Protein AF-A0A242KD96-F1 (afdb_monomer)

Foldseek 3Di:
DVVVLVVVLVPDPDPVVSVVSVCCCVPPVVVVVVVVVVVVVVVVVVVVLVLDPLVQQQWKFKDKDFLVPDDPPDPFKDFLDPVLNDDPPPLVVVLVCLVPPQKDFDFKKWFLFAPLVLVVLCVVQVPPWWWWWWDWPPDIDIFIKGKDQDCPSVVSVLLVVVLCVQQVHDDQQWFYLGNRRMITIITGNPDDDDPPIGTDDIDIDPDVRVVRIDGRMTMIMRKDKDKAFQPDFWDQDPVNQKTKGKGFCVVVPQSHDKTWRCVVFPWNYWDDDSGIIITIGSDRDDGITIMIIRDDDDPVPVPDPTAISRFADDPVVVVCSVVVDLDPDPVVLVVLLVRGPCCVFKDFDDKDWDPDDDPDALADASPPSDDPPPDDPVQATAMETEMEGPDDGNCPSSVVNVSQNSVCVSCVSHRTGYDYD

Organism: NCBI:txid1834193

Secondary structure (DSSP, 8-state):
-HHHHHHHHTT---HHHHHHHHHHIIIIIHHHHHHHHHHHHHHHHHHHHHH---GGGG--BEEEEEGGG--TT-SS-EES-HHHHS--TTHHHHHHHHHH-SEEEEEEEEE-S-HHHHHHHHHHSTTPEEEEEEEESS-EEEEEEEEEE--HHHHHHHHHHHHHHHTT----PPP-TTGGGEEEEEEES---PPTTPPEEEEEE--GGGGGGEETTEEEEESEEEEEEE--SPPEEPTTSSSEEEEEE-GGG-TTSEEEE-STTT--SEEEE-SSEEEEEES-S---EEEEEEEPPPPTTTTTS---B-PBP--HHHHHHHHH-----SHHHHHHHHHTBGGGGTEEEEEEEE-SS--SS-S---TTTT---SSS-GGGPEEEEEEEEES---TTHHHHHHHHHHHHHHH-TTEEEEEEE-

Nearest PDB structures (foldseek):
  3v76-assembly1_A-2  TM=2.952E-01  e=3.403E+00  Sinorhizobium meliloti 1021
  6rie-assembly1_O  TM=1.025E-01  e=1.172E+00  Orthopoxvirus vaccinia
  7zj7-assembly1_A  TM=1.630E-01  e=4.506E+00  Influenza A virus (A/Aichi/2/1968(H3N2))

pLDDT: mean 74.98, std 11.17, range [40.59, 91.88]

Mean predicted aligned error: 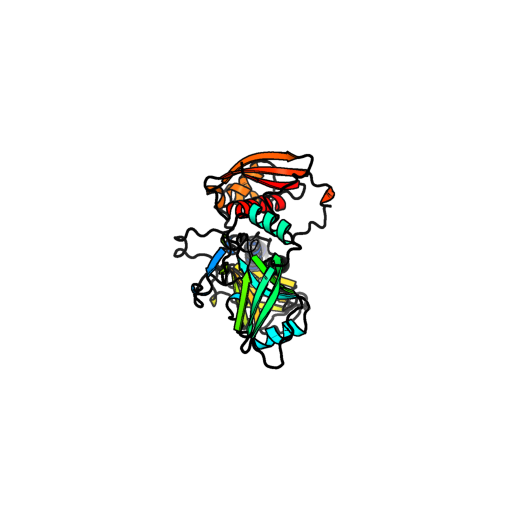13.06 Å

Sequence (421 aa):
MKDLLKSRLDRIDDLNDRKLLKQIINGVFNGLVEYTEDQFEAIQQQVFNEIEDHTDQFDVYYHILPKDEVDPIADFFFPIDENDLREFEEMEQLTEAIQSTPEVLISKVYLACDYLQFQKFMRECRERVFKGTVETNQETYPVDFKIKPYSGYLEKLEQMYINFTDNSLAWKTILHPYIYKFIGVHLIENLTLAEGEKVKKISFDLQEMEPYQKIDHVPLWNVRLLEIRNESFAVPARDHINYQHTINIEKYGINHGYLVDTKAANINYVRKSIDSLTVISPNEKVLSWQIYQFLQLGERVEALDLQSNHKQDFFTDRFARRENFTVRSMCEISRIINTYSMMANFSLEKIELLEQLPPIKETYEVNTFLKDYIREEVHRTPMLLSFTTKKQGLTTRDELSFLVSEIQLHFPEFTCLGELL

Radius of gyration: 28.97 Å; Cα contacts (8 Å, |Δi|>4): 641; chains: 1; bounding box: 70×55×91 Å

Structure (mmCIF, N/CA/C/O backbone):
data_AF-A0A242KD96-F1
#
_entry.id   AF-A0A242KD96-F1
#
loop_
_atom_site.group_PDB
_atom_site.id
_atom_site.type_symbol
_atom_site.label_atom_id
_atom_site.label_alt_id
_atom_site.label_comp_id
_atom_site.label_asym_id
_atom_site.label_entity_id
_atom_site.label_seq_id
_atom_site.pdbx_PDB_ins_code
_atom_site.Cartn_x
_atom_site.Cartn_y
_atom_site.Cartn_z
_atom_site.occupancy
_atom_site.B_iso_or_equiv
_atom_site.auth_seq_id
_atom_site.auth_comp_id
_atom_site.auth_asym_id
_atom_site.auth_atom_id
_atom_site.pdbx_PDB_model_num
ATOM 1 N N . MET A 1 1 ? 29.172 -5.168 -43.276 1.00 57.75 1 MET A N 1
ATOM 2 C CA . MET A 1 1 ? 30.277 -6.164 -43.266 1.00 57.75 1 MET A CA 1
ATOM 3 C C . MET A 1 1 ? 30.362 -6.973 -44.572 1.00 57.75 1 MET A C 1
ATOM 5 O O . MET A 1 1 ? 31.460 -7.145 -45.096 1.00 57.75 1 MET A O 1
ATOM 9 N N . LYS A 1 2 ? 29.221 -7.390 -45.150 1.00 57.81 2 LYS A N 1
ATOM 10 C CA . LYS A 1 2 ? 29.123 -8.138 -46.425 1.00 57.81 2 LYS A CA 1
ATOM 11 C C . LYS A 1 2 ? 29.821 -7.461 -47.630 1.00 57.81 2 LYS A C 1
ATOM 13 O O . LYS A 1 2 ? 30.492 -8.143 -48.403 1.00 57.81 2 LYS A O 1
ATOM 18 N N . ASP A 1 3 ? 29.774 -6.133 -47.753 1.00 62.62 3 ASP A N 1
ATOM 19 C CA . ASP A 1 3 ? 30.428 -5.407 -48.866 1.00 62.62 3 ASP A CA 1
ATOM 20 C C . ASP A 1 3 ? 31.962 -5.340 -48.756 1.00 62.62 3 ASP A C 1
ATOM 22 O O . ASP A 1 3 ? 32.689 -5.357 -49.754 1.00 62.62 3 ASP A O 1
ATOM 26 N N . LEU A 1 4 ? 32.479 -5.347 -47.528 1.00 63.25 4 LEU A N 1
ATOM 27 C CA . LEU A 1 4 ? 33.916 -5.344 -47.246 1.00 63.25 4 LEU A CA 1
ATOM 28 C C . LEU A 1 4 ? 34.548 -6.709 -47.582 1.00 63.25 4 LEU A C 1
ATOM 30 O O . LEU A 1 4 ? 35.672 -6.772 -48.074 1.00 63.25 4 LEU A O 1
ATOM 34 N N . LEU A 1 5 ? 33.794 -7.799 -47.406 1.00 61.56 5 LEU A N 1
ATOM 35 C CA . LEU A 1 5 ? 34.198 -9.152 -47.805 1.00 61.56 5 LEU A CA 1
ATOM 36 C C . LEU A 1 5 ? 34.145 -9.347 -49.330 1.00 61.56 5 LEU A C 1
ATOM 38 O O . LEU A 1 5 ? 35.075 -9.917 -49.904 1.00 61.56 5 LEU A O 1
ATOM 42 N N . LYS A 1 6 ? 33.119 -8.807 -50.007 1.00 63.84 6 LYS A N 1
ATOM 43 C CA . LYS A 1 6 ? 33.031 -8.811 -51.481 1.00 63.84 6 LYS A CA 1
ATOM 44 C C . LYS A 1 6 ? 34.202 -8.071 -52.132 1.00 63.84 6 LYS A C 1
ATOM 46 O O . LYS A 1 6 ? 34.853 -8.616 -53.015 1.00 63.84 6 LYS A O 1
ATOM 51 N N . SER A 1 7 ? 34.541 -6.881 -51.635 1.00 63.56 7 SER A N 1
ATOM 52 C CA . SER A 1 7 ? 35.660 -6.096 -52.182 1.00 63.56 7 SER A CA 1
ATOM 53 C C . SER A 1 7 ? 37.039 -6.753 -52.004 1.00 63.56 7 SER A C 1
ATOM 55 O O . SER A 1 7 ? 37.955 -6.471 -52.776 1.00 63.56 7 SER A O 1
ATOM 57 N N . ARG A 1 8 ? 37.209 -7.647 -51.018 1.00 60.81 8 ARG A N 1
ATOM 58 C CA . ARG A 1 8 ? 38.443 -8.431 -50.823 1.00 60.81 8 ARG A CA 1
ATOM 59 C C . ARG A 1 8 ? 38.530 -9.650 -51.746 1.00 60.81 8 ARG A C 1
ATOM 61 O O . ARG A 1 8 ? 39.624 -9.967 -52.198 1.00 60.81 8 ARG A O 1
ATOM 68 N N . LEU A 1 9 ? 37.401 -10.284 -52.067 1.00 61.81 9 LEU A N 1
ATOM 69 C CA . LEU A 1 9 ? 37.306 -11.378 -53.048 1.00 61.81 9 LEU A CA 1
ATOM 70 C C . LEU A 1 9 ? 37.669 -10.944 -54.475 1.00 61.81 9 LEU A C 1
ATOM 72 O O . LEU A 1 9 ? 38.101 -11.771 -55.277 1.00 61.81 9 LEU A O 1
ATOM 76 N N . ASP A 1 10 ? 37.482 -9.664 -54.793 1.00 65.31 10 ASP A N 1
ATOM 77 C CA . ASP A 1 10 ? 37.772 -9.100 -56.115 1.00 65.31 10 ASP A CA 1
ATOM 78 C C . ASP A 1 10 ? 39.243 -8.703 -56.309 1.00 65.31 10 ASP A C 1
ATOM 80 O O . ASP A 1 10 ? 39.640 -8.378 -57.423 1.00 65.31 10 ASP A O 1
ATOM 84 N N . ARG A 1 11 ? 40.066 -8.765 -55.252 1.00 65.69 11 ARG A N 1
ATOM 85 C CA . ARG A 1 11 ? 41.503 -8.425 -55.273 1.00 65.69 11 ARG A CA 1
ATOM 86 C C . ARG A 1 11 ? 42.437 -9.642 -55.362 1.00 65.69 11 ARG A C 1
ATOM 88 O O . ARG A 1 11 ? 43.633 -9.491 -55.140 1.00 65.69 11 ARG A O 1
ATOM 95 N N . ILE A 1 12 ? 41.903 -10.838 -55.611 1.00 67.50 12 ILE A N 1
ATOM 96 C CA . ILE A 1 12 ? 42.678 -12.086 -55.683 1.00 67.50 12 ILE A CA 1
ATOM 97 C C . ILE A 1 12 ? 42.814 -12.503 -57.150 1.00 67.50 12 ILE A C 1
ATOM 99 O O . ILE A 1 12 ? 41.804 -12.739 -57.816 1.00 67.50 12 ILE A O 1
ATOM 103 N N . ASP A 1 13 ? 44.057 -12.606 -57.621 1.00 58.97 13 ASP A N 1
ATOM 104 C CA . ASP A 1 13 ? 44.384 -12.889 -59.025 1.00 58.97 13 ASP A CA 1
ATOM 105 C C . ASP A 1 13 ? 44.315 -14.390 -59.385 1.00 58.97 13 ASP A C 1
ATOM 107 O O . ASP A 1 13 ? 44.069 -14.728 -60.544 1.00 58.97 13 ASP A O 1
ATOM 111 N N . ASP A 1 14 ? 44.468 -15.305 -58.413 1.00 76.25 14 ASP A N 1
ATOM 112 C CA . ASP A 1 14 ? 44.354 -16.757 -58.641 1.00 76.25 14 ASP A CA 1
ATOM 113 C C . ASP A 1 14 ? 42.890 -17.238 -58.573 1.00 76.25 14 ASP A C 1
ATOM 115 O O . ASP A 1 14 ? 42.176 -17.077 -57.576 1.00 76.25 14 ASP A O 1
ATOM 119 N N . LEU A 1 15 ? 42.434 -17.856 -59.665 1.00 66.69 15 LEU A N 1
ATOM 120 C CA . LEU A 1 15 ? 41.067 -18.337 -59.865 1.00 66.69 15 LEU A CA 1
ATOM 121 C C . LEU A 1 15 ? 40.695 -19.523 -58.963 1.00 66.69 15 LEU A C 1
ATOM 123 O O . LEU A 1 15 ? 39.525 -19.643 -58.582 1.00 66.69 15 LEU A O 1
ATOM 127 N N . ASN A 1 16 ? 41.650 -20.393 -58.619 1.00 68.44 16 ASN A N 1
ATOM 128 C CA . ASN A 1 16 ? 41.380 -21.550 -57.760 1.00 68.44 16 ASN A CA 1
ATOM 129 C C . ASN A 1 16 ? 41.207 -21.117 -56.304 1.00 68.44 16 ASN A C 1
ATOM 131 O O . ASN A 1 16 ? 40.214 -21.483 -55.665 1.00 68.44 16 ASN A O 1
ATOM 135 N N . ASP A 1 17 ? 42.099 -20.251 -55.828 1.00 64.75 17 ASP A N 1
ATOM 136 C CA . ASP A 1 17 ? 42.017 -19.666 -54.492 1.00 64.75 17 ASP A CA 1
ATOM 137 C C . ASP A 1 17 ? 40.751 -18.821 -54.346 1.00 64.75 17 ASP A C 1
ATOM 139 O O . ASP A 1 17 ? 40.025 -18.959 -53.361 1.00 64.75 17 ASP A O 1
ATOM 143 N N . ARG A 1 18 ? 40.383 -18.037 -55.369 1.00 69.81 18 ARG A N 1
ATOM 144 C CA . ARG A 1 18 ? 39.133 -17.260 -55.375 1.00 69.81 18 ARG A CA 1
ATOM 145 C C . ARG A 1 18 ? 37.886 -18.143 -55.276 1.00 69.81 18 ARG A C 1
ATOM 147 O O . ARG A 1 18 ? 36.921 -17.761 -54.613 1.00 69.81 18 ARG A O 1
ATOM 154 N N . LYS A 1 19 ? 37.878 -19.325 -55.903 1.00 70.00 19 LYS A N 1
ATOM 155 C CA . LYS A 1 19 ? 36.745 -20.266 -55.840 1.00 70.00 19 LYS A CA 1
ATOM 156 C C . LYS A 1 19 ? 36.606 -20.895 -54.452 1.00 70.00 19 LYS A C 1
ATOM 158 O O . LYS A 1 19 ? 35.487 -20.983 -53.944 1.00 70.00 19 LYS A O 1
ATOM 163 N N . LEU A 1 20 ? 37.723 -21.276 -53.834 1.00 68.44 20 LEU A N 1
ATOM 164 C CA . LEU A 1 20 ? 37.760 -21.865 -52.495 1.00 68.44 20 LEU A CA 1
ATOM 165 C C . LEU A 1 20 ? 37.360 -20.836 -51.423 1.00 68.44 20 LEU A C 1
ATOM 167 O O . LEU A 1 20 ? 36.498 -21.103 -50.586 1.00 68.44 20 LEU A O 1
ATOM 171 N N . LEU A 1 21 ? 37.876 -19.609 -51.523 1.00 68.50 21 LEU A N 1
ATOM 172 C CA . LEU A 1 21 ? 37.514 -18.501 -50.634 1.00 68.50 21 LEU A CA 1
ATOM 173 C C . LEU A 1 21 ? 36.041 -18.101 -50.785 1.00 68.50 21 LEU A C 1
ATOM 175 O O . LEU A 1 21 ? 35.377 -17.815 -49.794 1.00 68.50 21 LEU A O 1
ATOM 179 N N . LYS A 1 22 ? 35.490 -18.148 -52.006 1.00 69.25 22 LYS A N 1
ATOM 180 C CA . LYS A 1 22 ? 34.061 -17.904 -52.254 1.00 69.25 22 LYS A CA 1
ATOM 181 C C . LYS A 1 22 ? 33.170 -18.966 -51.602 1.00 69.25 22 LYS A C 1
ATOM 183 O O . LYS A 1 22 ? 32.103 -18.621 -51.103 1.00 69.25 22 LYS A O 1
ATOM 188 N N . GLN A 1 23 ? 33.594 -20.231 -51.580 1.00 68.38 23 GLN A N 1
ATOM 189 C CA . GLN A 1 23 ? 32.866 -21.302 -50.887 1.00 68.38 23 GLN A CA 1
ATOM 190 C C . GLN A 1 23 ? 32.904 -21.129 -49.364 1.00 68.38 23 GLN A C 1
ATOM 192 O O . GLN A 1 23 ? 31.868 -21.259 -48.720 1.00 68.38 23 GLN A O 1
ATOM 197 N N . ILE A 1 24 ? 34.057 -20.767 -48.796 1.00 68.81 24 ILE A N 1
ATOM 198 C CA . ILE A 1 24 ? 34.199 -20.522 -47.351 1.00 68.81 24 ILE A CA 1
ATOM 199 C C . ILE A 1 24 ? 33.413 -19.273 -46.922 1.00 68.81 24 ILE A C 1
ATOM 201 O O . ILE A 1 24 ? 32.697 -19.309 -45.921 1.00 68.81 24 ILE A O 1
ATOM 205 N N . ILE A 1 25 ? 33.489 -18.185 -47.698 1.00 66.31 25 ILE A N 1
ATOM 206 C CA . ILE A 1 25 ? 32.752 -16.946 -47.413 1.00 66.31 25 ILE A CA 1
ATOM 207 C C . ILE A 1 25 ? 31.243 -17.181 -47.481 1.00 66.31 25 ILE A C 1
ATOM 209 O O . ILE A 1 25 ? 30.522 -16.796 -46.564 1.00 66.31 25 ILE A O 1
ATOM 213 N N . ASN A 1 26 ? 30.761 -17.842 -48.535 1.00 68.25 26 ASN A N 1
ATOM 214 C CA . ASN A 1 26 ? 29.325 -18.044 -48.701 1.00 68.25 26 ASN A CA 1
ATOM 215 C C . ASN A 1 26 ? 28.750 -19.132 -47.789 1.00 68.25 26 ASN A C 1
ATOM 217 O O . ASN A 1 26 ? 27.587 -19.028 -47.423 1.00 68.25 26 ASN A O 1
ATOM 221 N N . GLY A 1 27 ? 29.527 -20.165 -47.449 1.00 68.19 27 GLY A N 1
ATOM 222 C CA . GLY A 1 27 ? 29.051 -21.289 -46.641 1.00 68.19 27 GLY A CA 1
ATOM 223 C C . GLY A 1 27 ? 29.152 -21.057 -45.134 1.00 68.19 27 GLY A C 1
ATOM 224 O O . GLY A 1 27 ? 28.219 -21.377 -44.410 1.00 68.19 27 GLY A O 1
ATOM 225 N N . VAL A 1 28 ? 30.271 -20.503 -44.657 1.00 69.62 28 VAL A N 1
ATOM 226 C CA . VAL A 1 28 ? 30.558 -20.400 -43.214 1.00 69.62 28 VAL A CA 1
ATOM 227 C C . VAL A 1 28 ? 30.437 -18.961 -42.721 1.00 69.62 28 VAL A C 1
ATOM 229 O O . VAL A 1 28 ? 29.798 -18.720 -41.702 1.00 69.62 28 VAL A O 1
ATOM 232 N N . PHE A 1 29 ? 30.997 -17.985 -43.446 1.00 70.69 29 PHE A N 1
ATOM 233 C CA . PHE A 1 29 ? 30.979 -16.593 -42.981 1.00 70.69 29 PHE A CA 1
ATOM 234 C C . PHE A 1 29 ? 29.622 -15.920 -43.135 1.00 70.69 29 PHE A C 1
ATOM 236 O O . PHE A 1 29 ? 29.242 -15.190 -42.233 1.00 70.69 29 PHE A O 1
ATOM 243 N N . ASN A 1 30 ? 28.878 -16.153 -44.219 1.00 73.69 30 ASN A N 1
ATOM 244 C CA . ASN A 1 30 ? 27.532 -15.582 -44.330 1.00 73.69 30 ASN A CA 1
ATOM 245 C C . ASN A 1 30 ? 26.608 -16.119 -43.231 1.00 73.69 30 ASN A C 1
ATOM 247 O O . ASN A 1 30 ? 25.937 -15.317 -42.597 1.00 73.69 30 ASN A O 1
ATOM 251 N N . GLY A 1 31 ? 26.651 -17.427 -42.952 1.00 76.56 31 GLY A N 1
ATOM 252 C CA . GLY A 1 31 ? 25.877 -18.024 -41.860 1.00 76.56 31 GLY A CA 1
ATOM 253 C C . GLY A 1 31 ? 26.296 -17.508 -40.481 1.00 76.56 31 GLY A C 1
ATOM 254 O O . GLY A 1 31 ? 25.442 -17.231 -39.649 1.00 76.56 31 GLY A O 1
ATOM 255 N N . LEU A 1 32 ? 27.599 -17.303 -40.245 1.00 78.19 32 LEU A N 1
ATOM 256 C CA . LEU A 1 32 ? 28.082 -16.655 -39.021 1.00 78.19 32 LEU A CA 1
ATOM 257 C C . LEU A 1 32 ? 27.642 -15.194 -38.924 1.00 78.19 32 LEU A C 1
ATOM 259 O O . LEU A 1 32 ? 27.263 -14.763 -37.846 1.00 78.19 32 LEU A O 1
ATOM 263 N N . VAL A 1 33 ? 27.697 -14.439 -40.023 1.00 76.38 33 VAL A N 1
ATOM 264 C CA . VAL A 1 33 ? 27.284 -13.031 -40.052 1.00 76.38 33 VAL A CA 1
ATOM 265 C C . VAL A 1 33 ? 25.790 -12.916 -39.778 1.00 76.38 33 VAL A C 1
ATOM 267 O O . VAL A 1 33 ? 25.416 -12.125 -38.925 1.00 76.38 33 VAL A O 1
ATOM 270 N N . GLU A 1 34 ? 24.963 -13.732 -40.430 1.00 80.12 34 GLU A N 1
ATOM 271 C CA . GLU A 1 34 ? 23.513 -13.774 -40.204 1.00 80.12 34 GLU A CA 1
ATOM 272 C C . GLU A 1 34 ? 23.198 -14.167 -38.762 1.00 80.12 34 GLU A C 1
ATOM 274 O O . GLU A 1 34 ? 22.510 -13.426 -38.074 1.00 80.12 34 GLU A O 1
ATOM 279 N N . TYR A 1 35 ? 23.824 -15.226 -38.243 1.00 82.75 35 TYR A N 1
ATOM 280 C CA . TYR A 1 35 ? 23.681 -15.590 -36.834 1.00 82.75 35 TYR A CA 1
ATOM 281 C C . TYR A 1 35 ? 24.098 -14.452 -35.893 1.00 82.75 35 TYR A C 1
ATOM 283 O O . TYR A 1 35 ? 23.425 -14.192 -34.902 1.00 82.75 35 TYR A O 1
ATOM 291 N N . THR A 1 36 ? 25.204 -13.754 -36.173 1.00 79.31 36 THR A N 1
ATOM 292 C CA . THR A 1 36 ? 25.613 -12.618 -35.338 1.00 79.31 36 THR A CA 1
ATOM 293 C C . THR A 1 36 ? 24.649 -11.445 -35.445 1.00 79.31 36 THR A C 1
ATOM 295 O O . THR A 1 36 ? 24.376 -10.832 -34.421 1.00 79.31 36 THR A O 1
ATOM 298 N N . GLU A 1 37 ? 24.132 -11.138 -36.637 1.00 80.19 37 GLU A N 1
ATOM 299 C CA . GLU A 1 37 ? 23.138 -10.082 -36.863 1.00 80.19 37 GLU A CA 1
ATOM 300 C C . GLU A 1 37 ? 21.851 -10.401 -36.084 1.00 80.19 37 GLU A C 1
ATOM 302 O O . GLU A 1 37 ? 21.415 -9.565 -35.297 1.00 80.19 37 GLU A O 1
ATOM 307 N N . ASP A 1 38 ? 21.349 -11.636 -36.164 1.00 84.38 38 ASP A N 1
ATOM 308 C CA . ASP A 1 38 ? 20.178 -12.099 -35.409 1.00 84.38 38 ASP A CA 1
ATOM 309 C C . ASP A 1 38 ? 20.401 -12.017 -33.888 1.00 84.38 38 ASP A C 1
ATOM 311 O O . ASP A 1 38 ? 19.526 -11.581 -33.141 1.00 84.38 38 ASP A O 1
ATOM 315 N N . GLN A 1 39 ? 21.587 -12.405 -33.398 1.00 80.00 39 GLN A N 1
ATOM 316 C CA . GLN A 1 39 ? 21.923 -12.282 -31.974 1.00 80.00 39 GLN A CA 1
ATOM 317 C C . GLN A 1 39 ? 22.034 -10.818 -31.534 1.00 80.00 39 GLN A C 1
ATOM 319 O O . GLN A 1 39 ? 21.615 -10.481 -30.428 1.00 80.00 39 GLN A O 1
ATOM 324 N N . PHE A 1 40 ? 22.585 -9.940 -32.377 1.00 72.56 40 PHE A N 1
ATOM 325 C CA . PHE A 1 40 ? 22.642 -8.508 -32.094 1.00 72.56 40 PHE A CA 1
ATOM 326 C C . PHE A 1 40 ? 21.245 -7.891 -32.060 1.00 72.56 40 PHE A C 1
ATOM 328 O O . PHE A 1 40 ? 20.960 -7.140 -31.130 1.00 72.56 40 PHE A O 1
ATOM 335 N N . GLU A 1 41 ? 20.367 -8.228 -33.007 1.00 75.38 41 GLU A N 1
ATOM 336 C CA . GLU A 1 41 ? 18.974 -7.775 -33.000 1.00 75.38 41 GLU A CA 1
ATOM 337 C C . GLU A 1 41 ? 18.223 -8.291 -31.772 1.00 75.38 41 GLU A C 1
ATOM 339 O O . GLU A 1 41 ? 17.534 -7.513 -31.114 1.00 75.38 41 GLU A O 1
ATOM 344 N N . ALA A 1 42 ? 18.416 -9.558 -31.396 1.00 74.62 42 ALA A N 1
ATOM 345 C CA . ALA A 1 42 ? 17.822 -10.127 -30.190 1.00 74.62 42 ALA A CA 1
ATOM 346 C C . ALA A 1 42 ? 18.290 -9.399 -28.920 1.00 74.62 42 ALA A C 1
ATOM 348 O O . ALA A 1 42 ? 17.462 -9.039 -28.088 1.00 74.62 42 ALA A O 1
ATOM 349 N N . ILE A 1 43 ? 19.594 -9.121 -28.781 1.00 72.12 43 ILE A N 1
ATOM 350 C CA . ILE A 1 43 ? 20.135 -8.334 -27.659 1.00 72.12 43 ILE A CA 1
ATOM 351 C C . ILE A 1 43 ? 19.590 -6.906 -27.694 1.00 72.12 43 ILE A C 1
ATOM 353 O O . ILE A 1 43 ? 19.246 -6.354 -26.656 1.00 72.12 43 ILE A O 1
ATOM 357 N N . GLN A 1 44 ? 19.499 -6.292 -28.870 1.00 64.12 44 GLN A N 1
ATOM 358 C CA . GLN A 1 44 ? 19.007 -4.930 -29.012 1.00 64.12 44 GLN A CA 1
ATOM 359 C C . GLN A 1 44 ? 17.536 -4.835 -28.590 1.00 64.12 44 GLN A C 1
ATOM 361 O O . GLN A 1 44 ? 17.197 -3.983 -27.775 1.00 64.12 44 GLN A O 1
ATOM 366 N N . GLN A 1 45 ? 16.681 -5.737 -29.075 1.00 67.44 45 GLN A N 1
ATOM 367 C CA . GLN A 1 45 ? 15.295 -5.855 -28.615 1.00 67.44 45 GLN A CA 1
ATOM 368 C C . GLN A 1 45 ? 15.230 -6.141 -27.112 1.00 67.44 45 GLN A C 1
ATOM 370 O O . GLN A 1 45 ? 14.394 -5.572 -26.418 1.00 67.44 45 GLN A O 1
ATOM 375 N N . GLN A 1 46 ? 16.144 -6.967 -26.591 1.00 63.88 46 GLN A N 1
ATOM 376 C CA . GLN A 1 46 ? 16.243 -7.239 -25.160 1.00 63.88 46 GLN A CA 1
ATOM 377 C C . GLN A 1 46 ? 16.491 -5.956 -24.357 1.00 63.88 46 GLN A C 1
ATOM 379 O O . GLN A 1 46 ? 15.746 -5.688 -23.421 1.00 63.88 46 GLN A O 1
ATOM 384 N N . VAL A 1 47 ? 17.481 -5.155 -24.757 1.00 64.38 47 VAL A N 1
ATOM 385 C CA . VAL A 1 47 ? 17.855 -3.900 -24.090 1.00 64.38 47 VAL A CA 1
ATOM 386 C C . VAL A 1 47 ? 16.761 -2.842 -24.227 1.00 64.38 47 VAL A C 1
ATOM 388 O O . VAL A 1 47 ? 16.475 -2.139 -23.267 1.00 64.38 47 VAL A O 1
ATOM 391 N N . PHE A 1 48 ? 16.122 -2.712 -25.392 1.00 58.19 48 PHE A N 1
ATOM 392 C CA . PHE A 1 48 ? 15.040 -1.736 -25.556 1.00 58.19 48 PHE A CA 1
ATOM 393 C C . PHE A 1 48 ? 13.815 -2.088 -24.711 1.00 58.19 48 PHE A C 1
ATOM 395 O O . PHE A 1 48 ? 13.288 -1.206 -24.041 1.00 58.19 48 PHE A O 1
ATOM 402 N N . ASN A 1 49 ? 13.432 -3.366 -24.654 1.00 60.84 49 ASN A N 1
ATOM 403 C CA . ASN A 1 49 ? 12.351 -3.821 -23.778 1.00 60.84 49 ASN A CA 1
ATOM 404 C C . ASN A 1 49 ? 12.705 -3.682 -22.282 1.00 60.84 49 ASN A C 1
ATOM 406 O O . ASN A 1 49 ? 11.806 -3.612 -21.456 1.00 60.84 49 ASN A O 1
ATOM 410 N N . GLU A 1 50 ? 13.992 -3.650 -21.912 1.00 56.16 50 GLU A N 1
ATOM 411 C CA . GLU A 1 50 ? 14.438 -3.384 -20.532 1.00 56.16 50 GLU A CA 1
ATOM 412 C C . GLU A 1 50 ? 14.299 -1.904 -20.127 1.00 56.16 50 GLU A C 1
ATOM 414 O O . GLU A 1 50 ? 14.272 -1.606 -18.936 1.00 56.16 50 GLU A O 1
ATOM 419 N N . ILE A 1 51 ? 14.218 -0.978 -21.090 1.00 54.56 51 ILE A N 1
ATOM 420 C CA . ILE A 1 51 ? 14.175 0.475 -20.840 1.00 54.56 51 ILE A CA 1
ATOM 421 C C . ILE A 1 51 ? 12.732 1.021 -20.858 1.00 54.56 51 ILE A C 1
ATOM 423 O O . ILE A 1 51 ? 12.503 2.165 -20.466 1.00 54.56 51 ILE A O 1
ATOM 427 N N . GLU A 1 52 ? 11.740 0.246 -21.307 1.00 53.78 52 GLU A N 1
ATOM 428 C CA . GLU A 1 52 ? 10.348 0.707 -21.322 1.00 53.78 52 GLU A CA 1
ATOM 429 C C . GLU A 1 52 ? 9.761 0.791 -19.900 1.00 53.78 52 GLU A C 1
ATOM 431 O O . GLU A 1 52 ? 9.546 -0.211 -19.218 1.00 53.78 52 GLU A O 1
ATOM 436 N N . ASP A 1 53 ? 9.468 2.018 -19.459 1.00 54.81 53 ASP A N 1
ATOM 437 C CA . ASP A 1 53 ? 8.796 2.305 -18.191 1.00 54.81 53 ASP A CA 1
ATOM 438 C C . ASP A 1 53 ? 7.348 1.787 -18.221 1.00 54.81 53 ASP A C 1
ATOM 440 O O . ASP A 1 53 ? 6.435 2.436 -18.729 1.00 54.81 53 ASP A O 1
ATOM 444 N N . HIS A 1 54 ? 7.101 0.630 -17.614 1.00 61.62 54 HIS A N 1
ATOM 445 C CA . HIS A 1 54 ? 5.754 0.079 -17.430 1.00 61.62 54 HIS A CA 1
ATOM 446 C C . HIS A 1 54 ? 5.048 0.602 -16.161 1.00 61.62 54 HIS A C 1
ATOM 448 O O . HIS A 1 54 ? 4.229 -0.098 -15.564 1.00 61.62 54 HIS A O 1
ATOM 454 N N . THR A 1 55 ? 5.342 1.833 -15.726 1.00 62.50 55 THR A N 1
ATOM 455 C CA . THR A 1 55 ? 4.830 2.404 -14.460 1.00 62.50 55 THR A CA 1
ATOM 456 C C . THR A 1 55 ? 3.308 2.469 -14.376 1.00 62.50 55 THR A C 1
ATOM 458 O O . THR A 1 55 ? 2.742 2.463 -13.280 1.00 62.50 55 THR A O 1
ATOM 461 N N . ASP A 1 56 ? 2.643 2.540 -15.522 1.00 68.81 56 ASP A N 1
ATOM 462 C CA . ASP A 1 56 ? 1.195 2.737 -15.621 1.00 68.81 56 ASP A CA 1
ATOM 463 C C . ASP A 1 56 ? 0.444 1.419 -15.382 1.00 68.81 56 ASP A C 1
ATOM 465 O O . ASP A 1 56 ? -0.701 1.397 -14.961 1.00 68.81 56 ASP A O 1
ATOM 469 N N . GLN A 1 57 ? 1.127 0.282 -15.516 1.00 76.12 57 GLN A N 1
ATOM 470 C CA . GLN A 1 57 ? 0.531 -1.036 -15.291 1.00 76.12 57 GLN A CA 1
ATOM 471 C C . GLN A 1 57 ? 0.347 -1.366 -13.800 1.00 76.12 57 GLN A C 1
ATOM 473 O O . GLN A 1 57 ? -0.253 -2.388 -13.469 1.00 76.12 57 GLN A O 1
ATOM 478 N N . PHE A 1 58 ? 0.830 -0.504 -12.900 1.00 80.69 58 PHE A N 1
ATOM 479 C CA . PHE A 1 58 ? 0.731 -0.644 -11.443 1.00 80.69 58 PHE A CA 1
ATOM 480 C C . PHE A 1 58 ? -0.172 0.423 -10.807 1.00 80.69 58 PHE A C 1
ATOM 482 O O . PHE A 1 58 ? -0.003 0.767 -9.637 1.00 80.69 58 PHE A O 1
ATOM 489 N N . ASP A 1 59 ? -1.108 0.998 -11.570 1.00 83.12 59 ASP A N 1
ATOM 490 C CA . ASP A 1 59 ? -2.172 1.820 -10.986 1.00 83.12 59 ASP A CA 1
ATOM 491 C C . ASP A 1 59 ? -3.044 0.994 -10.039 1.00 83.12 59 ASP A C 1
ATOM 493 O O . ASP A 1 59 ? -3.450 -0.126 -10.361 1.00 83.12 59 ASP A O 1
ATOM 497 N N . VAL A 1 60 ? -3.327 1.570 -8.873 1.00 84.00 60 VAL A N 1
ATOM 498 C CA . VAL A 1 60 ? -4.185 1.012 -7.837 1.00 84.00 60 VAL A CA 1
ATOM 499 C C . VAL A 1 60 ? -5.430 1.874 -7.680 1.00 84.00 60 VAL A C 1
ATOM 501 O O . VAL A 1 60 ? -5.352 3.072 -7.395 1.00 84.00 60 VAL A O 1
ATOM 504 N N . TYR A 1 61 ? -6.577 1.227 -7.838 1.00 84.38 61 TYR A N 1
ATOM 505 C CA . TYR A 1 61 ? -7.903 1.774 -7.579 1.00 84.38 61 TYR A CA 1
ATOM 506 C C . TYR A 1 61 ? -8.393 1.220 -6.255 1.00 84.38 61 TYR A C 1
ATOM 508 O O . TYR A 1 61 ? -8.179 0.046 -5.954 1.00 84.38 61 TYR A O 1
ATOM 516 N N . TYR A 1 62 ? -9.068 2.055 -5.476 1.00 84.12 62 TYR A N 1
ATOM 517 C CA . TYR A 1 62 ? -9.509 1.694 -4.137 1.00 84.12 62 TYR A CA 1
ATOM 518 C C . TYR A 1 62 ? -10.994 1.957 -3.943 1.00 84.12 62 TYR A C 1
ATOM 520 O O . TYR A 1 62 ? -11.562 2.918 -4.468 1.00 84.12 62 TYR A O 1
ATOM 528 N N . HIS A 1 63 ? -11.622 1.113 -3.133 1.00 82.19 63 HIS A N 1
ATOM 529 C CA . HIS A 1 63 ? -13.005 1.284 -2.730 1.00 82.19 63 HIS A CA 1
ATOM 530 C C . HIS A 1 63 ? -13.252 0.700 -1.337 1.00 82.19 63 HIS A C 1
ATOM 532 O O . HIS A 1 63 ? -12.410 0.004 -0.774 1.00 82.19 63 HIS A O 1
ATOM 538 N N . ILE A 1 64 ? -14.404 1.014 -0.754 1.00 84.19 64 ILE A N 1
ATOM 539 C CA . ILE A 1 64 ? -14.856 0.403 0.494 1.00 84.19 64 ILE A CA 1
ATOM 540 C C . ILE A 1 64 ? -16.337 0.087 0.361 1.00 84.19 64 ILE A C 1
ATOM 542 O O . ILE A 1 64 ? -17.130 0.972 0.043 1.00 84.19 64 ILE A O 1
ATOM 546 N N . LEU A 1 65 ? -16.692 -1.174 0.590 1.00 83.44 65 LEU A N 1
ATOM 547 C CA . LEU A 1 65 ? -18.067 -1.658 0.511 1.00 83.44 65 LEU A CA 1
ATOM 548 C C . LEU A 1 65 ? -18.429 -2.412 1.791 1.00 83.44 65 LEU A C 1
ATOM 550 O O . LEU A 1 65 ? -17.541 -2.992 2.426 1.00 83.44 65 LEU A O 1
ATOM 554 N N . PRO A 1 66 ? -19.709 -2.412 2.193 1.00 82.06 66 PRO A N 1
ATOM 555 C CA . PRO A 1 66 ? -20.172 -3.346 3.203 1.00 82.06 66 PRO A CA 1
ATOM 556 C C . PRO A 1 66 ? -20.026 -4.777 2.672 1.00 82.06 66 PRO A C 1
ATOM 558 O O . PRO A 1 66 ? -20.203 -5.029 1.481 1.00 82.06 66 PRO A O 1
ATOM 561 N N . LYS A 1 67 ? -19.715 -5.715 3.564 1.00 80.12 67 LYS A N 1
ATOM 562 C CA . LYS A 1 67 ? -19.450 -7.126 3.265 1.00 80.12 67 LYS A CA 1
ATOM 563 C C . LYS A 1 67 ? -20.566 -7.770 2.440 1.00 80.12 67 LYS A C 1
ATOM 565 O O . LYS A 1 67 ? -20.273 -8.526 1.522 1.00 80.12 67 LYS A O 1
ATOM 570 N N . ASP A 1 68 ? -21.815 -7.404 2.716 1.00 77.19 68 ASP A N 1
ATOM 571 C CA . ASP A 1 68 ? -23.005 -7.918 2.027 1.00 77.19 68 ASP A CA 1
ATOM 572 C C . ASP A 1 68 ? -23.115 -7.472 0.557 1.00 77.19 68 ASP A C 1
ATOM 574 O O . ASP A 1 68 ? -23.788 -8.122 -0.239 1.00 77.19 68 ASP A O 1
ATOM 578 N N . GLU A 1 69 ? -22.476 -6.357 0.190 1.00 78.50 69 GLU A N 1
ATOM 579 C CA . GLU A 1 69 ? -22.487 -5.809 -1.174 1.00 78.50 69 GLU A CA 1
ATOM 580 C C . GLU A 1 69 ? -21.236 -6.195 -1.975 1.00 78.50 69 GLU A C 1
ATOM 582 O O . GLU A 1 69 ? -21.147 -5.878 -3.164 1.00 78.50 69 GLU A O 1
ATOM 587 N N . VAL A 1 70 ? -20.263 -6.874 -1.355 1.00 72.19 70 VAL A N 1
ATOM 588 C CA . VAL A 1 70 ? -19.085 -7.364 -2.073 1.00 72.19 70 VAL A CA 1
ATOM 589 C C . VAL A 1 70 ? -19.498 -8.556 -2.927 1.00 72.19 70 VAL A C 1
ATOM 591 O O . VAL A 1 70 ? -19.752 -9.641 -2.410 1.00 72.19 70 VAL A O 1
ATOM 594 N N . ASP A 1 71 ? -19.544 -8.358 -4.244 1.00 72.31 71 ASP A N 1
ATOM 595 C CA . ASP A 1 71 ? -19.786 -9.446 -5.187 1.00 72.31 71 ASP A CA 1
ATOM 596 C C . ASP A 1 71 ? -18.582 -10.412 -5.184 1.00 72.31 71 ASP A C 1
ATOM 598 O O . ASP A 1 71 ? -17.478 -10.013 -5.569 1.00 72.31 71 ASP A O 1
ATOM 602 N N . PRO A 1 72 ? -18.755 -11.688 -4.787 1.00 63.41 72 PRO A N 1
ATOM 603 C CA . PRO A 1 72 ? -17.676 -12.676 -4.795 1.00 63.41 72 PRO A CA 1
ATOM 604 C C . PRO A 1 72 ? -17.123 -12.976 -6.197 1.00 63.41 72 PRO A C 1
ATOM 606 O O . PRO A 1 72 ? -16.058 -13.580 -6.320 1.00 63.41 72 PRO A O 1
ATOM 609 N N . ILE A 1 73 ? -17.860 -12.602 -7.248 1.00 60.53 73 ILE A N 1
ATOM 610 C CA . ILE A 1 73 ? -17.506 -12.798 -8.659 1.00 60.53 73 ILE A CA 1
ATOM 611 C C . ILE A 1 73 ? -17.071 -11.463 -9.290 1.00 60.53 73 ILE A C 1
ATOM 613 O O . ILE A 1 73 ? -16.909 -11.374 -10.502 1.00 60.53 73 ILE A O 1
ATOM 617 N N . ALA A 1 74 ? -16.855 -10.408 -8.493 1.00 68.31 74 ALA A N 1
ATOM 618 C CA . ALA A 1 74 ? -16.368 -9.138 -9.014 1.00 68.31 74 ALA A CA 1
ATOM 619 C C . ALA A 1 74 ? -15.075 -9.330 -9.828 1.00 68.31 74 ALA A C 1
ATOM 621 O O . ALA A 1 74 ? -14.075 -9.856 -9.343 1.00 68.31 74 ALA A O 1
ATOM 622 N N . ASP A 1 75 ? -15.088 -8.852 -11.073 1.00 72.19 75 ASP A N 1
ATOM 623 C CA . ASP A 1 75 ? -13.963 -9.012 -12.001 1.00 72.19 75 ASP A CA 1
ATOM 624 C C . ASP A 1 75 ? -12.818 -8.010 -11.748 1.00 72.19 75 ASP A C 1
ATOM 626 O O . ASP A 1 75 ? -11.745 -8.145 -12.334 1.00 72.19 75 ASP A O 1
ATOM 630 N N . PHE A 1 76 ? -13.030 -6.989 -10.903 1.00 79.19 76 PHE A N 1
ATOM 631 C CA . PHE A 1 76 ? -12.096 -5.863 -10.756 1.00 79.19 76 PHE A CA 1
ATOM 632 C C . PHE A 1 76 ? -11.693 -5.537 -9.316 1.00 79.19 76 PHE A C 1
ATOM 634 O O . PHE A 1 76 ? -10.515 -5.303 -9.075 1.00 79.19 76 PHE A O 1
ATOM 641 N N . PHE A 1 77 ? -12.630 -5.512 -8.365 1.00 83.50 77 PHE A N 1
ATOM 642 C CA . PHE A 1 77 ? -12.339 -5.179 -6.969 1.00 83.50 77 PHE A CA 1
ATOM 643 C C . PHE A 1 77 ? -12.256 -6.438 -6.108 1.00 83.50 77 PHE A C 1
ATOM 645 O O . PHE A 1 77 ? -13.212 -7.201 -6.018 1.00 83.50 77 PHE A O 1
ATOM 652 N N . PHE A 1 78 ? -11.124 -6.602 -5.434 1.00 83.69 78 PHE A N 1
ATOM 653 C CA . PHE A 1 78 ? -10.809 -7.713 -4.544 1.00 83.69 78 PHE A CA 1
ATOM 654 C C . PHE A 1 78 ? -10.544 -7.182 -3.135 1.00 83.69 78 PHE A C 1
ATOM 656 O O . PHE A 1 78 ? -10.068 -6.054 -2.990 1.00 83.69 78 PHE A O 1
ATOM 663 N N . PRO A 1 79 ? -10.826 -7.956 -2.079 1.00 85.06 79 PRO A N 1
ATOM 664 C CA . PRO A 1 79 ? -10.467 -7.564 -0.722 1.00 85.06 79 PRO A CA 1
ATOM 665 C C . PRO A 1 79 ? -8.946 -7.490 -0.553 1.00 85.06 79 PRO A C 1
ATOM 667 O O . PRO A 1 79 ? -8.204 -8.307 -1.102 1.00 85.06 79 PRO A O 1
ATOM 670 N N . ILE A 1 80 ? -8.471 -6.535 0.253 1.00 83.62 80 ILE A N 1
ATOM 671 C CA . ILE A 1 80 ? -7.054 -6.498 0.657 1.00 83.62 80 ILE A CA 1
ATOM 672 C C . ILE A 1 80 ? -6.709 -7.744 1.483 1.00 83.62 80 ILE A C 1
ATOM 674 O O . ILE A 1 80 ? -5.609 -8.297 1.387 1.00 83.62 80 ILE A O 1
ATOM 678 N N . ASP A 1 81 ? -7.643 -8.203 2.314 1.00 81.75 81 ASP A N 1
ATOM 679 C CA . ASP A 1 81 ? -7.529 -9.447 3.058 1.00 81.75 81 ASP A CA 1
ATOM 680 C C . ASP A 1 81 ? -8.701 -10.377 2.766 1.00 81.75 81 ASP A C 1
ATOM 682 O O . ASP A 1 81 ? -9.836 -10.094 3.124 1.00 81.75 81 ASP A O 1
ATOM 686 N N . GLU A 1 82 ? -8.425 -11.520 2.130 1.00 75.38 82 GLU A N 1
ATOM 687 C CA . GLU A 1 82 ? -9.450 -12.535 1.850 1.00 75.38 82 GLU A CA 1
ATOM 688 C C . GLU A 1 82 ? -10.124 -13.039 3.136 1.00 75.38 82 GLU A C 1
ATOM 690 O O . GLU A 1 82 ? -11.283 -13.455 3.106 1.00 75.38 82 GLU A O 1
ATOM 695 N N . ASN A 1 83 ? -9.433 -12.947 4.279 1.00 72.81 83 ASN A N 1
ATOM 696 C CA . ASN A 1 83 ? -10.006 -13.262 5.585 1.00 72.81 83 ASN A CA 1
ATOM 697 C C . ASN A 1 83 ? -11.134 -12.302 6.001 1.00 72.81 83 ASN A C 1
ATOM 699 O O . ASN A 1 83 ? -11.953 -12.687 6.826 1.00 72.81 83 ASN A O 1
ATOM 703 N N . ASP A 1 84 ? -11.228 -11.096 5.430 1.00 74.56 84 ASP A N 1
ATOM 704 C CA . ASP A 1 84 ? -12.319 -10.155 5.729 1.00 74.56 84 ASP A CA 1
ATOM 705 C C . ASP A 1 84 ? -13.664 -10.630 5.155 1.00 74.56 84 ASP A C 1
ATOM 707 O O . ASP A 1 84 ? -14.731 -10.360 5.716 1.00 74.56 84 ASP A O 1
ATOM 711 N N . LEU A 1 85 ? -13.623 -11.370 4.040 1.00 65.69 85 LEU A N 1
ATOM 712 C CA . LEU A 1 85 ? -14.816 -11.951 3.420 1.00 65.69 85 LEU A CA 1
ATOM 713 C C . LEU A 1 85 ? -15.251 -13.243 4.097 1.00 65.69 85 LEU A C 1
ATOM 715 O O . LEU A 1 85 ? -16.443 -13.555 4.094 1.00 65.69 85 LEU A O 1
ATOM 719 N N . ARG A 1 86 ? 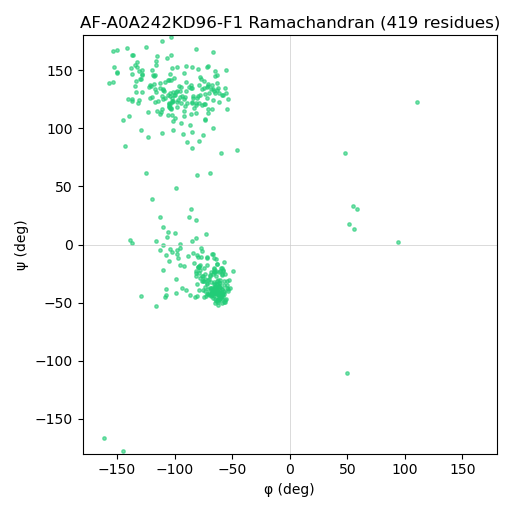-14.322 -13.972 4.721 1.00 61.22 86 ARG A N 1
ATOM 720 C CA . ARG A 1 86 ? -14.683 -15.137 5.527 1.00 61.22 86 ARG A CA 1
ATOM 721 C C . ARG A 1 86 ? -15.574 -14.653 6.665 1.00 61.22 86 ARG A C 1
ATOM 723 O O . ARG A 1 86 ? -15.245 -13.730 7.407 1.00 61.22 86 ARG A O 1
ATOM 730 N N . GLU A 1 87 ? -16.785 -15.196 6.764 1.00 53.66 87 GLU A N 1
ATOM 731 C CA . GLU A 1 87 ? -17.455 -15.208 8.064 1.00 53.66 87 GLU A CA 1
ATOM 732 C C . GLU A 1 87 ? -16.506 -15.897 9.043 1.00 53.66 87 GLU A C 1
ATOM 734 O O . GLU A 1 87 ? -15.688 -16.713 8.622 1.00 53.66 87 GLU A O 1
ATOM 739 N N . PHE A 1 88 ? -16.547 -15.530 10.320 1.00 49.31 88 PHE A N 1
ATOM 740 C CA . PHE A 1 88 ? -15.787 -16.228 11.352 1.00 49.31 88 PHE A CA 1
ATOM 741 C C . PHE A 1 88 ? -16.235 -17.706 11.402 1.00 49.31 88 PHE A C 1
ATOM 743 O O . PHE A 1 88 ? -16.990 -18.109 12.279 1.00 49.3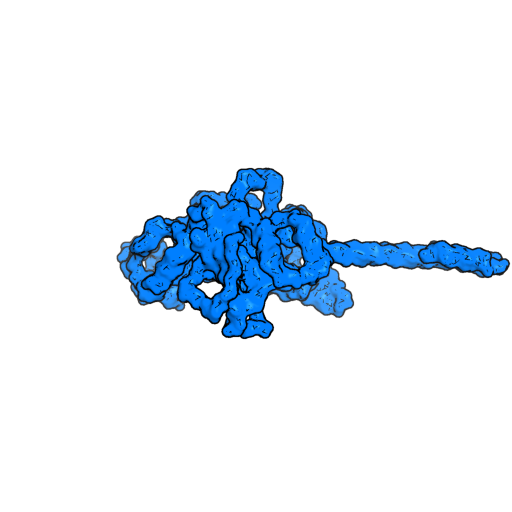1 88 PHE A O 1
ATOM 750 N N . GLU A 1 89 ? -15.767 -18.545 10.475 1.00 40.59 89 GLU A N 1
ATOM 751 C CA . GLU A 1 89 ? -15.966 -20.000 10.454 1.00 40.59 89 GLU A CA 1
ATOM 752 C C . GLU A 1 89 ? -15.112 -20.690 11.533 1.00 40.59 89 GLU A C 1
ATOM 754 O O . GLU A 1 89 ? -15.060 -21.911 11.641 1.00 40.59 89 GLU A O 1
ATOM 759 N N . GLU A 1 90 ? -14.496 -19.902 12.409 1.00 48.03 90 GLU A N 1
ATOM 760 C CA . GLU A 1 90 ? -13.574 -20.326 13.444 1.00 48.03 90 GLU A CA 1
ATOM 761 C C . GLU A 1 90 ? -14.091 -19.953 14.839 1.00 48.03 90 GLU A C 1
ATOM 763 O O . GLU A 1 90 ? -13.320 -19.578 15.711 1.00 48.03 90 GLU A O 1
ATOM 768 N N . MET A 1 91 ? -15.398 -20.068 15.104 1.00 50.84 91 MET A N 1
ATOM 769 C CA . MET A 1 91 ? -15.932 -19.850 16.463 1.00 50.84 91 MET A CA 1
ATOM 770 C C . MET A 1 91 ? -15.299 -20.794 17.506 1.00 50.84 91 MET A C 1
ATOM 772 O O . MET A 1 91 ? -15.290 -20.465 18.687 1.00 50.84 91 MET A O 1
ATOM 776 N N . GLU A 1 92 ? -14.739 -21.932 17.075 1.00 49.44 92 GLU A N 1
ATOM 777 C CA . GLU A 1 92 ? -13.928 -22.844 17.901 1.00 49.44 92 GLU A CA 1
ATOM 778 C C . GLU A 1 92 ? -12.479 -22.347 18.089 1.00 49.44 92 GLU A C 1
ATOM 780 O O . GLU A 1 92 ? -11.957 -22.393 19.203 1.00 49.44 92 GLU A O 1
ATOM 785 N N . GLN A 1 93 ? -11.844 -21.766 17.063 1.00 52.47 93 GLN A N 1
ATOM 786 C CA . GLN A 1 93 ? -10.495 -21.202 17.225 1.00 52.47 93 GLN A CA 1
ATOM 787 C C . GLN A 1 93 ? -10.522 -19.867 17.974 1.00 52.47 93 GLN A C 1
ATOM 789 O O . GLN A 1 93 ? -9.573 -19.549 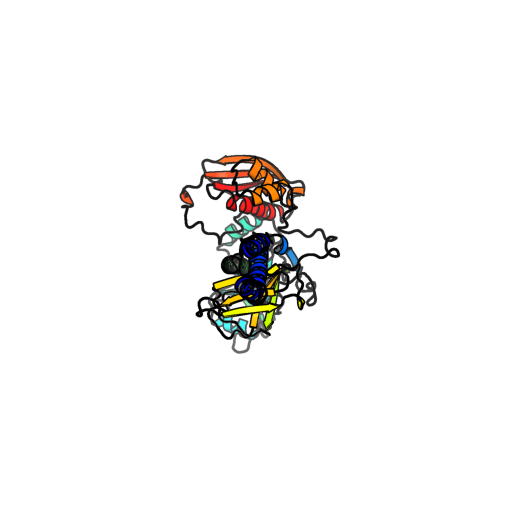18.673 1.00 52.47 93 GLN A O 1
ATOM 794 N N . LEU A 1 94 ? -11.619 -19.105 17.905 1.00 56.22 94 LEU A N 1
ATOM 795 C CA . LEU A 1 94 ? -11.847 -17.920 18.736 1.00 56.22 94 LEU A CA 1
ATOM 796 C C . LEU A 1 94 ? -11.900 -18.305 20.215 1.00 56.22 94 LEU A C 1
ATOM 798 O O . LEU A 1 94 ? -11.282 -17.633 21.036 1.00 56.22 94 LEU A O 1
ATOM 802 N N . THR A 1 95 ? -12.569 -19.412 20.563 1.00 54.47 95 THR A N 1
ATOM 803 C CA . THR A 1 95 ? -12.553 -19.920 21.942 1.00 54.47 95 THR A CA 1
ATOM 804 C C . THR A 1 95 ? -11.167 -20.381 22.389 1.00 54.47 95 THR A C 1
ATOM 806 O O . THR A 1 95 ? -10.776 -20.085 23.515 1.00 54.47 95 THR A O 1
ATOM 809 N N . GLU A 1 96 ? -10.385 -21.017 21.512 1.00 55.75 96 GLU A N 1
ATOM 810 C CA . GLU A 1 96 ? -8.999 -21.412 21.811 1.00 55.75 96 GLU A CA 1
ATOM 811 C C . GLU A 1 96 ? -8.044 -20.205 21.885 1.00 55.75 96 GLU A C 1
ATOM 813 O O . GLU A 1 96 ? -7.174 -20.145 22.756 1.00 55.75 96 GLU A O 1
ATOM 818 N N . ALA A 1 97 ? -8.219 -19.201 21.022 1.00 55.81 97 ALA A N 1
ATOM 819 C CA . ALA A 1 97 ? -7.430 -17.971 20.991 1.00 55.81 97 ALA A CA 1
ATOM 820 C C . ALA A 1 97 ? -7.688 -17.110 22.233 1.00 55.81 97 ALA A C 1
ATOM 822 O O . ALA A 1 97 ? -6.742 -16.601 22.831 1.00 55.81 97 ALA A O 1
ATOM 823 N N . ILE A 1 98 ? -8.946 -17.009 22.679 1.00 58.09 98 ILE A N 1
ATOM 824 C CA . ILE A 1 98 ? -9.310 -16.323 23.930 1.00 58.09 98 ILE A CA 1
ATOM 825 C C . ILE A 1 98 ? -8.653 -17.002 25.142 1.00 58.09 98 ILE A C 1
ATOM 827 O O . ILE A 1 98 ? -8.276 -16.318 26.088 1.00 58.09 98 ILE A O 1
ATOM 831 N N . GLN A 1 99 ? -8.475 -18.327 25.115 1.00 56.09 99 GLN A N 1
ATOM 832 C CA . GLN A 1 99 ? -7.832 -19.073 26.204 1.00 56.09 99 GLN A CA 1
ATOM 833 C C . GLN A 1 99 ? -6.293 -19.038 26.167 1.00 56.09 99 GLN A C 1
ATOM 835 O O . GLN A 1 99 ? -5.657 -19.274 27.194 1.00 56.09 99 GLN A O 1
ATOM 840 N N . SER A 1 100 ? -5.685 -18.780 25.005 1.00 54.38 100 SER A N 1
ATOM 841 C CA . SER A 1 100 ? -4.233 -18.903 24.790 1.00 54.38 100 SER A CA 1
ATOM 842 C C . SER A 1 100 ? -3.497 -17.576 24.594 1.00 54.38 100 SER A C 1
ATOM 844 O O . SER A 1 100 ? -2.287 -17.524 24.829 1.00 54.38 100 SER A O 1
ATOM 846 N N . THR A 1 101 ? -4.192 -16.507 24.191 1.00 56.41 101 THR A N 1
ATOM 847 C CA . THR A 1 101 ? -3.586 -15.191 23.943 1.00 56.41 101 THR A CA 1
ATOM 848 C C . THR A 1 101 ? -4.205 -14.084 24.802 1.00 56.41 101 THR A C 1
ATOM 850 O O . THR A 1 101 ? -5.427 -13.977 24.871 1.00 56.41 101 THR A O 1
ATOM 853 N N . PRO A 1 102 ? -3.376 -13.208 25.407 1.00 56.03 102 PRO A N 1
ATOM 854 C CA . PRO A 1 102 ? -3.842 -12.179 26.339 1.00 56.03 102 PRO A CA 1
ATOM 855 C C . PRO A 1 102 ? -4.602 -11.015 25.678 1.00 56.03 102 PRO A C 1
ATOM 857 O O . PRO A 1 102 ? -5.294 -10.251 26.348 1.00 56.03 102 PRO A O 1
ATOM 860 N N . GLU A 1 103 ? -4.470 -10.846 24.362 1.00 64.81 103 GLU A N 1
ATOM 861 C CA . GLU A 1 103 ? -5.221 -9.860 23.584 1.00 64.81 103 GLU A CA 1
ATOM 862 C C . GLU A 1 103 ? -5.636 -10.479 22.243 1.00 64.81 103 GLU A C 1
ATOM 864 O O . GLU A 1 103 ? -4.796 -10.701 21.370 1.00 64.81 103 GLU A O 1
ATOM 869 N N . VAL A 1 104 ? -6.935 -10.729 22.057 1.00 68.50 104 VAL A N 1
ATOM 870 C CA . VAL A 1 104 ? -7.481 -11.300 20.811 1.00 68.50 104 VAL A CA 1
ATOM 871 C C . VAL A 1 104 ? -8.163 -10.212 19.998 1.00 68.50 104 VAL A C 1
ATOM 873 O O . VAL A 1 104 ? -9.032 -9.511 20.516 1.00 68.50 104 VAL A O 1
ATOM 876 N N . LEU A 1 105 ? -7.792 -10.078 18.722 1.00 71.94 105 LEU A N 1
ATOM 877 C CA . LEU A 1 105 ? -8.513 -9.230 17.772 1.00 71.94 105 LEU A CA 1
ATOM 878 C C . LEU A 1 105 ? -9.860 -9.878 17.438 1.00 71.94 105 LEU A C 1
ATOM 880 O O . LEU A 1 105 ? -9.900 -10.956 16.855 1.00 71.94 105 LEU A O 1
ATOM 884 N N . ILE A 1 106 ? -10.951 -9.204 17.786 1.00 71.69 106 ILE A N 1
ATOM 885 C CA . ILE A 1 106 ? -12.311 -9.708 17.569 1.00 71.69 106 ILE A CA 1
ATOM 886 C C . ILE A 1 106 ? -12.944 -9.128 16.318 1.00 71.69 106 ILE A C 1
ATOM 888 O O . ILE A 1 106 ? -13.651 -9.825 15.603 1.00 71.69 106 ILE A O 1
ATOM 892 N N . SER A 1 107 ? -12.765 -7.833 16.081 1.00 73.38 107 SER A N 1
ATOM 893 C CA . SER A 1 107 ? -13.425 -7.166 14.967 1.00 73.38 107 SER A CA 1
ATOM 894 C C . SER A 1 107 ? -12.586 -6.007 14.461 1.00 73.38 107 SER A C 1
ATOM 896 O O . SER A 1 107 ? -11.855 -5.366 15.222 1.00 73.38 107 SER A O 1
ATOM 898 N N . LYS A 1 108 ? -12.705 -5.759 13.158 1.00 83.31 108 LYS A N 1
ATOM 899 C CA . LYS A 1 108 ? -12.134 -4.614 12.461 1.00 83.31 108 LYS A CA 1
ATOM 900 C C . LYS A 1 108 ? -13.287 -3.655 12.173 1.00 83.31 108 LYS A C 1
ATOM 902 O O . LYS A 1 108 ? -14.251 -4.036 11.515 1.00 83.31 108 LYS A O 1
ATOM 907 N N . VAL A 1 109 ? -13.203 -2.421 12.660 1.00 83.75 109 VAL A N 1
ATOM 908 C CA . VAL A 1 109 ? -14.242 -1.403 12.437 1.00 83.75 109 VAL A CA 1
ATOM 909 C C . VAL A 1 109 ? -13.658 -0.266 11.620 1.00 83.75 109 VAL A C 1
ATOM 911 O O . VAL A 1 109 ? -12.590 0.255 11.945 1.00 83.75 109 VAL A O 1
ATOM 914 N N . TYR A 1 110 ? -14.367 0.130 10.566 1.00 86.75 110 TYR A N 1
ATOM 915 C CA . TYR A 1 110 ? -14.024 1.314 9.794 1.00 86.75 110 TYR A CA 1
ATOM 916 C C . TYR A 1 110 ? -14.651 2.556 10.432 1.00 86.75 110 TYR A C 1
ATOM 918 O O . TYR A 1 110 ? -15.831 2.559 10.789 1.00 86.75 110 TYR A O 1
ATOM 926 N N . LEU A 1 111 ? -13.868 3.628 10.561 1.00 86.75 111 LEU A N 1
ATOM 927 C CA . LEU A 1 111 ? -14.356 4.920 11.031 1.00 86.75 111 LEU A CA 1
ATOM 928 C C . LEU A 1 111 ? -14.455 5.900 9.864 1.00 86.75 111 LEU A C 1
ATOM 930 O O . LEU A 1 111 ? -13.453 6.363 9.315 1.00 86.75 111 LEU A O 1
ATOM 934 N N . ALA A 1 112 ? -15.687 6.252 9.510 1.00 88.00 112 ALA A N 1
ATOM 935 C CA . ALA A 1 112 ? -16.004 7.217 8.465 1.00 88.00 112 ALA A CA 1
ATOM 936 C C . ALA A 1 112 ? -15.863 8.662 8.981 1.00 88.00 112 ALA A C 1
ATOM 938 O O . ALA A 1 112 ? -16.827 9.427 8.995 1.00 88.00 112 ALA A O 1
ATOM 939 N N . CYS A 1 113 ? -14.665 9.035 9.435 1.00 87.06 113 CYS A N 1
ATOM 940 C CA . CYS A 1 113 ? -14.332 10.381 9.901 1.00 87.06 113 CYS A CA 1
ATOM 941 C C . CYS A 1 113 ? -13.120 10.968 9.155 1.00 87.06 113 CYS A C 1
ATOM 943 O O . CYS A 1 113 ? -12.445 10.289 8.376 1.00 87.06 113 CYS A O 1
ATOM 945 N N . ASP A 1 114 ? -12.884 12.262 9.367 1.00 88.94 114 ASP A N 1
ATOM 946 C CA . ASP A 1 114 ? -11.681 12.946 8.891 1.00 88.94 114 ASP A CA 1
ATOM 947 C C . ASP A 1 114 ? -10.440 12.521 9.699 1.00 88.94 114 ASP A C 1
ATOM 949 O O . ASP A 1 114 ? -10.544 12.170 10.879 1.00 88.94 114 ASP A O 1
ATOM 953 N N . TYR A 1 115 ? -9.254 12.595 9.088 1.00 86.88 115 TYR A N 1
ATOM 954 C CA . TYR A 1 115 ? -8.000 12.157 9.707 1.00 86.88 115 TYR A CA 1
ATOM 955 C C . TYR A 1 115 ? -7.695 12.858 11.044 1.00 86.88 115 TYR A C 1
ATOM 957 O O . TYR A 1 115 ? -7.302 12.195 12.006 1.00 86.88 115 TYR A O 1
ATOM 965 N N . LEU A 1 116 ? -7.932 14.171 11.168 1.00 88.06 116 LEU A N 1
ATOM 966 C CA . LEU A 1 116 ? -7.679 14.878 12.433 1.00 88.06 116 LEU A CA 1
ATOM 967 C C . LEU A 1 116 ? -8.602 14.392 13.551 1.00 88.06 116 LEU A C 1
ATOM 969 O O . LEU A 1 116 ? -8.201 14.292 14.714 1.00 88.06 116 LEU A O 1
ATOM 973 N N . GLN A 1 117 ? -9.847 14.075 13.199 1.00 86.94 117 GLN A N 1
ATOM 974 C CA . GLN A 1 117 ? -10.818 13.538 14.139 1.00 86.94 117 GLN A CA 1
ATOM 975 C C . GLN A 1 117 ? -10.442 12.115 14.561 1.00 86.94 117 GLN A C 1
ATOM 977 O O . GLN A 1 117 ? -10.456 11.813 15.755 1.00 86.94 117 GLN A O 1
ATOM 982 N N . PHE A 1 118 ? -10.029 11.273 13.610 1.00 86.88 118 PHE A N 1
ATOM 983 C CA . PHE A 1 118 ? -9.490 9.943 13.889 1.00 86.88 118 PHE A CA 1
ATOM 984 C C . PHE A 1 118 ? -8.292 10.015 14.845 1.00 86.88 118 PHE A C 1
ATOM 986 O O . PHE A 1 118 ? -8.282 9.349 15.880 1.00 86.88 118 PHE A O 1
ATOM 993 N N . GLN A 1 119 ? -7.317 10.883 14.566 1.00 86.81 119 GLN A N 1
ATOM 994 C CA . GLN A 1 119 ? -6.136 11.058 15.412 1.00 86.81 119 GLN A CA 1
ATOM 995 C C . GLN A 1 119 ? -6.507 11.517 16.829 1.00 86.81 119 GLN A C 1
ATOM 997 O O . GLN A 1 119 ? -5.926 11.051 17.814 1.00 86.81 119 GLN A O 1
ATOM 1002 N N . LYS A 1 120 ? -7.494 12.413 16.948 1.00 86.88 120 LYS A N 1
ATOM 1003 C CA . LYS A 1 120 ? -8.004 12.876 18.239 1.00 86.88 120 LYS A CA 1
ATOM 1004 C C . LYS A 1 120 ? -8.615 11.722 19.038 1.00 86.88 120 LYS A C 1
ATOM 1006 O O . LYS A 1 120 ? -8.214 11.528 20.186 1.00 86.88 120 LYS A O 1
ATOM 1011 N N . PHE A 1 121 ? -9.474 10.914 18.413 1.00 85.44 121 PHE A N 1
ATOM 1012 C CA . PHE A 1 121 ? -10.045 9.722 19.042 1.00 85.44 121 PHE A CA 1
ATOM 1013 C C . PHE A 1 121 ? -8.965 8.730 19.472 1.00 85.44 121 PHE A C 1
ATOM 1015 O O . PHE A 1 121 ? -8.982 8.275 20.611 1.00 85.44 121 PHE A O 1
ATOM 1022 N N . MET A 1 122 ? -7.981 8.444 18.616 1.00 85.19 122 MET A N 1
ATOM 1023 C CA . MET A 1 122 ? -6.898 7.513 18.950 1.00 85.19 122 MET A CA 1
ATOM 1024 C C . MET A 1 122 ? -6.041 8.006 20.123 1.00 85.19 122 MET A C 1
ATOM 1026 O O . MET A 1 122 ? -5.587 7.205 20.938 1.00 85.19 122 MET A O 1
ATOM 1030 N N . ARG A 1 123 ? -5.840 9.324 20.254 1.00 84.56 123 ARG A N 1
ATOM 1031 C CA . ARG A 1 123 ? -5.117 9.913 21.390 1.00 84.56 123 ARG A CA 1
ATOM 1032 C C . ARG A 1 123 ? -5.922 9.844 22.686 1.00 84.56 123 ARG A C 1
ATOM 1034 O O . ARG A 1 123 ? -5.353 9.539 23.728 1.00 84.56 123 ARG A O 1
ATOM 1041 N N . GLU A 1 124 ? -7.217 10.133 22.623 1.00 82.94 124 GLU A N 1
ATOM 1042 C CA . GLU A 1 124 ? -8.111 10.145 23.789 1.00 82.94 124 GLU A CA 1
ATOM 1043 C C . GLU A 1 124 ? -8.455 8.728 24.272 1.00 82.94 124 GLU A C 1
ATOM 1045 O O . GLU A 1 124 ? -8.600 8.497 25.470 1.00 82.94 124 GLU A O 1
ATOM 1050 N N . CYS A 1 125 ? -8.518 7.758 23.358 1.00 74.56 125 CYS A N 1
ATOM 1051 C CA . CYS A 1 125 ? -8.922 6.383 23.649 1.00 74.56 125 CYS A CA 1
ATOM 1052 C C . CYS A 1 125 ? -7.748 5.431 23.918 1.00 74.56 125 CYS A C 1
ATOM 1054 O O . CYS A 1 125 ? -7.982 4.259 24.197 1.00 74.56 125 CYS A O 1
ATOM 1056 N N . ARG A 1 126 ? -6.496 5.914 23.881 1.00 73.19 126 ARG A N 1
ATOM 1057 C CA . ARG A 1 126 ? -5.277 5.086 23.983 1.00 73.19 126 ARG A CA 1
ATOM 1058 C C . ARG A 1 126 ? -5.229 4.188 25.227 1.00 73.19 126 ARG A C 1
ATOM 1060 O O . ARG A 1 126 ? -4.700 3.083 25.161 1.00 73.19 126 ARG A O 1
ATOM 1067 N N . GLU A 1 127 ? -5.765 4.666 26.347 1.00 72.19 127 GLU A N 1
ATOM 1068 C CA . GLU A 1 127 ? -5.810 3.940 27.627 1.00 72.19 127 GLU A CA 1
ATOM 1069 C C . GLU A 1 127 ? -7.245 3.626 28.083 1.00 72.19 127 GLU A C 1
ATOM 1071 O O . GLU A 1 127 ? -7.451 3.070 29.162 1.00 72.19 127 GLU A O 1
ATOM 1076 N N . ARG A 1 128 ? -8.254 3.977 27.273 1.00 78.44 128 ARG A N 1
ATOM 1077 C CA . ARG A 1 128 ? -9.665 3.795 27.622 1.00 78.44 128 ARG A CA 1
ATOM 1078 C C . ARG A 1 128 ? -10.069 2.341 27.400 1.00 78.44 128 ARG A C 1
ATOM 1080 O O . ARG A 1 128 ? -9.732 1.733 26.386 1.00 78.44 128 ARG A O 1
ATOM 1087 N N . VAL A 1 129 ? -10.819 1.807 28.356 1.00 78.50 129 VAL A N 1
ATOM 1088 C CA . VAL A 1 129 ? -11.454 0.494 28.255 1.00 78.50 129 VAL A CA 1
ATOM 1089 C C . VAL A 1 129 ? -12.917 0.697 27.886 1.00 78.50 129 VAL A C 1
ATOM 1091 O O . VAL A 1 129 ? -13.619 1.495 28.514 1.00 78.50 129 VAL A O 1
ATOM 1094 N N . PHE A 1 130 ? -13.355 -0.009 26.853 1.00 77.50 130 PHE A N 1
ATOM 1095 C CA . PHE A 1 130 ? -14.723 0.016 26.353 1.00 77.50 130 PHE A CA 1
ATOM 1096 C C . PHE A 1 130 ? -15.466 -1.204 26.861 1.00 77.50 130 PHE A C 1
ATOM 1098 O O . PHE A 1 130 ? -14.895 -2.286 26.959 1.00 77.50 130 PHE A O 1
ATOM 1105 N N . LYS A 1 131 ? -16.744 -1.030 27.181 1.00 75.94 131 LYS A N 1
ATOM 1106 C CA . LYS A 1 131 ? -17.584 -2.137 27.625 1.00 75.94 131 LYS A CA 1
ATOM 1107 C C . LYS A 1 131 ? -18.288 -2.754 26.432 1.00 75.94 131 LYS A C 1
ATOM 1109 O O . LYS A 1 131 ? -18.692 -2.058 25.503 1.00 75.94 131 LYS A O 1
ATOM 1114 N N . GLY A 1 132 ? -18.521 -4.049 26.510 1.00 72.94 132 GLY A N 1
ATOM 1115 C CA . GLY A 1 132 ? -19.508 -4.695 25.672 1.00 72.94 132 GLY A CA 1
ATOM 1116 C C . GLY A 1 132 ? -19.918 -6.045 26.219 1.00 72.94 132 GLY A C 1
ATOM 1117 O O . GLY A 1 132 ? -19.688 -6.367 27.385 1.00 72.94 132 GLY A O 1
ATOM 1118 N N . THR A 1 133 ? -20.596 -6.810 25.382 1.00 69.25 133 THR A N 1
ATOM 1119 C CA . THR A 1 133 ? -21.222 -8.068 25.756 1.00 69.25 133 THR A CA 1
ATOM 1120 C C . THR A 1 133 ? -20.905 -9.135 24.724 1.00 69.25 133 THR A C 1
ATOM 1122 O O . THR A 1 133 ? -21.069 -8.936 23.519 1.00 69.25 133 THR A O 1
ATOM 1125 N N . VAL A 1 134 ? -20.463 -10.289 25.211 1.00 68.69 134 VAL A N 1
ATOM 1126 C CA . VAL A 1 134 ? -20.297 -11.506 24.417 1.00 68.69 134 VAL A CA 1
ATOM 1127 C C . VAL A 1 134 ? -21.484 -12.402 24.732 1.00 68.69 134 VAL A C 1
ATOM 1129 O O . VAL A 1 134 ? -21.623 -12.893 25.847 1.00 68.69 134 VAL A O 1
ATOM 1132 N N . GLU A 1 135 ? -22.368 -12.591 23.763 1.00 65.44 135 GLU A N 1
ATOM 1133 C CA . GLU A 1 135 ? -23.453 -13.562 23.841 1.00 65.44 135 GLU A CA 1
ATOM 1134 C C . GLU A 1 135 ? -22.916 -14.918 23.395 1.00 65.44 135 GLU A C 1
ATOM 1136 O O . GLU A 1 135 ? -22.425 -15.050 22.274 1.00 65.44 135 GLU A O 1
ATOM 1141 N N . THR A 1 136 ? -23.011 -15.928 24.253 1.00 68.75 136 THR A N 1
ATOM 1142 C CA . THR A 1 136 ? -22.685 -17.320 23.926 1.00 68.75 136 THR A CA 1
ATOM 1143 C C . THR A 1 136 ? -23.959 -18.136 23.705 1.00 68.75 136 THR A C 1
ATOM 1145 O O . THR A 1 136 ? -25.084 -17.645 23.823 1.00 68.75 136 THR A O 1
ATOM 1148 N N . ASN A 1 137 ? -23.804 -19.417 23.373 1.00 63.50 137 ASN A N 1
ATOM 1149 C CA . ASN A 1 137 ? -24.916 -20.360 23.314 1.00 63.50 137 ASN A CA 1
ATOM 1150 C C . ASN A 1 137 ? -25.657 -20.521 24.657 1.00 63.50 137 ASN A C 1
ATOM 1152 O O . ASN A 1 137 ? -26.800 -20.981 24.624 1.00 63.50 137 ASN A O 1
ATOM 1156 N N . GLN A 1 138 ? -25.035 -20.171 25.790 1.00 61.81 138 GLN A N 1
ATOM 1157 C CA . GLN A 1 138 ? -25.574 -20.405 27.134 1.00 61.81 138 GLN A CA 1
ATOM 1158 C C . GLN A 1 138 ? -25.848 -19.096 27.889 1.00 61.81 138 GLN A C 1
ATOM 1160 O O . GLN A 1 138 ? -26.977 -18.879 28.327 1.00 61.81 138 GLN A O 1
ATOM 1165 N N . GLU A 1 139 ? -24.861 -18.203 27.984 1.00 69.12 139 GLU A N 1
ATOM 1166 C CA . GLU A 1 139 ? -24.947 -16.954 28.752 1.00 69.12 139 GLU A CA 1
ATOM 1167 C C . GLU A 1 139 ? -24.381 -15.736 28.004 1.00 69.12 139 GLU A C 1
ATOM 1169 O O . GLU A 1 139 ? -23.641 -15.853 27.023 1.00 69.12 139 GLU A O 1
ATOM 1174 N N . THR A 1 140 ? -24.733 -14.541 28.484 1.00 71.56 140 THR A N 1
ATOM 1175 C CA . THR A 1 140 ? -24.160 -13.269 28.032 1.00 71.56 140 THR A CA 1
ATOM 1176 C C . THR A 1 140 ? -23.154 -12.771 29.061 1.00 71.56 140 THR A C 1
ATOM 1178 O O . THR A 1 140 ? -23.528 -12.444 30.188 1.00 71.56 140 THR A O 1
ATOM 1181 N N . TYR A 1 141 ? -21.892 -12.655 28.660 1.00 69.81 141 TYR A N 1
ATOM 1182 C CA . TYR A 1 141 ? -20.812 -12.186 29.520 1.00 69.81 141 TYR A CA 1
ATOM 1183 C C . TYR A 1 141 ? -20.497 -10.711 29.247 1.00 69.81 141 TYR A C 1
ATOM 1185 O O . TYR A 1 141 ? -20.285 -10.340 28.087 1.00 69.81 141 TYR A O 1
ATOM 1193 N N . PRO A 1 142 ? -20.450 -9.848 30.280 1.00 70.12 142 PRO A N 1
ATOM 1194 C CA . PRO A 1 142 ? -19.900 -8.511 30.134 1.00 70.12 142 PRO A CA 1
ATOM 1195 C C . PRO A 1 142 ? -18.386 -8.618 29.955 1.00 70.12 142 PRO A C 1
ATOM 1197 O O . PRO A 1 142 ? -17.706 -9.284 30.735 1.00 70.12 142 PRO A O 1
ATOM 1200 N N . VAL A 1 143 ? -17.862 -7.953 28.935 1.00 73.44 143 VAL A N 1
ATOM 1201 C CA . VAL A 1 143 ? -16.437 -7.962 28.615 1.00 73.44 143 VAL A CA 1
ATOM 1202 C C . VAL A 1 143 ? -15.920 -6.558 28.369 1.00 73.44 143 VAL A C 1
ATOM 1204 O O . VAL A 1 143 ? -16.663 -5.640 28.011 1.00 73.44 143 VAL A O 1
ATOM 1207 N N . ASP A 1 144 ? -14.614 -6.433 28.542 1.00 78.69 144 ASP A N 1
ATOM 1208 C CA . ASP A 1 144 ? -13.880 -5.199 28.372 1.00 78.69 144 ASP A CA 1
ATOM 1209 C C . ASP A 1 144 ? -12.991 -5.295 27.127 1.00 78.69 144 ASP A C 1
ATOM 1211 O O . ASP A 1 144 ? -12.273 -6.277 26.917 1.00 78.69 144 ASP A O 1
ATOM 1215 N N . PHE A 1 145 ? -13.028 -4.249 26.305 1.00 77.44 145 PHE A N 1
ATOM 1216 C CA . PHE A 1 145 ? -12.286 -4.145 25.057 1.00 77.44 145 PHE A CA 1
ATOM 1217 C C . PHE A 1 145 ? -11.306 -2.975 25.082 1.00 77.44 145 PHE A C 1
ATOM 1219 O O . PHE A 1 145 ? -11.584 -1.906 25.632 1.00 77.44 145 PHE A O 1
ATOM 1226 N N . LYS A 1 146 ? -10.168 -3.160 24.414 1.00 82.88 146 LYS A N 1
ATOM 1227 C CA . LYS A 1 146 ? -9.235 -2.096 24.037 1.00 82.88 146 LYS A CA 1
ATOM 1228 C C . LYS A 1 146 ? -9.301 -1.872 22.539 1.00 82.88 146 LYS A C 1
ATOM 1230 O O . LYS A 1 146 ? -9.337 -2.818 21.759 1.00 82.88 146 LYS A O 1
ATOM 1235 N N . ILE A 1 147 ? -9.255 -0.610 22.143 1.00 83.44 147 ILE A N 1
ATOM 1236 C CA . ILE A 1 147 ? -9.216 -0.219 20.738 1.00 83.44 147 ILE A CA 1
ATOM 1237 C C . ILE A 1 147 ? -7.781 0.144 20.379 1.00 83.44 147 ILE A C 1
ATOM 1239 O O . ILE A 1 147 ? -7.138 0.915 21.093 1.00 83.44 147 ILE A O 1
ATOM 1243 N N . LYS A 1 148 ? -7.280 -0.396 19.269 1.00 84.25 148 LYS A N 1
ATOM 1244 C CA . LYS A 1 148 ? -5.976 -0.033 18.702 1.00 84.25 148 LYS A CA 1
ATOM 1245 C C . LYS A 1 148 ? -6.126 0.257 17.205 1.00 84.25 148 LYS A C 1
ATOM 1247 O O . LYS A 1 148 ? -6.988 -0.347 16.571 1.00 84.25 148 LYS A O 1
ATOM 1252 N N . PRO A 1 149 ? -5.320 1.155 16.613 1.00 85.38 149 PRO A N 1
ATOM 1253 C CA . PRO A 1 149 ? -5.237 1.268 15.158 1.00 85.38 149 PRO A CA 1
ATOM 1254 C C . PRO A 1 149 ? -4.863 -0.084 14.545 1.00 85.38 149 PRO A C 1
ATOM 1256 O O . PRO A 1 149 ? -3.964 -0.759 15.049 1.00 85.38 149 PRO A O 1
ATOM 1259 N N . TYR A 1 150 ? -5.549 -0.489 13.478 1.00 85.31 150 TYR A N 1
ATOM 1260 C CA . TYR A 1 150 ? -5.279 -1.766 12.825 1.00 85.31 150 TYR A CA 1
ATOM 1261 C C . TYR A 1 150 ? -4.149 -1.623 11.796 1.00 85.31 150 TYR A C 1
ATOM 1263 O O . TYR A 1 150 ? -4.319 -0.970 10.769 1.00 85.31 150 TYR A O 1
ATOM 1271 N N . SER A 1 151 ? -2.995 -2.247 12.057 1.00 83.25 151 SER A N 1
ATOM 1272 C CA . SER A 1 151 ? -1.822 -2.210 11.169 1.00 83.25 151 SER A CA 1
ATOM 1273 C C . SER A 1 151 ? -1.807 -3.300 10.098 1.00 83.25 151 SER A C 1
ATOM 1275 O O . SER A 1 151 ? -0.996 -3.217 9.182 1.00 83.25 151 SER A O 1
ATOM 1277 N N . GLY A 1 152 ? -2.696 -4.299 10.157 1.00 84.38 152 GLY A N 1
ATOM 1278 C CA . GLY A 1 152 ? -2.593 -5.479 9.287 1.00 84.38 152 GLY A CA 1
ATOM 1279 C C . GLY A 1 152 ? -2.666 -5.164 7.787 1.00 84.38 152 GLY A C 1
ATOM 1280 O O . GLY A 1 152 ? -1.972 -5.790 6.991 1.00 84.38 152 GLY A O 1
ATOM 1281 N N . TYR A 1 153 ? -3.432 -4.145 7.380 1.00 85.50 153 TYR A N 1
ATOM 1282 C CA . TYR A 1 153 ? -3.429 -3.690 5.982 1.00 85.50 153 TYR A CA 1
ATOM 1283 C C . TYR A 1 153 ? -2.132 -2.962 5.598 1.00 85.50 153 TYR A C 1
ATOM 1285 O O . TYR A 1 153 ? -1.672 -3.087 4.466 1.00 85.50 153 TYR A O 1
ATOM 1293 N N . LEU A 1 154 ? -1.520 -2.227 6.534 1.00 85.00 154 LEU A N 1
ATOM 1294 C CA . LEU A 1 154 ? -0.247 -1.534 6.310 1.00 85.00 154 LEU A CA 1
ATOM 1295 C C . LEU A 1 154 ? 0.907 -2.530 6.173 1.00 85.00 154 LEU A C 1
ATOM 1297 O O . LEU A 1 154 ? 1.765 -2.356 5.315 1.00 85.00 154 LEU A O 1
ATOM 1301 N N . GLU A 1 155 ? 0.885 -3.613 6.947 1.00 85.81 155 GLU A N 1
ATOM 1302 C CA . GLU A 1 155 ? 1.851 -4.710 6.830 1.00 85.81 155 GLU A CA 1
ATOM 1303 C C . GLU A 1 155 ? 1.782 -5.375 5.448 1.00 85.81 155 GLU A C 1
ATOM 1305 O O . GLU A 1 155 ? 2.812 -5.734 4.879 1.00 85.81 155 GLU A O 1
ATOM 1310 N N . LYS A 1 156 ? 0.587 -5.492 4.851 1.00 85.81 156 LYS A N 1
ATOM 1311 C CA . LYS A 1 156 ? 0.438 -5.977 3.468 1.00 85.81 156 LYS A CA 1
ATOM 1312 C C . LYS A 1 156 ? 1.015 -5.007 2.438 1.00 85.81 156 LYS A C 1
ATOM 1314 O O . LYS A 1 156 ? 1.625 -5.457 1.471 1.00 85.81 156 LYS A O 1
ATOM 1319 N N . LEU A 1 157 ? 0.875 -3.696 2.643 1.00 85.62 157 LEU A N 1
ATOM 1320 C CA . LEU A 1 157 ? 1.540 -2.701 1.793 1.00 85.62 157 LEU A CA 1
ATOM 1321 C C . LEU A 1 157 ? 3.066 -2.768 1.918 1.00 85.62 157 LEU A C 1
ATOM 1323 O O . LEU A 1 157 ? 3.759 -2.695 0.908 1.00 85.62 157 LEU A O 1
ATOM 1327 N N . GLU A 1 158 ? 3.593 -2.966 3.126 1.00 86.44 158 GLU A N 1
ATOM 1328 C CA . GLU A 1 158 ? 5.031 -3.156 3.347 1.00 86.44 158 GLU A CA 1
ATOM 1329 C C . GLU A 1 158 ? 5.546 -4.427 2.652 1.00 86.44 158 GLU A C 1
ATOM 1331 O O . GLU A 1 158 ? 6.587 -4.402 1.995 1.00 86.44 158 GLU A O 1
ATOM 1336 N N . GLN A 1 159 ? 4.792 -5.529 2.715 1.00 85.38 159 GLN A N 1
ATOM 1337 C CA . GLN A 1 159 ? 5.114 -6.746 1.961 1.00 85.38 159 GLN A CA 1
ATOM 1338 C C . GLN A 1 159 ? 5.100 -6.508 0.452 1.00 85.38 159 GLN A C 1
ATOM 1340 O O . GLN A 1 159 ? 5.994 -6.975 -0.252 1.00 85.38 159 GLN A O 1
ATOM 1345 N N . MET A 1 160 ? 4.123 -5.746 -0.041 1.00 86.94 160 MET A N 1
ATOM 1346 C CA . MET A 1 160 ? 4.064 -5.356 -1.443 1.00 86.94 160 MET A CA 1
ATOM 1347 C C . MET A 1 160 ? 5.312 -4.555 -1.837 1.00 86.94 160 MET A C 1
ATOM 1349 O O . MET A 1 160 ? 5.924 -4.852 -2.858 1.00 86.94 160 MET A O 1
ATOM 1353 N N . TYR A 1 161 ? 5.749 -3.600 -1.014 1.00 86.50 161 TYR A N 1
ATOM 1354 C CA . TYR A 1 161 ? 6.974 -2.835 -1.256 1.00 86.50 161 TYR A CA 1
ATOM 1355 C C . TYR A 1 161 ? 8.230 -3.715 -1.365 1.00 86.50 161 TYR A C 1
ATOM 1357 O O . TYR A 1 161 ? 9.042 -3.524 -2.278 1.00 86.50 161 TYR A O 1
ATOM 1365 N N . ILE A 1 162 ? 8.377 -4.702 -0.476 1.00 84.00 162 ILE A N 1
ATOM 1366 C CA . ILE A 1 162 ? 9.473 -5.680 -0.552 1.00 84.00 162 ILE A CA 1
ATOM 1367 C C . ILE A 1 162 ? 9.414 -6.419 -1.893 1.00 84.00 162 ILE A C 1
ATOM 1369 O O . ILE A 1 162 ? 10.413 -6.467 -2.609 1.00 84.00 162 ILE A O 1
ATOM 1373 N N . ASN A 1 163 ? 8.228 -6.887 -2.291 1.00 84.62 163 ASN A N 1
ATOM 1374 C CA . ASN A 1 163 ? 8.047 -7.563 -3.571 1.00 84.62 163 ASN A CA 1
ATOM 1375 C C . ASN A 1 163 ? 8.413 -6.648 -4.757 1.00 84.62 163 ASN A C 1
ATOM 1377 O O . ASN A 1 163 ? 9.099 -7.105 -5.666 1.00 84.62 163 ASN A O 1
ATOM 1381 N N . PHE A 1 164 ? 8.037 -5.361 -4.759 1.00 84.88 164 PHE A N 1
ATOM 1382 C CA . PHE A 1 164 ? 8.457 -4.401 -5.802 1.00 84.88 164 PHE A CA 1
ATOM 1383 C C . PHE A 1 164 ? 9.979 -4.326 -5.924 1.00 84.88 164 PHE A C 1
ATOM 1385 O O . PHE A 1 164 ? 10.518 -4.440 -7.026 1.00 84.88 164 PHE A O 1
ATOM 1392 N N . THR A 1 165 ? 10.660 -4.203 -4.785 1.00 82.25 165 THR A N 1
ATOM 1393 C CA . THR A 1 165 ? 12.122 -4.114 -4.722 1.00 82.25 165 THR A CA 1
ATOM 1394 C C . THR A 1 165 ? 12.776 -5.382 -5.272 1.00 82.25 165 THR A C 1
ATOM 1396 O O . THR A 1 165 ? 13.654 -5.304 -6.132 1.00 82.25 165 THR A O 1
ATOM 1399 N N . ASP A 1 166 ? 12.303 -6.553 -4.849 1.00 81.38 166 ASP A N 1
ATOM 1400 C CA . ASP A 1 166 ? 12.853 -7.841 -5.278 1.00 81.38 166 ASP A CA 1
ATOM 1401 C C . ASP A 1 166 ? 12.564 -8.152 -6.760 1.00 81.38 166 ASP A C 1
ATOM 1403 O O . ASP A 1 166 ? 13.342 -8.829 -7.435 1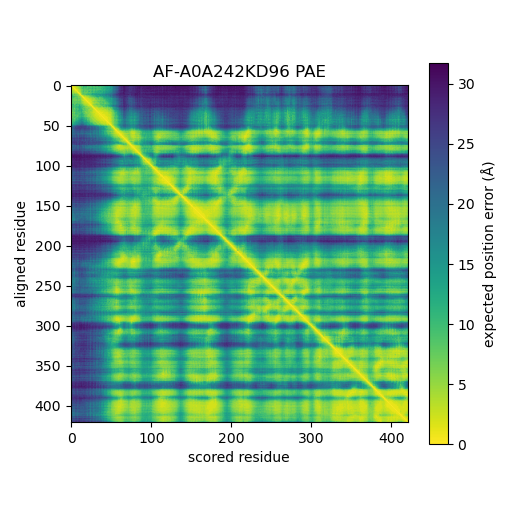.00 81.38 166 ASP A O 1
ATOM 1407 N N . ASN A 1 167 ? 11.473 -7.612 -7.312 1.00 80.19 167 ASN A N 1
ATOM 1408 C CA . ASN A 1 167 ? 11.161 -7.692 -8.742 1.00 80.19 167 ASN A CA 1
ATOM 1409 C C . ASN A 1 167 ? 11.924 -6.642 -9.575 1.00 80.19 167 ASN A C 1
ATOM 1411 O O . ASN A 1 167 ? 11.689 -6.537 -10.776 1.00 80.19 167 ASN A O 1
ATOM 1415 N N . SER A 1 168 ? 12.846 -5.878 -8.970 1.00 77.38 168 SER A N 1
ATOM 1416 C CA . SER A 1 168 ? 13.598 -4.799 -9.632 1.00 77.38 168 SER A CA 1
ATOM 1417 C C . SER A 1 168 ? 12.703 -3.699 -10.223 1.00 77.38 168 SER A C 1
ATOM 1419 O O . SER A 1 168 ? 13.056 -3.068 -11.219 1.00 77.38 168 SER A O 1
ATOM 1421 N N . LEU A 1 169 ? 11.543 -3.460 -9.608 1.00 78.94 169 LEU A N 1
ATOM 1422 C CA . LEU A 1 169 ? 10.595 -2.424 -10.003 1.00 78.94 169 LEU A CA 1
ATOM 1423 C C . LEU A 1 169 ? 10.663 -1.243 -9.032 1.00 78.94 169 LEU A C 1
ATOM 1425 O O . LEU A 1 169 ? 10.781 -1.413 -7.818 1.00 78.94 169 LEU A O 1
ATOM 1429 N N . ALA A 1 170 ? 10.550 -0.026 -9.564 1.00 78.75 170 ALA A N 1
ATOM 1430 C CA . ALA A 1 170 ? 10.450 1.167 -8.732 1.00 78.75 170 ALA A CA 1
ATOM 1431 C C . ALA A 1 170 ? 9.128 1.160 -7.949 1.00 78.75 170 ALA A C 1
ATOM 1433 O O . ALA A 1 170 ? 8.061 0.919 -8.520 1.00 78.75 170 ALA A O 1
ATOM 1434 N N . TRP A 1 171 ? 9.197 1.452 -6.647 1.00 83.38 171 TRP A N 1
ATOM 1435 C CA . TRP A 1 171 ? 8.003 1.575 -5.817 1.00 83.38 171 TRP A CA 1
ATOM 1436 C C . TRP A 1 171 ? 7.109 2.704 -6.324 1.00 83.38 171 TRP A C 1
ATOM 1438 O O . TRP A 1 171 ? 7.557 3.835 -6.528 1.00 83.38 171 TRP A O 1
ATOM 1448 N N . LYS A 1 172 ? 5.825 2.392 -6.479 1.00 83.00 172 LYS A N 1
ATOM 1449 C CA . LYS A 1 172 ? 4.776 3.365 -6.750 1.00 83.00 172 LYS A CA 1
ATOM 1450 C C . LYS A 1 172 ? 3.881 3.432 -5.525 1.00 83.00 172 LYS A C 1
ATOM 1452 O O . LYS A 1 172 ? 3.216 2.450 -5.207 1.00 83.00 172 LYS A O 1
ATOM 1457 N N . THR A 1 173 ? 3.865 4.577 -4.846 1.00 83.50 173 THR A N 1
ATOM 1458 C CA . THR A 1 173 ? 3.052 4.748 -3.640 1.00 83.50 173 THR A CA 1
ATOM 1459 C C . THR A 1 173 ? 1.597 4.432 -3.940 1.00 83.50 173 THR A C 1
ATOM 1461 O O . THR A 1 173 ? 1.013 4.923 -4.911 1.00 83.50 173 THR A O 1
ATOM 1464 N N . ILE A 1 174 ? 1.011 3.591 -3.099 1.00 84.31 174 ILE A N 1
ATOM 1465 C CA . ILE A 1 174 ? -0.385 3.193 -3.202 1.00 84.31 174 ILE A CA 1
ATOM 1466 C C . ILE A 1 174 ? -1.203 4.147 -2.344 1.00 84.31 174 ILE A C 1
ATOM 1468 O O . ILE A 1 174 ? -0.946 4.301 -1.150 1.00 84.31 174 ILE A O 1
ATOM 1472 N N . LEU A 1 175 ? -2.204 4.777 -2.950 1.00 80.06 175 LEU A N 1
ATOM 1473 C CA . LEU A 1 175 ? -3.188 5.547 -2.211 1.00 80.06 175 LEU A CA 1
ATOM 1474 C C . LEU A 1 175 ? -4.351 4.639 -1.839 1.00 80.06 175 LEU A C 1
ATOM 1476 O O . LEU A 1 175 ? -5.022 4.106 -2.713 1.00 80.06 175 LEU A O 1
ATOM 1480 N N . HIS A 1 176 ? -4.599 4.479 -0.544 1.00 82.06 176 HIS A N 1
ATOM 1481 C CA . HIS A 1 176 ? -5.824 3.854 -0.061 1.00 82.06 176 HIS A CA 1
ATOM 1482 C C . HIS A 1 176 ? -6.302 4.551 1.224 1.00 82.06 176 HIS A C 1
ATOM 1484 O O . HIS A 1 176 ? -6.043 4.072 2.325 1.00 82.06 176 HIS A O 1
ATOM 1490 N N . PRO A 1 177 ? -7.052 5.663 1.125 1.00 82.25 177 PRO A N 1
ATOM 1491 C CA . PRO A 1 177 ? -7.465 6.494 2.262 1.00 82.25 177 PRO A CA 1
ATOM 1492 C C . PRO A 1 177 ? -8.149 5.732 3.400 1.00 82.25 177 PRO A C 1
ATOM 1494 O O . PRO A 1 177 ? -8.086 6.117 4.564 1.00 82.25 177 PRO A O 1
ATOM 1497 N N . TYR A 1 178 ? -8.846 4.646 3.067 1.00 84.88 178 TYR A N 1
ATOM 1498 C CA . TYR A 1 178 ? -9.657 3.922 4.035 1.00 84.88 178 TYR A CA 1
ATOM 1499 C C . TYR A 1 178 ? -8.845 3.070 5.017 1.00 84.88 178 TYR A C 1
ATOM 1501 O O . TYR A 1 178 ? -9.268 2.959 6.164 1.00 84.88 178 TYR A O 1
ATOM 1509 N N . ILE A 1 179 ? -7.686 2.515 4.628 1.00 85.19 179 ILE A N 1
ATOM 1510 C CA . ILE A 1 179 ? -6.957 1.552 5.482 1.00 85.19 179 ILE A CA 1
ATOM 1511 C C . ILE A 1 179 ? -6.428 2.191 6.768 1.00 85.19 179 ILE A C 1
ATOM 1513 O O . ILE A 1 179 ? -6.404 1.541 7.808 1.00 85.19 179 ILE A O 1
ATOM 1517 N N . TYR A 1 180 ? -6.071 3.477 6.720 1.00 85.06 180 TYR A N 1
ATOM 1518 C CA . TYR A 1 180 ? -5.518 4.216 7.858 1.00 85.06 180 TYR A CA 1
ATOM 1519 C C . TYR A 1 180 ? -6.557 4.524 8.945 1.00 85.06 180 TYR A C 1
ATOM 1521 O O . TYR A 1 180 ? -6.192 4.933 10.045 1.00 85.06 180 TYR A O 1
ATOM 1529 N N . LYS A 1 181 ? -7.848 4.316 8.652 1.00 87.62 181 LYS A N 1
ATOM 1530 C CA . LYS A 1 181 ? -8.980 4.621 9.541 1.00 87.62 181 LYS A CA 1
ATOM 1531 C C . LYS A 1 181 ? -9.670 3.372 10.093 1.00 87.62 181 LYS A C 1
ATOM 1533 O O . LYS A 1 181 ? -10.781 3.461 10.619 1.00 87.62 181 LYS A O 1
ATOM 1538 N N . PHE A 1 182 ? -9.024 2.211 9.983 1.00 87.75 182 PHE A N 1
ATOM 1539 C CA . PHE A 1 182 ? -9.484 0.987 10.629 1.00 87.75 182 PHE A CA 1
ATOM 1540 C C . PHE A 1 182 ? -8.979 0.888 12.065 1.00 87.75 182 PHE A C 1
ATOM 1542 O O . PHE A 1 182 ? -7.807 1.132 12.366 1.00 87.75 182 PHE A O 1
ATOM 1549 N N . ILE A 1 183 ? -9.876 0.462 12.947 1.00 86.38 183 ILE A N 1
ATOM 1550 C CA . ILE A 1 183 ? -9.561 0.114 14.326 1.00 86.38 183 ILE A CA 1
ATOM 1551 C C . ILE A 1 183 ? -9.746 -1.385 14.545 1.00 86.38 183 ILE A C 1
ATOM 1553 O O . ILE A 1 183 ? -10.697 -1.987 14.049 1.00 86.38 183 ILE A O 1
ATOM 1557 N N . GLY A 1 184 ? -8.826 -1.981 15.294 1.00 83.38 184 GLY A N 1
ATOM 1558 C CA . GLY A 1 184 ? -8.956 -3.317 15.848 1.00 83.38 184 GLY A CA 1
ATOM 1559 C C . GLY A 1 184 ? -9.577 -3.245 17.237 1.00 83.38 184 GLY A C 1
ATOM 1560 O O . GLY A 1 184 ? -9.095 -2.511 18.106 1.00 83.38 184 GLY A O 1
ATOM 1561 N N . VAL A 1 185 ? -10.648 -4.006 17.447 1.00 80.19 185 VAL A N 1
ATOM 1562 C CA . VAL A 1 185 ? -11.265 -4.213 18.760 1.00 80.19 185 VAL A CA 1
ATOM 1563 C C . VAL A 1 185 ? -10.634 -5.454 19.381 1.00 80.19 185 VAL A C 1
ATOM 1565 O O . VAL A 1 185 ? -10.841 -6.567 18.898 1.00 80.19 185 VAL A O 1
ATOM 1568 N N . HIS A 1 186 ? -9.844 -5.256 20.435 1.00 78.19 186 HIS A N 1
ATOM 1569 C CA . HIS A 1 186 ? -9.130 -6.315 21.142 1.00 78.19 186 HIS A CA 1
ATOM 1570 C C . HIS A 1 186 ? -9.820 -6.646 22.464 1.00 78.19 186 HIS A C 1
ATOM 1572 O O . HIS A 1 186 ? -10.095 -5.745 23.258 1.00 78.19 186 HIS A O 1
ATOM 1578 N N . LEU A 1 187 ? -10.067 -7.929 22.727 1.00 74.25 187 LEU A N 1
ATOM 1579 C CA . LEU A 1 187 ? -10.539 -8.400 24.031 1.00 74.25 187 LEU A CA 1
ATOM 1580 C C . LEU A 1 187 ? -9.425 -8.290 25.071 1.00 74.25 187 LEU A C 1
ATOM 1582 O O . LEU A 1 187 ? -8.288 -8.661 24.786 1.00 74.25 187 LEU A O 1
ATOM 1586 N N . ILE A 1 188 ? -9.758 -7.833 26.275 1.00 69.12 188 ILE A N 1
ATOM 1587 C CA . ILE A 1 188 ? -8.874 -7.899 27.444 1.00 69.12 188 ILE A CA 1
ATOM 1588 C C . ILE A 1 188 ? -9.250 -9.154 28.246 1.00 69.12 188 ILE A C 1
ATOM 1590 O O . ILE A 1 188 ? -10.442 -9.396 28.426 1.00 69.12 188 ILE A O 1
ATOM 1594 N N . GLU A 1 189 ? -8.262 -9.930 28.716 1.00 59.72 189 GLU A N 1
ATOM 1595 C CA . GLU A 1 189 ? -8.403 -11.163 29.527 1.00 59.72 189 GLU A CA 1
ATOM 1596 C C . GLU A 1 189 ? -9.404 -11.051 30.696 1.00 59.72 189 GLU A C 1
ATOM 1598 O O . GLU A 1 189 ? -9.026 -10.868 31.849 1.00 59.72 189 GLU A O 1
ATOM 1603 N N . ASN A 1 190 ? -10.696 -11.196 30.413 1.00 53.19 190 ASN A N 1
ATOM 1604 C CA . ASN A 1 190 ? -11.760 -11.285 31.416 1.00 53.19 190 ASN A CA 1
ATOM 1605 C C . ASN A 1 190 ? -12.808 -12.353 31.059 1.00 53.19 190 ASN A C 1
ATOM 1607 O O . ASN A 1 190 ? -13.803 -12.485 31.771 1.00 53.19 190 ASN A O 1
ATOM 1611 N N . LEU A 1 191 ? -12.616 -13.114 29.973 1.00 57.78 191 LEU A N 1
ATOM 1612 C CA . LEU A 1 191 ? -13.600 -14.089 29.507 1.00 57.78 191 LEU A CA 1
ATOM 1613 C C . LEU A 1 191 ? -13.101 -15.526 29.700 1.00 57.78 191 LEU A C 1
ATOM 1615 O O . LEU A 1 191 ? -12.408 -16.081 28.852 1.00 57.78 191 LEU A O 1
ATOM 1619 N N . THR A 1 192 ? -13.502 -16.138 30.811 1.00 54.12 192 THR A N 1
ATOM 1620 C CA . THR A 1 192 ? -13.344 -17.579 31.039 1.00 54.12 192 THR A CA 1
ATOM 1621 C C . THR A 1 192 ? -14.621 -18.282 30.587 1.00 54.12 192 THR A C 1
ATOM 1623 O O . THR A 1 192 ? -15.593 -18.335 31.334 1.00 54.12 192 THR A O 1
ATOM 1626 N N . LEU A 1 193 ? -14.630 -18.781 29.353 1.00 57.41 193 LEU A N 1
ATOM 1627 C CA . LEU A 1 193 ? -15.739 -19.576 28.811 1.00 57.41 193 LEU A CA 1
ATOM 1628 C C . LEU A 1 193 ? -15.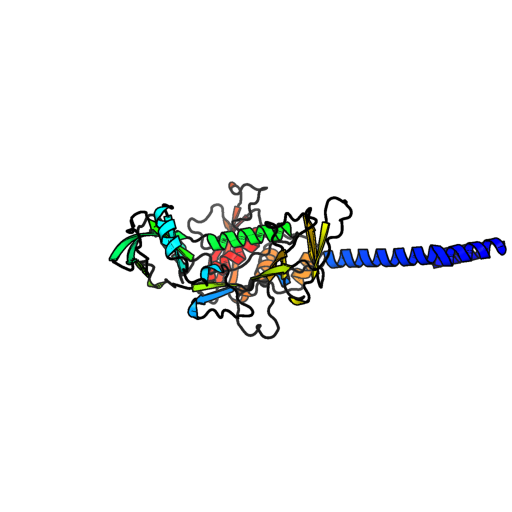733 -20.986 29.418 1.00 57.41 193 LEU A C 1
ATOM 1630 O O . LEU A 1 193 ? -14.661 -21.574 29.595 1.00 57.41 193 LEU A O 1
ATOM 1634 N N . ALA A 1 194 ? -16.907 -21.543 29.720 1.00 52.81 194 ALA A N 1
ATOM 1635 C CA . ALA A 1 194 ? -17.014 -22.934 30.160 1.00 52.81 194 ALA A CA 1
ATOM 1636 C C . ALA A 1 194 ? -16.740 -23.911 28.995 1.00 52.81 194 ALA A C 1
ATOM 1638 O O . ALA A 1 194 ? -16.949 -23.582 27.825 1.00 52.81 194 ALA A O 1
ATOM 1639 N N . GLU A 1 195 ? -16.275 -25.133 29.294 1.00 48.50 195 GLU A N 1
ATOM 1640 C CA . GLU A 1 195 ? -15.996 -26.156 28.271 1.00 48.50 195 GLU A CA 1
ATOM 1641 C C . GLU A 1 195 ? -17.236 -26.412 27.386 1.00 48.50 195 GLU A C 1
ATOM 1643 O O . GLU A 1 195 ? -18.275 -26.876 27.857 1.00 48.50 195 GLU A O 1
ATOM 1648 N N . GLY A 1 196 ? -17.123 -26.113 26.085 1.00 52.50 196 GLY A N 1
ATOM 1649 C CA . GLY A 1 196 ? -18.190 -26.304 25.093 1.00 52.50 196 GLY A CA 1
ATOM 1650 C C . GLY A 1 196 ? -19.083 -25.083 24.820 1.00 52.50 196 GLY A C 1
ATOM 1651 O O . GLY A 1 196 ? -20.011 -25.185 24.010 1.00 52.50 196 GLY A O 1
ATOM 1652 N N . GLU A 1 197 ? -18.832 -23.929 25.442 1.00 57.34 197 GLU A N 1
ATOM 1653 C CA . GLU A 1 197 ? -19.534 -22.682 25.120 1.00 57.34 197 GLU A CA 1
ATOM 1654 C C . GLU A 1 197 ? -19.019 -22.059 23.824 1.00 57.34 197 GLU A C 1
ATOM 1656 O O . GLU A 1 197 ? -17.858 -21.682 23.714 1.00 57.34 197 GLU A O 1
ATOM 1661 N N . LYS A 1 198 ? -19.910 -21.908 22.839 1.00 56.44 198 LYS A N 1
ATOM 1662 C CA . LYS A 1 198 ? -19.609 -21.191 21.594 1.00 56.44 198 LYS A CA 1
ATOM 1663 C C . LYS A 1 198 ? -20.126 -19.767 21.691 1.00 56.44 198 LYS A C 1
ATOM 1665 O O . LYS A 1 198 ? -21.280 -19.556 22.074 1.00 56.44 198 LYS A O 1
ATOM 1670 N N . VAL A 1 199 ? -19.292 -18.803 21.323 1.00 60.75 199 VAL A N 1
ATOM 1671 C CA . VAL A 1 199 ? -19.723 -17.416 21.139 1.00 60.75 199 VAL A CA 1
ATOM 1672 C C . VAL A 1 199 ? -20.739 -17.372 19.986 1.00 60.75 199 VAL A C 1
ATOM 1674 O O . VAL A 1 199 ? -20.600 -18.096 19.008 1.00 60.75 199 VAL A O 1
ATOM 1677 N N . LYS A 1 200 ? -21.805 -16.583 20.116 1.00 57.66 200 LYS A N 1
ATOM 1678 C CA . LYS A 1 200 ? -22.814 -16.328 19.073 1.00 57.66 200 LYS A CA 1
ATOM 1679 C C . LYS A 1 200 ? -22.677 -14.931 18.496 1.00 57.66 200 LYS A C 1
ATOM 1681 O O . LYS A 1 200 ? -22.814 -14.749 17.292 1.00 57.66 200 LYS A O 1
ATOM 1686 N N . LYS A 1 201 ? -22.469 -13.942 19.362 1.00 61.72 201 LYS A N 1
ATOM 1687 C CA . LYS A 1 201 ? -22.446 -12.536 18.972 1.00 61.72 201 LYS A CA 1
ATOM 1688 C C . LYS A 1 201 ? -21.587 -11.742 19.936 1.00 61.72 201 LYS A C 1
ATOM 1690 O O . LYS A 1 201 ? -21.662 -11.940 21.144 1.00 61.72 201 LYS A O 1
ATOM 1695 N N . ILE A 1 202 ? -20.808 -10.812 19.403 1.00 65.62 202 ILE A N 1
ATOM 1696 C CA . ILE A 1 202 ? -20.040 -9.863 20.202 1.00 65.62 202 ILE A CA 1
ATOM 1697 C C . ILE A 1 202 ? -20.564 -8.474 19.872 1.00 65.62 202 ILE A C 1
ATOM 1699 O O . ILE A 1 202 ? -20.610 -8.087 18.709 1.00 65.62 202 ILE A O 1
ATOM 1703 N N . SER A 1 203 ? -21.017 -7.755 20.893 1.00 67.06 203 SER A N 1
ATOM 1704 C CA . SER A 1 203 ? -21.467 -6.370 20.774 1.00 67.06 203 SER A CA 1
ATOM 1705 C C . SER A 1 203 ? -20.557 -5.500 21.628 1.00 67.06 203 SER A C 1
ATOM 1707 O O . SER A 1 203 ? -20.267 -5.844 22.771 1.00 67.06 203 SER A O 1
ATOM 1709 N N . PHE A 1 204 ? -20.094 -4.382 21.085 1.00 72.81 204 PHE A N 1
ATOM 1710 C CA . PHE A 1 204 ? -19.228 -3.437 21.783 1.00 72.81 204 PHE A CA 1
ATOM 1711 C C . PHE A 1 204 ? -19.796 -2.027 21.629 1.00 72.81 204 PHE A C 1
ATOM 1713 O O . PHE A 1 204 ? -20.344 -1.689 20.583 1.00 72.81 204 PHE A O 1
ATOM 1720 N N . ASP A 1 205 ? -19.688 -1.227 22.688 1.00 74.06 205 ASP A N 1
ATOM 1721 C CA . ASP A 1 205 ? -20.144 0.162 22.707 1.00 74.06 205 ASP A CA 1
ATOM 1722 C C . ASP A 1 205 ? -18.933 1.082 22.499 1.00 74.06 205 ASP A C 1
ATOM 1724 O O . ASP A 1 205 ? -18.064 1.197 23.369 1.00 74.06 205 ASP A O 1
ATOM 1728 N N . LEU A 1 206 ? -18.865 1.714 21.322 1.00 72.06 206 LEU A N 1
ATOM 1729 C CA . LEU A 1 206 ? -17.806 2.662 20.954 1.00 72.06 206 LEU A CA 1
ATOM 1730 C C . LEU A 1 206 ? -18.082 4.098 21.436 1.00 72.06 206 LEU A C 1
ATOM 1732 O O . LEU A 1 206 ? -17.286 5.003 21.165 1.00 72.06 206 LEU A O 1
ATOM 1736 N N . GLN A 1 207 ? -19.179 4.320 22.162 1.00 79.25 207 GLN A N 1
ATOM 1737 C CA . GLN A 1 207 ? -19.572 5.586 22.773 1.00 79.25 207 GLN A CA 1
ATOM 1738 C C . GLN A 1 207 ? -19.509 6.757 21.773 1.00 79.25 207 GLN A C 1
ATOM 1740 O O . GLN A 1 207 ? -20.282 6.838 20.824 1.00 79.25 207 GLN A O 1
ATOM 1745 N N . GLU A 1 208 ? -18.560 7.675 21.949 1.00 74.25 208 GLU A N 1
ATOM 1746 C CA . GLU A 1 208 ? -18.402 8.891 21.137 1.00 74.25 208 GLU A CA 1
ATOM 1747 C C . GLU A 1 208 ? -18.096 8.611 19.651 1.00 74.25 208 GLU A C 1
ATOM 1749 O O . GLU A 1 208 ? -18.261 9.495 18.807 1.00 74.25 208 GLU A O 1
ATOM 1754 N N . MET A 1 209 ? -17.666 7.389 19.320 1.00 75.56 209 MET A N 1
ATOM 1755 C CA . MET A 1 209 ? -17.295 6.977 17.965 1.00 75.56 209 MET A CA 1
ATOM 1756 C C . MET A 1 209 ? -18.421 6.231 17.230 1.00 75.56 209 MET A C 1
ATOM 1758 O O . MET A 1 209 ? -18.306 6.024 16.021 1.00 75.56 209 MET A O 1
ATOM 1762 N N . GLU A 1 210 ? -19.528 5.890 17.905 1.00 74.75 210 GLU A N 1
ATOM 1763 C CA . GLU A 1 210 ? -20.679 5.214 17.285 1.00 74.75 210 GLU A CA 1
ATOM 1764 C C . GLU A 1 210 ? -21.238 5.932 16.043 1.00 74.75 210 GLU A C 1
ATOM 1766 O O . GLU A 1 210 ? -21.538 5.250 15.064 1.00 74.75 210 GLU A O 1
ATOM 1771 N N . PRO A 1 211 ? -21.342 7.278 15.986 1.00 80.19 211 PRO A N 1
ATOM 1772 C CA . PRO A 1 211 ? -21.877 7.952 14.799 1.00 80.19 211 PRO A CA 1
ATOM 1773 C C . PRO A 1 211 ? -21.019 7.765 13.541 1.00 80.19 211 PRO A C 1
ATOM 1775 O O . PRO A 1 211 ? -21.514 7.923 12.426 1.00 80.19 211 PRO A O 1
ATOM 1778 N N . TYR A 1 212 ? -19.734 7.451 13.716 1.00 81.88 212 TYR A N 1
ATOM 1779 C CA . TYR A 1 212 ? -18.762 7.295 12.634 1.00 81.88 212 TYR A CA 1
ATOM 1780 C C . TYR A 1 212 ? -18.483 5.826 12.313 1.00 81.88 212 TYR A C 1
ATOM 1782 O O . TYR A 1 212 ? -17.766 5.544 11.353 1.00 81.88 212 TYR A O 1
ATOM 1790 N N . GLN A 1 213 ? -19.028 4.895 13.100 1.00 83.25 213 GLN A N 1
ATOM 1791 C CA . GLN A 1 213 ? -18.723 3.481 12.966 1.00 83.25 213 GLN A CA 1
ATOM 1792 C C . GLN A 1 213 ? -19.401 2.875 11.738 1.00 83.25 213 GLN A C 1
ATOM 1794 O O . GLN A 1 213 ? -20.592 3.065 11.473 1.00 83.25 213 GLN A O 1
ATOM 1799 N N . LYS A 1 214 ? -18.621 2.098 10.998 1.00 81.06 214 LYS A N 1
ATOM 1800 C CA . LYS A 1 214 ? -19.056 1.279 9.877 1.00 81.06 214 LYS A CA 1
ATOM 1801 C C . LYS A 1 214 ? -18.511 -0.125 10.108 1.00 81.06 214 LYS A C 1
ATOM 1803 O O . LYS A 1 214 ? -17.329 -0.398 9.904 1.00 81.06 214 LYS A O 1
ATOM 1808 N N . ILE A 1 215 ? -19.385 -0.976 10.636 1.00 78.50 215 ILE A N 1
ATOM 1809 C CA . ILE A 1 215 ? -19.102 -2.387 10.914 1.00 78.50 215 ILE A CA 1
ATOM 1810 C C . ILE A 1 215 ? -19.212 -3.164 9.595 1.00 78.50 215 ILE A C 1
ATOM 1812 O O . ILE A 1 215 ? -19.921 -2.728 8.685 1.00 78.50 215 ILE A O 1
ATOM 1816 N N . ASP A 1 216 ? -18.461 -4.257 9.476 1.00 80.44 216 ASP A N 1
ATOM 1817 C CA . ASP A 1 216 ? -18.464 -5.158 8.317 1.00 80.44 216 ASP A CA 1
ATOM 1818 C C . ASP A 1 216 ? -18.189 -4.452 6.984 1.00 80.44 216 ASP A C 1
ATOM 1820 O O . ASP A 1 216 ? -18.732 -4.821 5.952 1.00 80.44 216 ASP A O 1
ATOM 1824 N N . HIS A 1 217 ? -17.361 -3.407 6.988 1.00 83.81 217 HIS A N 1
ATOM 1825 C CA . HIS A 1 217 ? -16.881 -2.793 5.752 1.00 83.81 217 HIS A CA 1
ATOM 1826 C C . HIS A 1 217 ? -15.519 -3.365 5.380 1.00 83.81 217 HIS A C 1
ATOM 1828 O O . HIS A 1 217 ? -14.610 -3.412 6.210 1.00 83.81 217 HIS A O 1
ATOM 1834 N N . VAL A 1 218 ? -15.378 -3.754 4.118 1.00 84.62 218 VAL A N 1
ATOM 1835 C CA . VAL A 1 218 ? -14.174 -4.389 3.588 1.00 84.62 218 VAL A CA 1
ATOM 1836 C C . VAL A 1 218 ? -13.472 -3.412 2.645 1.00 84.62 218 VAL A C 1
ATOM 1838 O O . VAL A 1 218 ? -14.110 -2.892 1.721 1.00 84.62 218 VAL A O 1
ATOM 1841 N N . PRO A 1 219 ? -12.179 -3.111 2.867 1.00 87.81 219 PRO A N 1
ATOM 1842 C CA . PRO A 1 219 ? -11.403 -2.324 1.924 1.00 87.81 219 PRO A CA 1
ATOM 1843 C C . PRO A 1 219 ? -11.084 -3.178 0.692 1.00 87.81 219 PRO A C 1
ATOM 1845 O O . PRO A 1 219 ? -10.600 -4.308 0.805 1.00 87.81 219 PRO A O 1
ATOM 1848 N N . LEU A 1 220 ? -11.365 -2.622 -0.482 1.00 87.25 220 LEU A N 1
ATOM 1849 C CA . LEU A 1 220 ? -11.197 -3.282 -1.768 1.00 87.25 220 LEU A CA 1
ATOM 1850 C C . LEU A 1 220 ? -10.172 -2.546 -2.628 1.00 87.25 220 LEU A C 1
ATOM 1852 O O . LEU A 1 220 ? -10.123 -1.315 -2.649 1.00 87.25 220 LEU A O 1
ATOM 1856 N N . TRP A 1 221 ? -9.420 -3.309 -3.412 1.00 89.56 221 TRP A N 1
ATOM 1857 C CA . TRP A 1 221 ? -8.467 -2.814 -4.401 1.00 89.56 221 TRP A CA 1
ATOM 1858 C C . TRP A 1 221 ? -8.481 -3.657 -5.681 1.00 89.56 221 TRP A C 1
ATOM 1860 O O . TRP A 1 221 ? -9.068 -4.733 -5.723 1.00 89.56 221 TRP A O 1
ATOM 1870 N N . ASN A 1 222 ? -7.824 -3.192 -6.737 1.00 87.62 222 ASN A N 1
ATOM 1871 C CA . ASN A 1 222 ? -7.714 -3.881 -8.032 1.00 87.62 222 ASN A CA 1
ATOM 1872 C C . ASN A 1 222 ? -6.538 -4.872 -8.128 1.00 87.62 222 ASN A C 1
ATOM 1874 O O . ASN A 1 222 ? -6.038 -5.151 -9.222 1.00 87.62 222 ASN A O 1
ATOM 1878 N N . VAL A 1 223 ? -6.066 -5.379 -6.989 1.00 86.94 223 VAL A N 1
ATOM 1879 C CA . VAL A 1 223 ? -4.947 -6.322 -6.924 1.00 86.94 223 VAL A CA 1
ATOM 1880 C C . VAL A 1 223 ? -5.465 -7.704 -6.560 1.00 86.94 223 VAL A C 1
ATOM 1882 O O . VAL A 1 223 ? -6.110 -7.884 -5.529 1.00 86.94 223 VAL A O 1
ATOM 1885 N N . ARG A 1 224 ? -5.133 -8.695 -7.387 1.00 86.56 224 ARG A N 1
ATOM 1886 C CA . ARG A 1 224 ? -5.506 -10.096 -7.186 1.00 86.56 224 ARG A CA 1
ATOM 1887 C C . ARG A 1 224 ? -4.271 -10.971 -7.018 1.00 86.56 224 ARG A C 1
ATOM 1889 O O . ARG A 1 224 ? -3.320 -10.844 -7.782 1.00 86.56 224 ARG A O 1
ATOM 1896 N N . LEU A 1 225 ? -4.310 -11.909 -6.075 1.00 86.00 225 LEU A N 1
ATOM 1897 C CA . LEU A 1 225 ? -3.301 -12.960 -5.967 1.00 86.00 225 LEU A CA 1
ATOM 1898 C C . LEU A 1 225 ? -3.642 -14.120 -6.917 1.00 86.00 225 LEU A C 1
ATOM 1900 O O . LEU A 1 225 ? -4.744 -14.668 -6.886 1.00 86.00 225 LEU A O 1
ATOM 1904 N N . LEU A 1 226 ? -2.695 -14.492 -7.774 1.00 85.50 226 LEU A N 1
ATOM 1905 C CA . LEU A 1 226 ? -2.787 -15.628 -8.685 1.00 85.50 226 LEU A CA 1
ATOM 1906 C C . LEU A 1 226 ? -1.790 -16.707 -8.276 1.00 85.50 226 LEU A C 1
ATOM 1908 O O . LEU A 1 226 ? -0.614 -16.426 -8.061 1.00 85.50 226 LEU A O 1
ATOM 1912 N N . GLU A 1 227 ? -2.244 -17.956 -8.248 1.00 86.44 227 GLU A N 1
ATOM 1913 C CA . GLU A 1 227 ? -1.361 -19.115 -8.169 1.00 86.44 227 GLU A CA 1
ATOM 1914 C C . GLU A 1 227 ? -1.220 -19.734 -9.565 1.00 86.44 227 GLU A C 1
ATOM 1916 O O . GLU A 1 227 ? -2.143 -20.371 -10.081 1.00 86.44 227 GLU A O 1
ATOM 1921 N N . ILE A 1 228 ? -0.062 -19.537 -10.197 1.00 83.25 228 ILE A N 1
ATOM 1922 C CA . ILE A 1 228 ? 0.216 -20.033 -11.547 1.00 83.25 228 ILE A CA 1
ATOM 1923 C C . ILE A 1 228 ? 1.145 -21.236 -11.452 1.00 83.25 228 ILE A C 1
ATOM 1925 O O . ILE A 1 228 ? 2.272 -21.145 -10.967 1.00 83.25 228 ILE A O 1
ATOM 1929 N N . ARG A 1 229 ? 0.675 -22.387 -11.941 1.00 79.62 229 ARG A N 1
ATOM 1930 C CA . ARG A 1 229 ? 1.500 -23.595 -12.029 1.00 79.62 229 ARG A CA 1
ATOM 1931 C C . ARG A 1 229 ? 2.535 -23.436 -13.130 1.00 79.62 229 ARG A C 1
ATOM 1933 O O . ARG A 1 229 ? 2.217 -22.990 -14.229 1.00 79.62 229 ARG A O 1
ATOM 1940 N N . ASN A 1 230 ? 3.767 -23.827 -12.833 1.00 72.25 230 ASN A N 1
ATOM 1941 C CA . ASN A 1 230 ? 4.836 -23.748 -13.809 1.00 72.25 230 ASN A CA 1
ATOM 1942 C C . ASN A 1 230 ? 4.658 -24.851 -14.868 1.00 72.25 230 ASN A C 1
ATOM 1944 O O . ASN A 1 230 ? 4.857 -26.033 -14.589 1.00 72.25 230 ASN A O 1
ATOM 1948 N N . GLU A 1 231 ? 4.251 -24.463 -16.078 1.00 67.12 231 GLU A N 1
ATOM 1949 C CA . GLU A 1 231 ? 4.101 -25.371 -17.225 1.00 67.12 231 GLU A CA 1
ATOM 1950 C C . GLU A 1 231 ? 5.441 -25.600 -17.955 1.00 67.12 231 GLU A C 1
ATOM 1952 O O . GLU A 1 231 ? 5.565 -26.552 -18.728 1.00 67.12 231 GLU A O 1
ATOM 1957 N N . SER A 1 232 ? 6.455 -24.755 -17.708 1.00 65.12 232 SER A N 1
ATOM 1958 C CA . SER A 1 232 ? 7.744 -24.789 -18.405 1.00 65.12 232 SER A CA 1
ATOM 1959 C C . SER A 1 232 ? 8.872 -25.366 -17.540 1.00 65.12 232 SER A C 1
ATOM 1961 O O . SER A 1 232 ? 8.965 -25.142 -16.328 1.00 65.12 232 SER A O 1
ATOM 1963 N N . PHE A 1 233 ? 9.757 -26.141 -18.173 1.00 66.44 233 PHE A N 1
ATOM 1964 C CA . PHE A 1 233 ? 10.966 -26.636 -17.517 1.00 66.44 233 PHE A CA 1
ATOM 1965 C C . PHE A 1 233 ? 11.949 -25.489 -17.303 1.00 66.44 233 PHE A C 1
ATOM 1967 O O . PHE A 1 233 ? 12.174 -24.682 -18.205 1.00 66.44 233 PHE A O 1
ATOM 1974 N N . ALA A 1 234 ? 12.552 -25.447 -16.117 1.00 73.06 234 ALA A N 1
ATOM 1975 C CA . ALA A 1 234 ? 13.538 -24.434 -15.797 1.00 73.06 234 ALA A CA 1
ATOM 1976 C C . ALA A 1 234 ? 14.811 -24.646 -16.629 1.00 73.06 234 ALA A C 1
ATOM 1978 O O . ALA A 1 234 ? 15.313 -25.767 -16.746 1.00 73.06 234 ALA A O 1
ATOM 1979 N N . VAL A 1 235 ? 15.335 -23.573 -17.214 1.00 76.19 235 VAL A N 1
ATOM 1980 C CA . VAL A 1 235 ? 16.568 -23.601 -18.011 1.00 76.19 235 VAL A CA 1
ATOM 1981 C C . VAL A 1 235 ? 17.715 -23.118 -17.127 1.00 76.19 235 VAL A C 1
ATOM 1983 O O . VAL A 1 235 ? 17.561 -22.083 -16.488 1.00 76.19 235 VAL A O 1
ATOM 1986 N N . PRO A 1 236 ? 18.867 -23.804 -17.053 1.00 72.56 236 PRO A N 1
ATOM 1987 C CA . PRO A 1 236 ? 19.996 -23.296 -16.281 1.00 72.56 236 PRO A CA 1
ATOM 1988 C C . PRO A 1 236 ? 20.422 -21.922 -16.814 1.00 72.56 236 PRO A C 1
ATOM 1990 O O . PRO A 1 236 ? 20.634 -21.743 -18.017 1.00 72.56 236 PRO A O 1
ATOM 1993 N N . ALA A 1 237 ? 20.540 -20.952 -15.914 1.00 68.38 237 ALA A N 1
ATOM 1994 C CA . ALA A 1 237 ? 21.036 -19.622 -16.221 1.00 68.38 237 ALA A CA 1
ATOM 1995 C C . ALA A 1 237 ? 22.524 -19.680 -16.618 1.00 68.38 237 ALA A C 1
ATOM 1997 O O . ALA A 1 237 ? 23.215 -20.679 -16.406 1.00 68.38 237 ALA A O 1
ATOM 1998 N N . ARG A 1 238 ? 23.042 -18.589 -17.201 1.00 66.62 238 ARG A N 1
ATOM 1999 C CA . ARG A 1 238 ? 24.432 -18.513 -17.704 1.00 66.62 238 ARG A CA 1
ATOM 2000 C C . ARG A 1 238 ? 25.499 -18.779 -16.637 1.00 66.62 238 ARG A C 1
ATOM 2002 O O . ARG A 1 238 ? 26.619 -19.134 -16.987 1.00 66.62 238 ARG A O 1
ATOM 2009 N N . ASP A 1 239 ? 25.166 -18.583 -15.366 1.00 67.81 239 ASP A N 1
ATOM 2010 C CA . ASP A 1 239 ? 26.054 -18.848 -14.232 1.00 67.81 239 ASP A CA 1
ATOM 2011 C C . ASP A 1 239 ? 26.109 -20.332 -13.824 1.00 67.81 239 ASP A C 1
ATOM 2013 O O . ASP A 1 239 ? 26.955 -20.695 -13.011 1.00 67.81 239 ASP A O 1
ATOM 2017 N N . HIS A 1 240 ? 25.244 -21.187 -14.390 1.00 64.56 240 HIS A N 1
ATOM 2018 C CA . HIS A 1 240 ? 25.053 -22.598 -14.028 1.00 64.56 240 HIS A CA 1
ATOM 2019 C C . HIS A 1 240 ? 24.723 -22.855 -12.546 1.00 64.56 240 HIS A C 1
ATOM 2021 O O . HIS A 1 240 ? 24.782 -23.997 -12.093 1.00 64.56 240 HIS A O 1
ATOM 2027 N N . ILE A 1 241 ? 24.375 -21.810 -11.798 1.00 71.38 241 ILE A N 1
ATOM 2028 C CA . ILE A 1 241 ? 23.999 -21.879 -10.382 1.00 71.38 241 ILE A CA 1
ATOM 2029 C C . ILE A 1 241 ? 22.494 -21.658 -10.249 1.00 71.38 241 ILE A C 1
ATOM 2031 O O . ILE A 1 241 ? 21.844 -22.322 -9.446 1.00 71.38 241 ILE A O 1
ATOM 2035 N N . ASN A 1 242 ? 21.944 -20.749 -11.054 1.00 76.62 242 ASN A N 1
ATOM 2036 C CA . ASN A 1 242 ? 20.537 -20.393 -11.029 1.00 76.62 242 ASN A CA 1
ATOM 2037 C C . ASN A 1 242 ? 19.770 -21.039 -12.189 1.00 76.62 242 ASN A C 1
ATOM 2039 O O . ASN A 1 242 ? 20.343 -21.466 -13.192 1.00 76.62 242 ASN A O 1
ATOM 2043 N N . TYR A 1 243 ? 18.451 -21.069 -12.061 1.00 76.94 243 TYR A N 1
ATOM 2044 C CA . TYR A 1 243 ? 17.509 -21.572 -13.045 1.00 76.94 243 TYR A CA 1
ATOM 2045 C C . TYR A 1 243 ? 16.540 -20.467 -13.463 1.00 76.94 243 TYR A C 1
ATOM 2047 O O . TYR A 1 243 ? 16.034 -19.701 -12.645 1.00 76.94 243 TYR A O 1
ATOM 2055 N N . GLN A 1 244 ? 16.296 -20.390 -14.764 1.00 80.81 244 GLN A N 1
ATOM 2056 C CA . GLN A 1 244 ? 15.362 -19.490 -15.413 1.00 80.81 244 GLN A CA 1
ATOM 2057 C C . GLN A 1 244 ? 14.022 -20.203 -15.603 1.00 80.81 244 GLN A C 1
ATOM 2059 O O . GLN A 1 244 ? 13.943 -21.220 -16.292 1.00 80.81 244 GLN A O 1
ATOM 2064 N N . HIS A 1 245 ? 12.964 -19.634 -15.039 1.00 81.56 245 HIS A N 1
ATOM 2065 C CA . HIS A 1 245 ? 11.583 -20.075 -15.194 1.00 81.56 245 HIS A CA 1
ATOM 2066 C C . HIS A 1 245 ? 10.830 -19.066 -16.053 1.00 81.56 245 HIS A C 1
ATOM 2068 O O . HIS A 1 245 ? 10.907 -17.866 -15.796 1.00 81.56 245 HIS A O 1
ATOM 2074 N N . THR A 1 246 ? 10.086 -19.541 -17.049 1.00 81.38 246 THR A N 1
ATOM 2075 C CA . THR A 1 246 ? 9.250 -18.681 -17.895 1.00 81.38 246 THR A CA 1
ATOM 2076 C C . THR A 1 246 ? 7.782 -18.961 -17.611 1.00 81.38 246 THR A C 1
ATOM 2078 O O . THR A 1 246 ? 7.284 -20.064 -17.841 1.00 81.38 246 THR A O 1
ATOM 2081 N N . ILE A 1 247 ? 7.087 -17.946 -17.112 1.00 82.75 247 ILE A N 1
ATOM 2082 C CA . ILE A 1 247 ? 5.675 -17.979 -16.750 1.00 82.75 247 ILE A CA 1
ATOM 2083 C C . ILE A 1 247 ? 4.905 -17.233 -17.839 1.00 82.75 247 ILE A C 1
ATOM 2085 O O . ILE A 1 247 ? 5.138 -16.047 -18.050 1.00 82.75 247 ILE A O 1
ATOM 2089 N N . ASN A 1 248 ? 3.998 -17.908 -18.543 1.00 81.00 248 ASN A N 1
ATOM 2090 C CA . ASN A 1 248 ? 3.163 -17.265 -19.560 1.00 81.00 248 ASN A CA 1
ATOM 2091 C C . ASN A 1 248 ? 1.992 -16.517 -18.884 1.00 81.00 248 ASN A C 1
ATOM 2093 O O . ASN A 1 248 ? 1.265 -17.104 -18.079 1.00 81.00 248 ASN A O 1
ATOM 2097 N N . ILE A 1 249 ? 1.822 -15.234 -19.221 1.00 82.00 249 ILE A N 1
ATOM 2098 C CA . ILE A 1 249 ? 0.782 -14.341 -18.678 1.00 82.00 249 ILE A CA 1
ATOM 2099 C C . ILE A 1 249 ? -0.303 -13.972 -19.704 1.00 82.00 249 ILE A C 1
ATOM 2101 O O . ILE A 1 249 ? -1.259 -13.282 -19.357 1.00 82.00 249 ILE A O 1
ATOM 2105 N N . GLU A 1 250 ? -0.229 -14.460 -20.947 1.00 79.00 250 GLU A N 1
ATOM 2106 C CA . GLU A 1 250 ? -1.201 -14.150 -22.010 1.00 79.00 250 GLU A CA 1
ATOM 2107 C C . GLU A 1 250 ? -2.631 -14.521 -21.615 1.00 79.00 250 GLU A C 1
ATOM 2109 O O . GLU A 1 250 ? -3.564 -13.759 -21.864 1.00 79.00 250 GLU A O 1
ATOM 2114 N N . LYS A 1 251 ? -2.798 -15.665 -20.936 1.00 79.44 251 LYS A N 1
ATOM 2115 C CA . LYS A 1 251 ? -4.101 -16.144 -20.440 1.00 79.44 251 LYS A CA 1
ATOM 2116 C C . LYS A 1 251 ? -4.739 -15.184 -19.427 1.00 79.44 251 LYS A C 1
ATOM 2118 O O . LYS A 1 251 ? -5.952 -15.228 -19.245 1.00 79.44 251 LYS A O 1
ATOM 2123 N N . TYR A 1 252 ? -3.931 -14.356 -18.767 1.00 76.75 252 TYR A N 1
ATOM 2124 C CA . TYR A 1 252 ? -4.346 -13.474 -17.679 1.00 76.75 252 TYR A CA 1
ATOM 2125 C C . TYR A 1 252 ? -4.453 -12.006 -18.107 1.00 76.75 252 TYR A C 1
ATOM 2127 O O . TYR A 1 252 ? -5.080 -11.233 -17.394 1.00 76.75 252 TYR A O 1
ATOM 2135 N N . GLY A 1 253 ? -3.912 -11.632 -19.273 1.00 78.38 253 GLY A N 1
ATOM 2136 C CA . GLY A 1 253 ? -4.026 -10.298 -19.870 1.00 78.38 253 GLY A CA 1
ATOM 2137 C C . GLY A 1 253 ? -2.706 -9.522 -19.874 1.00 78.38 253 GLY A C 1
ATOM 2138 O O . GLY A 1 253 ? -2.105 -9.270 -18.834 1.00 78.38 253 GLY A O 1
ATOM 2139 N N . ILE A 1 254 ? -2.256 -9.096 -21.054 1.00 76.69 254 ILE A N 1
ATOM 2140 C CA . ILE A 1 254 ? -0.934 -8.469 -21.261 1.00 76.69 254 ILE A CA 1
ATOM 2141 C C . ILE A 1 254 ? -0.846 -7.053 -20.658 1.00 76.69 254 ILE A C 1
ATOM 2143 O O . ILE A 1 254 ? 0.208 -6.634 -20.176 1.00 76.69 254 ILE A O 1
ATOM 2147 N N . ASN A 1 255 ? -1.971 -6.336 -20.624 1.00 77.12 255 ASN A N 1
ATOM 2148 C CA . ASN A 1 255 ? -2.036 -4.934 -20.196 1.00 77.12 255 ASN A CA 1
ATOM 2149 C C . ASN A 1 255 ? -1.983 -4.748 -18.669 1.00 77.12 255 ASN A C 1
ATOM 2151 O O . ASN A 1 255 ? -1.990 -3.619 -18.188 1.00 77.12 255 ASN A O 1
ATOM 2155 N N . HIS A 1 256 ? -1.956 -5.835 -17.899 1.00 83.38 256 HIS A N 1
ATOM 2156 C CA . HIS A 1 256 ? -1.955 -5.801 -16.439 1.00 83.38 256 HIS A CA 1
ATOM 2157 C C . HIS A 1 256 ? -0.537 -5.755 -15.860 1.00 83.38 256 HIS A C 1
ATOM 2159 O O . HIS A 1 256 ? 0.433 -6.220 -16.473 1.00 83.38 256 HIS A O 1
ATOM 2165 N N . GLY A 1 257 ? -0.410 -5.187 -14.661 1.00 82.88 257 GLY A N 1
ATOM 2166 C CA . GLY A 1 257 ? 0.826 -5.247 -13.885 1.00 82.88 257 GLY A CA 1
ATOM 2167 C C . GLY A 1 257 ? 0.959 -6.607 -13.222 1.00 82.88 257 GLY A C 1
ATOM 2168 O O . GLY A 1 257 ? -0.036 -7.190 -12.797 1.00 82.88 257 GLY A O 1
ATOM 2169 N N . TYR A 1 258 ? 2.182 -7.116 -13.129 1.00 84.50 258 TYR A N 1
ATOM 2170 C CA . TYR A 1 258 ? 2.456 -8.392 -12.479 1.00 84.50 258 TYR A CA 1
ATOM 2171 C C . TYR A 1 258 ? 3.657 -8.262 -11.559 1.00 84.50 258 TYR A C 1
ATOM 2173 O O . TYR A 1 258 ? 4.671 -7.681 -11.944 1.00 84.50 258 TYR A O 1
ATOM 2181 N N . LEU A 1 259 ? 3.535 -8.835 -10.368 1.00 85.38 259 LEU A N 1
ATOM 2182 C CA . LEU A 1 259 ? 4.569 -8.833 -9.347 1.00 85.38 259 LEU A CA 1
ATOM 2183 C C . LEU A 1 259 ? 4.659 -10.219 -8.711 1.00 85.38 259 LEU A C 1
ATOM 2185 O O . LEU A 1 259 ? 3.661 -10.735 -8.217 1.00 85.38 259 LEU A O 1
ATOM 2189 N N . VAL A 1 260 ? 5.834 -10.842 -8.731 1.00 83.94 260 VAL A N 1
ATOM 2190 C CA . VAL A 1 260 ? 6.022 -12.190 -8.173 1.00 83.94 260 VAL A CA 1
ATOM 2191 C C . VAL A 1 260 ? 6.297 -12.093 -6.672 1.00 83.94 260 VAL A C 1
ATOM 2193 O O . VAL A 1 260 ? 7.109 -11.269 -6.256 1.00 83.94 260 VAL A O 1
ATOM 2196 N N . ASP A 1 261 ? 5.643 -12.928 -5.862 1.00 82.25 261 ASP A N 1
ATOM 2197 C CA . ASP A 1 261 ? 5.914 -13.014 -4.422 1.00 82.25 261 ASP A CA 1
ATOM 2198 C C . ASP A 1 261 ? 7.249 -13.727 -4.171 1.00 82.25 261 ASP A C 1
ATOM 2200 O O . ASP A 1 261 ? 7.462 -14.876 -4.576 1.00 82.25 261 ASP A O 1
ATOM 2204 N N . THR A 1 262 ? 8.171 -13.037 -3.509 1.00 68.25 262 THR A N 1
ATOM 2205 C CA . THR A 1 262 ? 9.564 -13.476 -3.373 1.00 68.25 262 THR A CA 1
ATOM 2206 C C . THR A 1 262 ? 9.805 -14.301 -2.117 1.00 68.25 262 THR A C 1
ATOM 2208 O O . THR A 1 262 ? 10.751 -15.098 -2.084 1.00 68.25 262 THR A O 1
ATOM 2211 N N . LYS A 1 263 ? 8.905 -14.221 -1.123 1.00 67.75 263 LYS A N 1
ATOM 2212 C CA . LYS A 1 263 ? 8.994 -15.004 0.121 1.00 67.75 263 LYS A CA 1
ATOM 2213 C C . LYS A 1 263 ? 8.890 -16.503 -0.128 1.00 67.75 263 LYS A C 1
ATOM 2215 O O . LYS A 1 263 ? 9.478 -17.291 0.609 1.00 67.75 263 LYS A O 1
ATOM 2220 N N . ALA A 1 264 ? 8.142 -16.902 -1.153 1.00 59.50 264 ALA A N 1
ATOM 2221 C CA . ALA A 1 264 ? 7.875 -18.306 -1.432 1.00 59.50 264 ALA A CA 1
ATOM 2222 C C . ALA A 1 264 ? 9.062 -19.041 -2.082 1.00 59.50 264 ALA A C 1
ATOM 2224 O O . ALA A 1 264 ? 9.166 -20.260 -1.940 1.00 59.50 264 ALA A O 1
ATOM 2225 N N . ALA A 1 265 ? 9.943 -18.341 -2.808 1.00 59.16 265 ALA A N 1
ATOM 2226 C CA . ALA A 1 265 ? 10.819 -19.005 -3.777 1.00 59.16 265 ALA A CA 1
ATOM 2227 C C . ALA A 1 265 ? 12.288 -18.550 -3.801 1.00 59.16 265 ALA A C 1
ATOM 2229 O O . ALA A 1 265 ? 13.038 -19.119 -4.595 1.00 59.16 265 ALA A O 1
ATOM 2230 N N . ASN A 1 266 ? 12.715 -17.613 -2.937 1.00 66.69 266 ASN A N 1
ATOM 2231 C CA . ASN A 1 266 ? 14.071 -17.030 -2.933 1.00 66.69 266 ASN A CA 1
ATOM 2232 C C . ASN A 1 266 ? 14.493 -16.591 -4.343 1.00 66.69 266 ASN A C 1
ATOM 2234 O O . ASN A 1 266 ? 15.215 -17.292 -5.047 1.00 66.69 266 ASN A O 1
ATOM 2238 N N . ILE A 1 267 ? 13.993 -15.442 -4.778 1.00 71.88 267 ILE A N 1
ATOM 2239 C CA . ILE A 1 267 ? 14.159 -14.969 -6.151 1.00 71.88 267 ILE A CA 1
ATOM 2240 C C . ILE A 1 267 ? 15.375 -14.046 -6.240 1.00 71.88 267 ILE A C 1
ATOM 2242 O O . ILE A 1 267 ? 15.545 -13.171 -5.399 1.00 71.88 267 ILE A O 1
ATOM 2246 N N . ASN A 1 268 ? 16.204 -14.227 -7.272 1.00 71.06 268 ASN A N 1
ATOM 2247 C CA . ASN A 1 268 ? 17.332 -13.327 -7.530 1.00 71.06 268 ASN A CA 1
ATOM 2248 C C . ASN A 1 268 ? 16.933 -12.176 -8.451 1.00 71.06 268 ASN A C 1
ATOM 2250 O O . ASN A 1 268 ? 17.424 -11.062 -8.300 1.00 71.06 268 ASN A O 1
ATOM 2254 N N . TYR A 1 269 ? 16.113 -12.470 -9.461 1.00 72.50 269 TYR A N 1
ATOM 2255 C CA . TYR A 1 269 ? 15.741 -11.497 -10.477 1.00 72.50 269 TYR A CA 1
ATOM 2256 C C . TYR A 1 269 ? 14.423 -11.885 -11.144 1.00 72.50 269 TYR A C 1
ATOM 2258 O O . TYR A 1 269 ? 14.210 -13.055 -11.473 1.00 72.50 269 TYR A O 1
ATOM 2266 N N . VAL A 1 270 ? 13.565 -10.896 -11.386 1.00 77.19 270 VAL A N 1
ATOM 2267 C CA . VAL A 1 270 ? 12.339 -11.046 -12.174 1.00 77.19 270 VAL A CA 1
ATOM 2268 C C . VAL A 1 270 ? 12.396 -10.084 -13.344 1.00 77.19 270 VAL A C 1
ATOM 2270 O O . VAL A 1 270 ? 12.782 -8.929 -13.204 1.00 77.19 270 VAL A O 1
ATOM 2273 N N . ARG A 1 271 ? 11.983 -10.568 -14.510 1.00 74.50 271 ARG A N 1
ATOM 2274 C CA . ARG A 1 271 ? 11.880 -9.781 -15.728 1.00 74.50 271 ARG A CA 1
ATOM 2275 C C . ARG A 1 271 ? 10.508 -9.943 -16.341 1.00 74.50 271 ARG A C 1
ATOM 2277 O O . ARG A 1 271 ? 10.065 -11.064 -16.582 1.00 74.50 271 ARG A O 1
ATOM 2284 N N . LYS A 1 272 ? 9.884 -8.825 -16.691 1.00 73.69 272 LYS A N 1
ATOM 2285 C CA . LYS A 1 272 ? 8.678 -8.820 -17.511 1.00 73.69 272 LYS A CA 1
ATOM 2286 C C . LYS A 1 272 ? 9.040 -8.732 -18.994 1.00 73.69 272 LYS A C 1
ATOM 2288 O O . LYS A 1 272 ? 9.876 -7.933 -19.398 1.00 73.69 272 LYS A O 1
ATOM 2293 N N . SER A 1 273 ? 8.428 -9.601 -19.786 1.00 72.56 273 SER A N 1
ATOM 2294 C CA . SER A 1 273 ? 8.302 -9.497 -21.241 1.00 72.56 273 SER A CA 1
ATOM 2295 C C . SER A 1 273 ? 6.833 -9.226 -21.582 1.00 72.56 273 SER A C 1
ATOM 2297 O O . SER A 1 273 ? 5.978 -9.212 -20.697 1.00 72.56 273 SER A O 1
ATOM 2299 N N . ILE A 1 274 ? 6.530 -9.002 -22.860 1.00 69.88 274 ILE A N 1
ATOM 2300 C CA . ILE A 1 274 ? 5.174 -8.651 -23.312 1.00 69.88 274 ILE A CA 1
ATOM 2301 C C . ILE A 1 274 ? 4.157 -9.738 -22.917 1.00 69.88 274 ILE A C 1
ATOM 2303 O O . ILE A 1 274 ? 3.086 -9.436 -22.409 1.00 69.88 274 ILE A O 1
ATOM 2307 N N . ASP A 1 275 ? 4.506 -11.007 -23.102 1.00 77.19 275 ASP A N 1
ATOM 2308 C CA . ASP A 1 275 ? 3.620 -12.169 -22.950 1.00 77.19 275 ASP A CA 1
ATOM 2309 C C . ASP A 1 275 ? 3.991 -13.090 -21.775 1.00 77.19 275 ASP A C 1
ATOM 2311 O O . ASP A 1 275 ? 3.292 -14.065 -21.474 1.00 77.19 275 ASP A O 1
ATOM 2315 N N . SER A 1 276 ? 5.102 -12.805 -21.095 1.00 81.12 276 SER A N 1
ATOM 2316 C CA . SER A 1 276 ? 5.690 -13.720 -20.124 1.00 81.12 276 SER A CA 1
ATOM 2317 C C . SER A 1 276 ? 6.489 -13.014 -19.034 1.00 81.12 276 SER A C 1
ATOM 2319 O O . SER A 1 276 ? 7.049 -11.936 -19.224 1.00 81.12 276 SER A O 1
ATOM 2321 N N . LEU A 1 277 ? 6.571 -13.653 -17.869 1.00 81.38 277 LEU A N 1
ATOM 2322 C CA . LEU A 1 277 ? 7.472 -13.287 -16.783 1.00 81.38 277 LEU A CA 1
ATOM 2323 C C . LEU A 1 277 ? 8.607 -14.301 -16.737 1.00 81.38 277 LEU A C 1
ATOM 2325 O O . LEU A 1 277 ? 8.382 -15.508 -16.700 1.00 81.38 277 LEU A O 1
ATOM 2329 N N . THR A 1 278 ? 9.836 -13.811 -16.737 1.00 80.50 278 THR A N 1
ATOM 2330 C CA . THR A 1 278 ? 11.035 -14.622 -16.570 1.00 80.50 278 THR A CA 1
ATOM 2331 C C . THR A 1 278 ? 11.557 -14.439 -15.154 1.00 80.50 278 THR A C 1
ATOM 2333 O O . THR A 1 278 ? 11.955 -13.341 -14.781 1.00 80.50 278 THR A O 1
ATOM 2336 N N . VAL A 1 279 ? 11.566 -15.511 -14.368 1.00 81.44 279 VAL A N 1
ATOM 2337 C CA . VAL A 1 279 ? 12.035 -15.516 -12.979 1.00 81.44 279 VAL A CA 1
ATOM 2338 C C . VAL A 1 279 ? 13.325 -16.317 -12.893 1.00 81.44 279 VAL A C 1
ATOM 2340 O O . VAL A 1 279 ? 13.376 -17.459 -13.345 1.00 81.44 279 VAL A O 1
ATOM 2343 N N . ILE A 1 280 ? 14.368 -15.736 -12.311 1.00 80.00 280 ILE A N 1
ATOM 2344 C CA . ILE A 1 280 ? 15.637 -16.413 -12.046 1.00 80.00 280 ILE A CA 1
ATOM 2345 C C . ILE A 1 280 ? 15.695 -16.752 -10.559 1.00 80.00 280 ILE A C 1
ATOM 2347 O O . ILE A 1 280 ? 15.693 -15.859 -9.708 1.00 80.00 280 ILE A O 1
ATOM 2351 N N . SER A 1 281 ? 15.760 -18.045 -10.252 1.00 79.75 281 SER A N 1
ATOM 2352 C CA . SER A 1 281 ? 15.812 -18.557 -8.882 1.00 79.75 281 SER A CA 1
ATOM 2353 C C . SER A 1 281 ? 16.890 -19.640 -8.739 1.00 79.75 281 SER A C 1
ATOM 2355 O O . SER A 1 281 ? 17.216 -20.306 -9.720 1.00 79.75 281 SER A O 1
ATOM 2357 N N . PRO A 1 282 ? 17.445 -19.872 -7.540 1.00 75.62 282 PRO A N 1
ATOM 2358 C CA . PRO A 1 282 ? 18.361 -20.983 -7.288 1.00 75.62 282 PRO A CA 1
ATOM 2359 C C . PRO A 1 282 ? 17.643 -22.347 -7.286 1.00 75.62 282 PRO A C 1
ATOM 2361 O O . PRO A 1 282 ? 18.289 -23.395 -7.278 1.00 75.62 282 PRO A O 1
ATOM 2364 N N . ASN A 1 283 ? 16.306 -22.357 -7.289 1.00 76.69 283 ASN A N 1
ATOM 2365 C CA . ASN A 1 283 ? 15.493 -23.559 -7.173 1.00 76.69 283 ASN A CA 1
ATOM 2366 C C . ASN A 1 283 ? 15.145 -24.125 -8.552 1.00 76.69 283 ASN A C 1
ATOM 2368 O O . ASN A 1 283 ? 14.358 -23.551 -9.289 1.00 76.69 283 ASN A O 1
ATOM 2372 N N . GLU A 1 284 ? 15.645 -25.318 -8.872 1.00 65.69 284 GLU A N 1
ATOM 2373 C CA . GLU A 1 284 ? 15.362 -25.984 -10.154 1.00 65.69 284 GLU A CA 1
ATOM 2374 C C . GLU A 1 284 ? 13.872 -26.329 -10.344 1.00 65.69 284 GLU A C 1
ATOM 2376 O O . GLU A 1 284 ? 13.344 -26.306 -11.457 1.00 65.69 284 GLU A O 1
ATOM 2381 N N . LYS A 1 285 ? 13.171 -26.668 -9.254 1.00 68.06 285 LYS A N 1
ATOM 2382 C CA . LYS A 1 285 ? 11.785 -27.154 -9.285 1.00 68.06 285 LYS A CA 1
ATOM 2383 C C . LYS A 1 285 ? 10.879 -26.285 -8.427 1.00 68.06 285 LYS A C 1
ATOM 2385 O O . LYS A 1 285 ? 10.686 -26.559 -7.246 1.00 68.06 285 LYS A O 1
ATOM 2390 N N . VAL A 1 286 ? 10.272 -25.288 -9.059 1.00 68.69 286 VAL A N 1
ATOM 2391 C CA . VAL A 1 286 ? 9.154 -24.526 -8.493 1.00 68.69 286 VAL A CA 1
ATOM 2392 C C . VAL A 1 286 ? 7.865 -25.004 -9.161 1.00 68.69 286 VAL A C 1
ATOM 2394 O O . VAL A 1 286 ? 7.759 -24.986 -10.389 1.00 68.69 286 VAL A O 1
ATOM 2397 N N . LEU A 1 287 ? 6.922 -25.506 -8.355 1.00 69.38 287 LEU A N 1
ATOM 2398 C CA . LEU A 1 287 ? 5.664 -26.105 -8.827 1.00 69.38 287 LEU A CA 1
ATOM 2399 C C . LEU A 1 287 ? 4.604 -25.046 -9.140 1.00 69.38 287 LEU A C 1
ATOM 2401 O O . LEU A 1 287 ? 3.950 -25.118 -10.183 1.00 69.38 287 LEU A O 1
ATOM 2405 N N . SER A 1 288 ? 4.447 -24.067 -8.254 1.00 80.88 288 SER A N 1
ATOM 2406 C CA . SER A 1 288 ? 3.562 -22.924 -8.443 1.00 80.88 288 SER A CA 1
ATOM 2407 C C . SER A 1 288 ? 4.231 -21.629 -8.004 1.00 80.88 288 SER A C 1
ATOM 2409 O O . SER A 1 288 ? 5.052 -21.608 -7.088 1.00 80.88 288 SER A O 1
ATOM 2411 N N . TRP A 1 289 ? 3.879 -20.558 -8.706 1.00 81.69 289 TRP A N 1
ATOM 2412 C CA . TRP A 1 289 ? 4.292 -19.194 -8.426 1.00 81.69 289 TRP A CA 1
ATOM 2413 C C . TRP A 1 289 ? 3.090 -18.411 -7.922 1.00 81.69 289 TRP A C 1
ATOM 2415 O O . TRP A 1 289 ? 2.019 -18.460 -8.530 1.00 81.69 289 TRP A O 1
ATOM 2425 N N . GLN A 1 290 ? 3.282 -17.678 -6.831 1.00 85.75 290 GLN A N 1
ATOM 2426 C CA . GLN A 1 290 ? 2.324 -16.691 -6.354 1.00 85.75 290 GLN A CA 1
ATOM 2427 C C . GLN A 1 290 ? 2.642 -15.350 -7.018 1.00 85.75 290 GLN A C 1
ATOM 2429 O O . GLN A 1 290 ? 3.769 -14.864 -6.930 1.00 85.75 290 GLN A O 1
ATOM 2434 N N . ILE A 1 291 ? 1.674 -14.785 -7.737 1.00 86.06 291 ILE A N 1
ATOM 2435 C CA . ILE A 1 291 ? 1.847 -13.559 -8.519 1.00 86.06 291 ILE A CA 1
ATOM 2436 C C . ILE A 1 291 ? 0.703 -12.603 -8.200 1.00 86.06 291 ILE A C 1
ATOM 2438 O O . ILE A 1 291 ? -0.462 -12.949 -8.369 1.00 86.06 291 ILE A O 1
ATOM 2442 N N . TYR A 1 292 ? 1.030 -11.388 -7.775 1.00 86.88 292 TYR A N 1
ATOM 2443 C CA . TYR A 1 292 ? 0.077 -10.294 -7.661 1.00 86.88 292 TYR A CA 1
ATOM 2444 C C . TYR A 1 292 ? -0.165 -9.695 -9.045 1.00 86.88 292 TYR A C 1
ATOM 2446 O O . TYR A 1 292 ? 0.763 -9.232 -9.709 1.00 86.88 292 TYR A O 1
ATOM 2454 N N . GLN A 1 293 ? -1.419 -9.708 -9.477 1.00 87.19 293 GLN A N 1
ATOM 2455 C CA . GLN A 1 293 ? -1.888 -9.094 -10.707 1.00 87.19 293 GLN A CA 1
ATOM 2456 C C . GLN A 1 293 ? -2.589 -7.771 -10.386 1.00 87.19 293 GLN A C 1
ATOM 2458 O O . GLN A 1 293 ? -3.565 -7.750 -9.639 1.00 87.19 293 GLN A O 1
ATOM 2463 N N . PHE A 1 294 ? -2.113 -6.682 -10.984 1.00 87.12 294 PHE A N 1
ATOM 2464 C CA . PHE A 1 294 ? -2.718 -5.353 -10.929 1.00 87.12 294 PHE A CA 1
ATOM 2465 C C . PHE A 1 294 ? -3.618 -5.180 -12.147 1.00 87.12 294 PHE A C 1
ATOM 2467 O O . PHE A 1 294 ? -3.139 -4.995 -13.273 1.00 87.12 294 PHE A O 1
ATOM 2474 N N . LEU A 1 295 ? -4.926 -5.273 -11.928 1.00 84.69 295 LEU A N 1
ATOM 2475 C CA . LEU A 1 295 ? -5.907 -5.169 -12.996 1.00 84.69 295 LEU A CA 1
ATOM 2476 C C . LEU A 1 295 ? -6.035 -3.715 -13.429 1.00 84.69 295 LEU A C 1
ATOM 2478 O O . LEU A 1 295 ? -6.378 -2.836 -12.645 1.00 84.69 295 LEU A O 1
ATOM 2482 N N . GLN A 1 296 ? -5.768 -3.476 -14.703 1.00 81.38 296 GLN A N 1
ATOM 2483 C CA . GLN A 1 296 ? -5.906 -2.161 -15.313 1.00 81.38 296 GLN A CA 1
ATOM 2484 C C . GLN A 1 296 ? -7.318 -2.005 -15.861 1.00 81.38 296 GLN A C 1
ATOM 2486 O O . GLN A 1 296 ? -7.878 -2.962 -16.406 1.00 81.38 296 GLN A O 1
ATOM 2491 N N . LEU A 1 297 ? -7.899 -0.816 -15.687 1.00 71.38 297 LEU A N 1
ATOM 2492 C CA . LEU A 1 297 ? -9.220 -0.512 -16.227 1.00 71.38 297 LEU A CA 1
ATOM 2493 C C . LEU A 1 297 ? -9.193 -0.704 -17.749 1.00 71.38 297 LEU A C 1
ATOM 2495 O O . LEU A 1 297 ? -8.333 -0.169 -18.444 1.00 71.38 297 LEU A O 1
ATOM 2499 N N . GLY A 1 298 ? -10.144 -1.476 -18.272 1.00 61.72 298 GLY A N 1
ATOM 2500 C CA . GLY A 1 298 ? -10.468 -1.426 -19.696 1.00 61.72 298 GLY A CA 1
ATOM 2501 C C . GLY A 1 298 ? -11.391 -0.243 -20.002 1.00 61.72 298 GLY A C 1
ATOM 2502 O O . GLY A 1 298 ? -12.031 0.292 -19.096 1.00 61.72 298 GLY A O 1
ATOM 2503 N N . GLU A 1 299 ? -11.572 0.074 -21.290 1.00 50.06 299 GLU A N 1
ATOM 2504 C CA . GLU A 1 299 ? -12.438 1.168 -21.790 1.00 50.06 299 GLU A CA 1
ATOM 2505 C C . GLU A 1 299 ? -13.865 1.183 -21.190 1.00 50.06 299 GLU A C 1
ATOM 2507 O O . GLU A 1 299 ? -14.540 2.207 -21.176 1.00 50.06 299 GLU A O 1
ATOM 2512 N N . ARG A 1 300 ? -14.369 0.045 -20.687 1.00 46.66 300 ARG A N 1
ATOM 2513 C CA . ARG A 1 300 ? -15.728 -0.080 -20.127 1.00 46.66 300 ARG A CA 1
ATOM 2514 C C . ARG A 1 300 ? -15.895 0.445 -18.698 1.00 46.66 300 ARG A C 1
ATOM 2516 O O . ARG A 1 300 ? -17.034 0.679 -18.302 1.00 46.66 300 ARG A O 1
ATOM 2523 N N . VAL A 1 301 ? -14.819 0.597 -17.926 1.00 49.97 301 VAL A N 1
ATOM 2524 C CA . VAL A 1 301 ? -14.885 0.931 -16.486 1.00 49.97 301 VAL A CA 1
ATOM 2525 C C . VAL A 1 301 ? -14.458 2.384 -16.210 1.00 49.97 301 VAL A C 1
ATOM 2527 O O . VAL A 1 301 ? -14.729 2.911 -15.136 1.00 49.97 301 VAL A O 1
ATOM 2530 N N . GLU A 1 302 ? -13.922 3.088 -17.214 1.00 48.91 302 GLU A N 1
ATOM 2531 C CA . GLU A 1 302 ? -13.580 4.525 -17.166 1.00 48.91 302 GLU A CA 1
ATOM 2532 C C . GLU A 1 302 ? -14.769 5.449 -16.821 1.00 48.91 302 GLU A C 1
ATOM 2534 O O . GLU A 1 302 ? -14.581 6.608 -16.464 1.00 48.91 302 GLU A O 1
ATOM 2539 N N . ALA A 1 303 ? -16.008 4.949 -16.907 1.00 43.09 303 ALA A N 1
ATOM 2540 C CA . ALA A 1 303 ? -17.223 5.701 -16.589 1.00 43.09 303 ALA A CA 1
ATOM 2541 C C . ALA A 1 303 ? -17.503 5.858 -15.079 1.00 43.09 303 ALA A C 1
ATOM 2543 O O . ALA A 1 303 ? -18.407 6.609 -14.706 1.00 43.09 303 ALA A O 1
ATOM 2544 N N . LEU A 1 304 ? -16.776 5.149 -14.211 1.00 53.66 304 LEU A N 1
ATOM 2545 C CA . LEU A 1 304 ? -16.881 5.300 -12.760 1.00 53.66 304 LEU A CA 1
ATOM 2546 C C . LEU A 1 304 ? -15.816 6.306 -12.298 1.00 53.66 304 LEU A C 1
ATOM 2548 O O . LEU A 1 304 ? -14.643 6.139 -12.614 1.00 53.66 304 LEU A O 1
ATOM 2552 N N . ASP A 1 305 ? -16.220 7.336 -11.546 1.00 57.81 305 ASP A N 1
ATOM 2553 C CA . ASP A 1 305 ? -15.339 8.342 -10.917 1.00 57.81 305 ASP A CA 1
ATOM 2554 C C . ASP A 1 305 ? -14.522 7.702 -9.773 1.00 57.81 305 ASP A C 1
ATOM 2556 O O . ASP A 1 305 ? -14.703 7.992 -8.588 1.00 57.81 305 ASP A O 1
ATOM 2560 N N . LEU A 1 306 ? -13.695 6.718 -10.131 1.00 69.38 306 LEU A N 1
ATOM 2561 C CA . LEU A 1 306 ? -12.856 5.952 -9.226 1.00 69.38 306 LEU A CA 1
ATOM 2562 C C . LEU A 1 306 ? -11.570 6.723 -8.969 1.00 69.38 306 LEU A C 1
ATOM 2564 O O . LEU A 1 306 ? -10.843 7.114 -9.883 1.00 69.38 306 LEU A O 1
ATOM 2568 N N . GLN A 1 307 ? -11.269 6.895 -7.692 1.00 72.44 307 GLN A N 1
ATOM 2569 C CA . GLN A 1 307 ? -10.011 7.479 -7.271 1.00 72.44 307 GLN A CA 1
ATOM 2570 C C . GLN A 1 307 ? -8.885 6.441 -7.392 1.00 72.44 307 GLN A C 1
ATOM 2572 O O . GLN A 1 307 ? -9.081 5.250 -7.134 1.00 72.44 307 GLN A O 1
ATOM 2577 N N . SER A 1 308 ? -7.705 6.896 -7.807 1.00 77.75 308 SER A N 1
ATOM 2578 C CA . SER A 1 308 ? -6.516 6.060 -7.993 1.00 77.75 308 SER A CA 1
ATOM 2579 C C . SER A 1 308 ? -5.237 6.866 -7.830 1.00 77.75 308 SER A C 1
ATOM 2581 O O . SER A 1 308 ? -5.249 8.094 -7.875 1.00 77.75 308 SER A O 1
ATOM 2583 N N . ASN A 1 309 ? -4.113 6.167 -7.700 1.00 78.94 309 ASN A N 1
ATOM 2584 C CA . ASN A 1 309 ? -2.774 6.756 -7.790 1.00 78.94 309 ASN A CA 1
ATOM 2585 C C . ASN A 1 309 ? -2.293 6.941 -9.250 1.00 78.94 309 ASN A C 1
ATOM 2587 O O . ASN A 1 309 ? -1.083 7.028 -9.488 1.00 78.94 309 ASN A O 1
ATOM 2591 N N . HIS A 1 310 ? -3.214 6.988 -10.223 1.00 79.62 310 HIS A N 1
ATOM 2592 C CA . HIS A 1 310 ? -2.884 7.154 -11.635 1.00 79.62 310 HIS A CA 1
ATOM 2593 C C . HIS A 1 310 ? -2.202 8.499 -11.904 1.00 79.62 310 HIS A C 1
ATOM 2595 O O . HIS A 1 310 ? -2.651 9.561 -11.457 1.00 79.62 310 HIS A O 1
ATOM 2601 N N . LYS A 1 311 ? -1.111 8.431 -12.670 1.00 74.12 311 LYS A N 1
ATOM 2602 C CA . LYS A 1 311 ? -0.336 9.582 -13.134 1.00 74.12 311 LYS A CA 1
ATOM 2603 C C . LYS A 1 311 ? -0.772 9.923 -14.553 1.00 74.12 311 LYS A C 1
ATOM 2605 O O . LYS A 1 311 ? -0.596 9.119 -15.459 1.00 74.12 311 LYS A O 1
ATOM 2610 N N . GLN A 1 312 ? -1.311 11.123 -14.743 1.00 67.75 312 GLN A N 1
ATOM 2611 C CA . GLN A 1 312 ? -1.568 11.666 -16.069 1.00 67.75 312 GLN A CA 1
ATOM 2612 C C . GLN A 1 312 ? -0.245 11.869 -16.797 1.00 67.75 312 GLN A C 1
ATOM 2614 O O . GLN A 1 312 ? 0.690 12.464 -16.268 1.00 67.75 312 GLN A O 1
ATOM 2619 N N . ASP A 1 313 ? -0.174 11.368 -18.020 1.00 63.38 313 ASP A N 1
ATOM 2620 C CA . ASP A 1 313 ? 1.084 11.288 -18.740 1.00 63.38 313 ASP A CA 1
ATOM 2621 C C . ASP A 1 313 ? 1.327 12.582 -19.540 1.00 63.38 313 ASP A C 1
ATOM 2623 O O . ASP A 1 313 ? 0.915 12.719 -20.698 1.00 63.38 313 ASP A O 1
ATOM 2627 N N . PHE A 1 314 ? 1.954 13.585 -18.913 1.00 62.41 314 PHE A N 1
ATOM 2628 C CA . PHE A 1 314 ? 2.273 14.847 -19.585 1.00 62.41 314 PHE A CA 1
ATOM 2629 C C . PHE A 1 314 ? 3.598 14.770 -20.354 1.00 62.41 314 PHE A C 1
ATOM 2631 O O . PHE A 1 314 ? 4.543 14.067 -19.990 1.00 62.41 314 PHE A O 1
ATOM 2638 N N . PHE A 1 315 ? 3.718 15.580 -21.414 1.00 57.09 315 PHE A N 1
ATOM 2639 C CA . PHE A 1 315 ? 4.957 15.699 -22.198 1.00 57.09 315 PHE A CA 1
ATOM 2640 C C . PHE A 1 315 ? 6.179 16.029 -21.322 1.00 57.09 315 PHE A C 1
ATOM 2642 O O . PHE A 1 315 ? 7.268 15.498 -21.541 1.00 57.09 315 PHE A O 1
ATOM 2649 N N . THR A 1 316 ? 5.990 16.883 -20.315 1.00 62.22 316 THR A N 1
ATOM 2650 C CA . THR A 1 316 ? 7.028 17.270 -19.352 1.00 62.22 316 THR A CA 1
ATOM 2651 C C . THR A 1 316 ? 7.536 16.096 -18.527 1.00 62.22 316 THR A C 1
ATOM 2653 O O . THR A 1 316 ? 8.711 16.077 -18.170 1.00 62.22 316 THR A O 1
ATOM 2656 N N . ASP A 1 317 ? 6.689 15.103 -18.266 1.00 63.28 317 ASP A N 1
ATOM 2657 C CA . ASP A 1 317 ? 7.027 13.965 -17.415 1.00 63.28 317 ASP A CA 1
ATOM 2658 C C . ASP A 1 317 ? 7.832 12.936 -18.201 1.00 63.28 317 ASP A C 1
ATOM 2660 O O . ASP A 1 317 ? 8.891 12.506 -17.745 1.00 63.28 317 ASP A O 1
ATOM 2664 N N . ARG A 1 318 ? 7.416 12.637 -19.438 1.00 62.91 318 ARG A N 1
ATOM 2665 C CA . ARG A 1 318 ? 8.201 11.807 -20.368 1.00 62.91 318 ARG A CA 1
ATOM 2666 C C . ARG A 1 318 ? 9.575 12.416 -20.653 1.00 62.91 318 ARG A C 1
ATOM 2668 O O . ARG A 1 318 ? 10.568 11.697 -20.740 1.00 62.91 318 ARG A O 1
ATOM 2675 N N . PHE A 1 319 ? 9.642 13.743 -20.779 1.00 62.09 319 PHE A N 1
ATOM 2676 C CA . PHE A 1 319 ? 10.904 14.455 -20.979 1.00 62.09 319 PHE A CA 1
ATOM 2677 C C . PHE A 1 319 ? 11.817 14.368 -19.745 1.00 62.09 319 PHE A C 1
ATOM 2679 O O . PHE A 1 319 ? 12.996 14.049 -19.884 1.00 62.09 319 PHE A O 1
ATOM 2686 N N . ALA A 1 320 ? 11.276 14.589 -18.542 1.00 63.25 320 ALA A N 1
ATOM 2687 C CA . ALA A 1 320 ? 12.039 14.496 -17.298 1.00 63.25 320 ALA A CA 1
ATOM 2688 C C . ALA A 1 320 ? 12.568 13.073 -17.030 1.00 63.25 320 ALA A C 1
ATOM 2690 O O . ALA A 1 320 ? 13.722 12.924 -16.631 1.00 63.25 320 ALA A O 1
ATOM 2691 N N . ARG A 1 321 ? 11.764 12.032 -17.304 1.00 64.81 321 ARG A N 1
ATOM 2692 C CA . ARG A 1 321 ? 12.179 10.622 -17.165 1.00 64.81 321 ARG A CA 1
ATOM 2693 C C . ARG A 1 321 ? 13.318 10.253 -18.117 1.00 64.81 321 ARG A C 1
ATOM 2695 O O . ARG A 1 321 ? 14.247 9.561 -17.724 1.00 64.81 321 ARG A O 1
ATOM 2702 N N . ARG A 1 322 ? 13.284 10.753 -19.358 1.00 61.19 322 ARG A N 1
ATOM 2703 C CA . ARG A 1 322 ? 14.287 10.421 -20.383 1.00 61.19 322 ARG A CA 1
ATOM 2704 C C . ARG A 1 322 ? 15.676 10.987 -20.086 1.00 61.19 322 ARG A C 1
ATOM 2706 O O . ARG A 1 322 ? 16.674 10.341 -20.389 1.00 61.19 322 ARG A O 1
ATOM 2713 N N . GLU A 1 323 ? 15.744 12.194 -19.536 1.00 55.31 323 GLU A N 1
ATOM 2714 C CA . GLU A 1 323 ? 17.010 12.921 -19.380 1.00 55.31 323 GLU A CA 1
ATOM 2715 C C . GLU A 1 323 ? 17.660 12.734 -17.992 1.00 55.31 323 GLU A C 1
ATOM 2717 O O . GLU A 1 323 ? 18.762 13.230 -17.770 1.00 55.31 323 GLU A O 1
ATOM 2722 N N . ASN A 1 324 ? 17.018 12.016 -17.056 1.00 57.22 324 ASN A N 1
ATOM 2723 C CA . ASN A 1 324 ? 17.521 11.714 -15.700 1.00 57.22 324 ASN A CA 1
ATOM 2724 C C . ASN A 1 324 ? 18.011 12.932 -14.878 1.00 57.22 324 ASN A C 1
ATOM 2726 O O . ASN A 1 324 ? 18.715 12.778 -13.875 1.00 57.22 324 ASN A O 1
ATOM 2730 N N . PHE A 1 325 ? 17.633 14.160 -15.250 1.00 59.56 325 PHE A N 1
ATOM 2731 C CA . PHE A 1 325 ? 17.960 15.354 -14.473 1.00 59.56 325 PHE A CA 1
ATOM 2732 C C . PHE A 1 325 ? 16.952 15.545 -13.341 1.00 59.56 325 PHE A C 1
ATOM 2734 O O . PHE A 1 325 ? 15.777 15.815 -13.574 1.00 59.56 325 PHE A O 1
ATOM 2741 N N . THR A 1 326 ? 17.429 15.485 -12.097 1.00 59.91 326 THR A N 1
ATOM 2742 C CA . THR A 1 326 ? 16.622 15.862 -10.929 1.00 59.91 326 THR A CA 1
ATOM 2743 C C . THR A 1 326 ? 16.712 17.370 -10.702 1.00 59.91 326 THR A C 1
ATOM 2745 O O . THR A 1 326 ? 17.666 17.883 -10.115 1.00 59.91 326 THR A O 1
ATOM 2748 N N . VAL A 1 327 ? 15.721 18.118 -11.192 1.00 67.06 327 VAL A N 1
ATOM 2749 C CA . VAL A 1 327 ? 15.629 19.563 -10.940 1.00 67.06 327 VAL A CA 1
ATOM 2750 C C . VAL A 1 327 ? 14.890 19.789 -9.626 1.00 67.06 327 VAL A C 1
ATOM 2752 O O . VAL A 1 327 ? 13.673 19.714 -9.568 1.00 67.06 327 VAL A O 1
ATOM 2755 N N . ARG A 1 328 ? 15.607 20.107 -8.549 1.00 71.88 328 ARG A N 1
ATOM 2756 C CA . ARG A 1 328 ? 14.997 20.339 -7.227 1.00 71.88 328 ARG A CA 1
ATOM 2757 C C . ARG A 1 328 ? 14.511 21.782 -7.097 1.00 71.88 328 ARG A C 1
ATOM 2759 O O . ARG A 1 328 ? 15.229 22.642 -6.596 1.00 71.88 328 ARG A O 1
ATOM 2766 N N . SER A 1 329 ? 13.312 22.061 -7.609 1.00 77.56 329 SER A N 1
ATOM 2767 C CA . SER A 1 329 ? 12.712 23.404 -7.606 1.00 77.56 329 SER A CA 1
ATOM 2768 C C . SER A 1 329 ? 11.230 23.386 -7.224 1.00 77.56 329 SER A C 1
ATOM 2770 O O . SER A 1 329 ? 10.569 22.357 -7.327 1.00 77.56 329 SER A O 1
ATOM 2772 N N . MET A 1 330 ? 10.674 24.546 -6.861 1.00 76.00 330 MET A N 1
ATOM 2773 C CA . MET A 1 330 ? 9.227 24.681 -6.626 1.00 76.00 330 MET A CA 1
ATOM 2774 C C . MET A 1 330 ? 8.394 24.350 -7.878 1.00 76.00 330 MET A C 1
ATOM 2776 O O . MET A 1 330 ? 7.286 23.823 -7.770 1.00 76.00 330 MET A O 1
ATOM 2780 N N . CYS A 1 331 ? 8.938 24.606 -9.074 1.00 76.56 331 CYS A N 1
ATOM 2781 C CA . CYS A 1 331 ? 8.307 24.206 -10.333 1.00 76.56 331 CYS A CA 1
ATOM 2782 C C . CYS A 1 331 ? 8.238 22.681 -10.474 1.00 76.56 331 CYS A C 1
ATOM 2784 O O . CYS A 1 331 ? 7.265 22.167 -11.013 1.00 76.56 331 CYS A O 1
ATOM 2786 N N . GLU A 1 332 ? 9.237 21.962 -9.958 1.00 79.31 332 GLU A N 1
ATOM 2787 C CA . GLU A 1 332 ? 9.252 20.498 -9.963 1.00 79.31 332 GLU A CA 1
ATOM 2788 C C . GLU A 1 332 ? 8.222 19.923 -8.992 1.00 79.31 332 GLU A C 1
ATOM 2790 O O . GLU A 1 332 ? 7.479 19.020 -9.360 1.00 79.31 332 GLU A O 1
ATOM 2795 N N . ILE A 1 333 ? 8.109 20.498 -7.789 1.00 83.62 333 ILE A N 1
ATOM 2796 C CA . ILE A 1 333 ? 7.045 20.148 -6.834 1.00 83.62 333 ILE A CA 1
ATOM 2797 C C . ILE A 1 333 ? 5.677 20.331 -7.499 1.00 83.62 333 ILE A C 1
ATOM 2799 O O . ILE A 1 333 ? 4.846 19.426 -7.486 1.00 83.62 333 ILE A O 1
ATOM 2803 N N . SER A 1 334 ? 5.476 21.469 -8.166 1.00 81.88 334 SER A N 1
ATOM 2804 C CA . SER A 1 334 ? 4.238 21.745 -8.899 1.00 81.88 334 SER A CA 1
ATOM 2805 C C . SER A 1 334 ? 4.006 20.744 -10.037 1.00 81.88 334 SER A C 1
ATOM 2807 O O . SER A 1 334 ? 2.875 20.311 -10.235 1.00 81.88 334 SER A O 1
ATOM 2809 N N . ARG A 1 335 ? 5.048 20.346 -10.781 1.00 81.12 335 ARG A N 1
ATOM 2810 C CA . ARG A 1 335 ? 4.951 19.348 -11.858 1.00 81.12 335 ARG A CA 1
ATOM 2811 C C . ARG A 1 335 ? 4.516 17.983 -11.318 1.00 81.12 335 ARG A C 1
ATOM 2813 O O . ARG A 1 335 ? 3.537 17.431 -11.811 1.00 81.12 335 ARG A O 1
ATOM 2820 N N . ILE A 1 336 ? 5.207 17.478 -10.291 1.00 82.25 336 ILE A N 1
ATOM 2821 C CA . ILE A 1 336 ? 4.931 16.173 -9.665 1.00 82.25 336 ILE A CA 1
ATOM 2822 C C . ILE A 1 336 ? 3.489 16.117 -9.166 1.00 82.25 336 ILE A C 1
ATOM 2824 O O . ILE A 1 336 ? 2.756 15.182 -9.471 1.00 82.25 336 ILE A O 1
ATOM 2828 N N . ILE A 1 337 ? 3.070 17.143 -8.429 1.00 83.50 337 ILE A N 1
ATOM 2829 C CA . ILE A 1 337 ? 1.731 17.206 -7.854 1.00 83.50 337 ILE A CA 1
ATOM 2830 C C . ILE A 1 337 ? 0.668 17.221 -8.963 1.00 83.50 337 ILE A C 1
ATOM 2832 O O . ILE A 1 337 ? -0.247 16.402 -8.941 1.00 83.50 337 ILE A O 1
ATOM 2836 N N . ASN A 1 338 ? 0.815 18.092 -9.970 1.00 80.25 338 ASN A N 1
ATOM 2837 C CA . ASN A 1 338 ? -0.144 18.220 -11.079 1.00 80.25 338 ASN A CA 1
ATOM 2838 C C . ASN A 1 338 ? -0.229 16.982 -11.982 1.00 80.25 338 ASN A C 1
ATOM 2840 O O . ASN A 1 338 ? -1.150 16.895 -12.787 1.00 80.25 338 ASN A O 1
ATOM 2844 N N . THR A 1 339 ? 0.694 16.026 -11.845 1.00 79.56 339 THR A N 1
ATOM 2845 C CA . THR A 1 339 ? 0.626 14.738 -12.548 1.00 79.56 339 THR A CA 1
ATOM 2846 C C . THR A 1 339 ? -0.563 13.898 -12.054 1.00 79.56 339 THR A C 1
ATOM 2848 O O . THR A 1 339 ? -1.082 13.058 -12.781 1.00 79.56 339 THR A O 1
ATOM 2851 N N . TYR A 1 340 ? -1.035 14.110 -10.824 1.00 81.94 340 TYR A N 1
ATOM 2852 C CA . TYR A 1 340 ? -2.106 13.308 -10.237 1.00 81.94 340 TYR A CA 1
ATOM 2853 C C . TYR A 1 340 ? -3.499 13.836 -10.574 1.00 81.94 340 TYR A C 1
ATOM 2855 O O . TYR A 1 340 ? -3.783 15.022 -10.413 1.00 81.94 340 TYR A O 1
ATOM 2863 N N . SER A 1 341 ? -4.417 12.937 -10.943 1.00 75.12 341 SER A N 1
ATOM 2864 C CA . SER A 1 341 ? -5.824 13.278 -11.231 1.00 75.12 341 SER A CA 1
ATOM 2865 C C . SER A 1 341 ? -6.528 13.973 -10.055 1.00 75.12 341 SER A C 1
ATOM 2867 O O . SER A 1 341 ? -7.362 14.859 -10.252 1.00 75.12 341 SER A O 1
ATOM 2869 N N . MET A 1 342 ? -6.130 13.638 -8.826 1.00 76.69 342 MET A N 1
ATOM 2870 C CA . MET A 1 342 ? -6.640 14.219 -7.578 1.00 76.69 342 MET A CA 1
ATOM 2871 C C . MET A 1 342 ? -6.413 15.724 -7.469 1.00 76.69 342 MET A C 1
ATOM 2873 O O . MET A 1 342 ? -7.179 16.414 -6.792 1.00 76.69 342 MET A O 1
ATOM 2877 N N . MET A 1 343 ? -5.434 16.272 -8.194 1.00 78.19 343 MET A N 1
ATOM 2878 C CA . MET A 1 343 ? -5.208 17.714 -8.237 1.00 78.19 343 MET A CA 1
ATOM 2879 C C . MET A 1 343 ? -6.347 18.513 -8.852 1.00 78.19 343 MET A C 1
ATOM 2881 O O . MET A 1 343 ? -6.412 19.720 -8.645 1.00 78.19 343 MET A O 1
ATOM 2885 N N . ALA A 1 344 ? -7.313 17.880 -9.520 1.00 75.69 344 ALA A N 1
ATOM 2886 C CA . ALA A 1 344 ? -8.544 18.570 -9.895 1.00 75.69 344 ALA A CA 1
ATOM 2887 C C . ALA A 1 344 ? -9.253 19.217 -8.679 1.00 75.69 344 ALA A C 1
ATOM 2889 O O . ALA A 1 344 ? -9.880 20.282 -8.818 1.00 75.69 344 ALA A O 1
ATOM 2890 N N . ASN A 1 345 ? -9.114 18.604 -7.494 1.00 81.31 345 ASN A N 1
ATOM 2891 C CA . ASN A 1 345 ? -9.763 19.008 -6.247 1.00 81.31 345 ASN A CA 1
ATOM 2892 C C . ASN A 1 345 ? -8.907 19.914 -5.352 1.00 81.31 345 ASN A C 1
ATOM 2894 O O . ASN A 1 345 ? -9.477 20.582 -4.486 1.00 81.31 345 ASN A O 1
ATOM 2898 N N . PHE A 1 346 ? -7.590 19.967 -5.560 1.00 85.88 346 PHE A N 1
ATOM 2899 C CA . PHE A 1 346 ? -6.648 20.720 -4.728 1.00 85.88 346 PHE A CA 1
ATOM 2900 C C . PHE A 1 346 ? -5.960 21.837 -5.510 1.00 85.88 346 PHE A C 1
ATOM 2902 O O . PHE A 1 346 ? -5.869 21.823 -6.734 1.00 85.88 346 PHE A O 1
ATOM 2909 N N . SER A 1 347 ? -5.461 22.843 -4.808 1.00 86.12 347 SER A N 1
ATOM 2910 C CA . SER A 1 347 ? -4.594 23.868 -5.385 1.00 86.12 347 SER A CA 1
ATOM 2911 C C . SER A 1 347 ? -3.503 24.210 -4.383 1.00 86.12 347 SER A C 1
ATOM 2913 O O . SER A 1 347 ? -3.786 24.487 -3.221 1.00 86.12 347 SER A O 1
ATOM 2915 N N . LEU A 1 348 ? -2.248 24.111 -4.822 1.00 88.25 348 LEU A N 1
ATOM 2916 C CA . LEU A 1 348 ? -1.091 24.449 -4.002 1.00 88.25 348 LEU A CA 1
ATOM 2917 C C . LEU A 1 348 ? -0.898 25.965 -4.035 1.00 88.25 348 LEU A C 1
ATOM 2919 O O . LEU A 1 348 ? -0.562 26.518 -5.080 1.00 88.25 348 LEU A O 1
ATOM 2923 N N . GLU A 1 349 ? -1.096 26.622 -2.896 1.00 88.06 349 GLU A N 1
ATOM 2924 C CA . GLU A 1 349 ? -0.997 28.082 -2.791 1.00 88.06 349 GLU A CA 1
ATOM 2925 C C . GLU A 1 349 ? 0.398 28.526 -2.357 1.00 88.06 349 GLU A C 1
ATOM 2927 O O . GLU A 1 349 ? 0.908 29.561 -2.795 1.00 88.06 349 GLU A O 1
ATOM 2932 N N . LYS A 1 350 ? 1.018 27.760 -1.452 1.00 88.25 350 LYS A N 1
ATOM 2933 C CA . LYS A 1 350 ? 2.220 28.202 -0.748 1.00 88.25 350 LYS A CA 1
ATOM 2934 C C . LYS A 1 350 ? 3.125 27.039 -0.370 1.00 88.25 350 LYS A C 1
ATOM 2936 O O . LYS A 1 350 ? 2.659 25.945 -0.066 1.00 88.25 350 LYS A O 1
ATOM 2941 N N . ILE A 1 351 ? 4.427 27.315 -0.369 1.00 88.50 351 ILE A N 1
ATOM 2942 C CA . ILE A 1 351 ? 5.464 26.401 0.107 1.00 88.50 351 ILE A CA 1
ATOM 2943 C C . ILE A 1 351 ? 6.387 27.191 1.032 1.00 88.50 351 ILE A C 1
ATOM 2945 O O . ILE A 1 351 ? 6.964 28.197 0.612 1.00 88.50 351 ILE A O 1
ATOM 2949 N N . GLU A 1 352 ? 6.530 26.749 2.278 1.00 89.56 352 GLU A N 1
ATOM 2950 C CA . GLU A 1 352 ? 7.362 27.401 3.292 1.00 89.56 352 GLU A CA 1
ATOM 2951 C C . GLU A 1 352 ? 8.322 26.422 3.958 1.00 89.56 352 GLU A C 1
ATOM 2953 O O . GLU A 1 352 ? 7.998 25.261 4.179 1.00 89.56 352 GLU A O 1
ATOM 2958 N N . LEU A 1 353 ? 9.512 26.904 4.315 1.00 88.62 353 LEU A N 1
ATOM 2959 C CA . LEU A 1 353 ? 10.442 26.162 5.160 1.00 88.62 353 LEU A CA 1
ATOM 2960 C C . LEU A 1 353 ? 10.273 26.650 6.596 1.00 88.62 353 LEU A C 1
ATOM 2962 O O . LEU A 1 353 ? 10.388 27.848 6.855 1.00 88.62 353 LEU A O 1
ATOM 2966 N N . LEU A 1 354 ? 9.991 25.732 7.514 1.00 86.88 354 LEU A N 1
ATOM 2967 C CA . LEU A 1 354 ? 9.828 26.050 8.929 1.00 86.88 354 LEU A CA 1
ATOM 2968 C C . LEU A 1 354 ? 11.121 25.761 9.690 1.00 86.88 354 LEU A C 1
ATOM 2970 O O . LEU A 1 354 ? 11.894 24.877 9.330 1.00 86.88 354 LEU A O 1
ATOM 297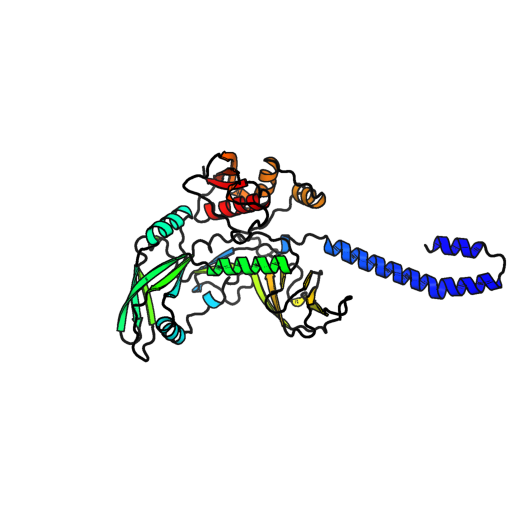4 N N . GLU A 1 355 ? 11.331 26.476 10.792 1.00 81.88 355 GLU A N 1
ATOM 2975 C CA . GLU A 1 355 ? 12.432 26.184 11.718 1.00 81.88 355 GLU A CA 1
ATOM 2976 C C . GLU A 1 355 ? 12.117 24.987 12.627 1.00 81.88 355 GLU A C 1
ATOM 2978 O O . GLU A 1 355 ? 13.020 24.274 13.061 1.00 81.88 355 GLU A O 1
ATOM 2983 N N . GLN A 1 356 ? 10.834 24.762 12.925 1.00 82.69 356 GLN A N 1
ATOM 2984 C CA . GLN A 1 356 ? 10.360 23.706 13.817 1.00 82.69 356 GLN A CA 1
ATOM 2985 C C . GLN A 1 356 ? 9.114 23.028 13.252 1.00 82.69 356 GLN A C 1
ATOM 2987 O O . GLN A 1 356 ? 8.328 23.634 12.523 1.00 82.69 356 GLN A O 1
ATOM 2992 N N . LEU A 1 357 ? 8.930 21.759 13.616 1.00 82.75 357 LEU A N 1
ATOM 2993 C CA . LEU A 1 357 ? 7.734 21.002 13.264 1.00 82.75 357 LEU A CA 1
ATOM 2994 C C . LEU A 1 357 ? 6.506 21.568 13.999 1.00 82.75 357 LEU A C 1
ATOM 2996 O O . LEU A 1 357 ? 6.591 21.837 15.201 1.00 82.75 357 LEU A O 1
ATOM 3000 N N . PRO A 1 358 ? 5.354 21.698 13.321 1.00 82.62 358 PRO A N 1
ATOM 3001 C CA . PRO A 1 358 ? 4.118 22.092 13.974 1.00 82.62 358 PRO A CA 1
ATOM 3002 C C . PRO A 1 358 ? 3.674 21.023 14.991 1.00 82.62 358 PRO A C 1
ATOM 3004 O O . PRO A 1 358 ? 3.923 19.828 14.795 1.00 82.62 358 PRO A O 1
ATOM 3007 N N . PRO A 1 359 ? 2.990 21.427 16.080 1.00 77.94 359 PRO A N 1
ATOM 3008 C CA . PRO A 1 359 ? 2.571 20.512 17.143 1.00 77.94 359 PRO A CA 1
ATOM 3009 C C . PRO A 1 359 ? 1.469 19.539 16.701 1.00 77.94 359 PRO A C 1
ATOM 3011 O O . PRO A 1 359 ? 1.340 18.454 17.264 1.00 77.94 359 PRO A O 1
ATOM 3014 N N . ILE A 1 360 ? 0.667 19.929 15.708 1.00 80.31 360 ILE A N 1
ATOM 3015 C CA . ILE A 1 360 ? -0.379 19.106 15.099 1.00 80.31 360 ILE A CA 1
ATOM 3016 C C . ILE A 1 360 ? -0.027 18.971 13.621 1.00 80.31 360 ILE A C 1
ATOM 3018 O O . ILE A 1 360 ? 0.207 19.973 12.950 1.00 80.31 360 ILE A O 1
ATOM 3022 N N . LYS A 1 361 ? 0.031 17.732 13.135 1.00 86.25 361 LYS A N 1
ATOM 3023 C CA . LYS A 1 361 ? 0.271 17.418 11.725 1.00 86.25 361 LYS A CA 1
ATOM 3024 C C . LYS A 1 361 ? -1.062 17.051 11.082 1.00 86.25 361 LYS A C 1
ATOM 3026 O O . LYS A 1 361 ? -1.711 16.120 11.554 1.00 86.25 361 LYS A O 1
ATOM 3031 N N . GLU A 1 362 ? -1.458 17.765 10.031 1.00 87.94 362 GLU A N 1
ATOM 3032 C CA . GLU A 1 362 ? -2.680 17.439 9.278 1.00 87.94 362 GLU A CA 1
ATOM 3033 C C . GLU A 1 362 ? -2.493 16.279 8.303 1.00 87.94 362 GLU A C 1
ATOM 3035 O O . GLU A 1 362 ? -3.474 15.654 7.906 1.00 87.94 362 GLU A O 1
ATOM 3040 N N . THR A 1 363 ? -1.243 15.968 7.963 1.00 88.69 363 THR A N 1
ATOM 3041 C CA . THR A 1 363 ? -0.877 14.853 7.095 1.00 88.69 363 THR A CA 1
ATOM 3042 C C . THR A 1 363 ? -0.039 13.816 7.825 1.00 88.69 363 THR A C 1
ATOM 3044 O O . THR A 1 363 ? 0.686 14.124 8.778 1.00 88.69 363 THR A O 1
ATOM 3047 N N . TYR A 1 364 ? -0.106 12.584 7.339 1.00 86.50 364 TYR A N 1
ATOM 3048 C CA . TYR A 1 364 ? 0.765 11.486 7.742 1.00 86.50 364 TYR A CA 1
ATOM 3049 C C . TYR A 1 364 ? 1.644 11.032 6.576 1.00 86.50 364 TYR A C 1
ATOM 3051 O O . TYR A 1 364 ? 1.380 11.340 5.417 1.00 86.50 364 TYR A O 1
ATOM 3059 N N . GLU A 1 365 ? 2.709 10.307 6.900 1.00 84.19 365 GLU A N 1
ATOM 3060 C CA . GLU A 1 365 ? 3.552 9.663 5.900 1.00 84.19 365 GLU A CA 1
ATOM 3061 C C . GLU A 1 365 ? 2.894 8.351 5.468 1.00 84.19 365 GLU A C 1
ATOM 3063 O O . GLU A 1 365 ? 2.609 7.489 6.296 1.00 84.19 365 GLU A O 1
ATOM 3068 N N . VAL A 1 366 ? 2.609 8.212 4.174 1.00 84.12 366 VAL A N 1
ATOM 3069 C CA . VAL A 1 366 ? 1.991 7.003 3.604 1.00 84.12 366 VAL A CA 1
ATOM 3070 C C . VAL A 1 366 ? 3.008 5.862 3.554 1.00 84.12 366 VAL A C 1
ATOM 3072 O O . VAL A 1 366 ? 2.674 4.711 3.829 1.00 84.12 366 VAL A O 1
ATOM 3075 N N . ASN A 1 367 ? 4.269 6.192 3.274 1.00 82.31 367 ASN A N 1
ATOM 3076 C CA . ASN A 1 367 ? 5.356 5.240 3.073 1.00 82.31 367 ASN A CA 1
ATOM 3077 C C . ASN A 1 367 ? 6.244 5.056 4.318 1.00 82.31 367 ASN A C 1
ATOM 3079 O O . ASN A 1 367 ? 7.467 5.086 4.217 1.00 82.31 367 ASN A O 1
ATOM 3083 N N . THR A 1 368 ? 5.661 4.843 5.500 1.00 77.19 368 THR A N 1
ATOM 3084 C CA . THR A 1 368 ? 6.426 4.730 6.765 1.00 77.19 368 THR A CA 1
ATOM 3085 C C . THR A 1 368 ? 7.475 3.610 6.782 1.00 77.19 368 THR A C 1
ATOM 3087 O O . THR A 1 368 ? 8.381 3.613 7.613 1.00 77.19 368 THR A O 1
ATOM 3090 N N . PHE A 1 369 ? 7.339 2.617 5.902 1.00 79.25 369 PHE A N 1
ATOM 3091 C CA . PHE A 1 369 ? 8.277 1.502 5.748 1.00 79.25 369 PHE A CA 1
ATOM 3092 C C . PHE A 1 369 ? 9.542 1.883 4.959 1.00 79.25 369 PHE A C 1
ATOM 3094 O O . PHE A 1 369 ? 10.554 1.184 5.046 1.00 79.25 369 PHE A O 1
ATOM 3101 N N . LEU A 1 370 ? 9.525 2.995 4.217 1.00 76.25 370 LEU A N 1
ATOM 3102 C CA . LEU A 1 370 ? 10.689 3.489 3.487 1.00 76.25 370 LEU A CA 1
ATOM 3103 C C . LEU A 1 370 ? 11.641 4.199 4.444 1.00 76.25 370 LEU A C 1
ATOM 3105 O O . LEU A 1 370 ? 11.580 5.408 4.647 1.00 76.25 370 LEU A O 1
ATOM 3109 N N . LYS A 1 371 ? 12.558 3.438 5.036 1.00 63.94 371 LYS A N 1
ATOM 3110 C CA . LYS A 1 371 ? 13.620 4.015 5.860 1.00 63.94 371 LYS A CA 1
ATOM 3111 C C . LYS A 1 371 ? 14.746 4.521 4.971 1.00 63.94 371 LYS A C 1
ATOM 3113 O O . LYS A 1 371 ? 15.388 3.754 4.256 1.00 63.94 371 LYS A O 1
ATOM 3118 N N . ASP A 1 372 ? 15.021 5.817 5.056 1.00 59.19 372 ASP A N 1
ATOM 3119 C CA . ASP A 1 372 ? 16.237 6.391 4.491 1.00 59.19 372 ASP A CA 1
ATOM 3120 C C . ASP A 1 372 ? 17.418 6.023 5.397 1.00 59.19 372 ASP A C 1
ATOM 3122 O O . ASP A 1 372 ? 17.705 6.684 6.391 1.00 59.19 372 ASP A O 1
ATOM 3126 N N . TYR A 1 373 ? 18.101 4.929 5.066 1.00 53.19 373 TYR A N 1
ATOM 3127 C CA . TYR A 1 373 ? 19.274 4.467 5.812 1.00 53.19 373 TYR A CA 1
ATOM 3128 C C . TYR A 1 373 ? 20.486 5.407 5.689 1.00 53.19 373 TYR A C 1
ATOM 3130 O O . TYR A 1 373 ? 21.493 5.186 6.362 1.00 53.19 373 TYR A O 1
ATOM 3138 N N . ILE A 1 374 ? 20.427 6.424 4.821 1.00 55.06 374 ILE A N 1
ATOM 3139 C CA . ILE A 1 374 ? 21.557 7.304 4.507 1.00 55.06 374 ILE A CA 1
ATOM 3140 C C . ILE A 1 374 ? 21.478 8.618 5.298 1.00 55.06 374 ILE A C 1
ATOM 3142 O O . ILE A 1 374 ? 22.521 9.198 5.607 1.00 55.06 374 ILE A O 1
ATOM 3146 N N . ARG A 1 375 ? 20.279 9.108 5.640 1.00 55.41 375 ARG A N 1
ATOM 3147 C CA . ARG A 1 375 ? 20.093 10.415 6.297 1.00 55.41 375 ARG A CA 1
ATOM 3148 C C . ARG A 1 375 ? 19.388 10.275 7.640 1.00 55.41 375 ARG A C 1
ATOM 3150 O O . ARG A 1 375 ? 18.282 9.756 7.714 1.00 55.41 375 ARG A O 1
ATOM 3157 N N . GLU A 1 376 ? 19.993 10.822 8.692 1.00 56.50 376 GLU A N 1
ATOM 3158 C CA . GLU A 1 376 ? 19.356 10.904 10.009 1.00 56.50 376 GLU A CA 1
ATOM 3159 C C . GLU A 1 376 ? 18.143 11.854 9.967 1.00 56.50 376 GLU A C 1
ATOM 3161 O O . GLU A 1 376 ? 18.270 13.029 9.610 1.00 56.50 376 GLU A O 1
ATOM 3166 N N . GLU A 1 377 ? 16.964 11.364 10.367 1.00 59.88 377 GLU A N 1
ATOM 3167 C CA . GLU A 1 377 ? 15.699 12.126 10.378 1.00 59.88 377 GLU A CA 1
ATOM 3168 C C . GLU A 1 377 ? 15.772 13.425 11.203 1.00 59.88 377 GLU A C 1
ATOM 3170 O O . GLU A 1 377 ? 15.056 14.387 10.930 1.00 59.88 377 GLU A O 1
ATOM 3175 N N . VAL A 1 378 ? 16.673 13.478 12.189 1.00 57.31 378 VAL A N 1
ATOM 3176 C CA . VAL A 1 378 ? 16.815 14.568 13.170 1.00 57.31 378 VAL A CA 1
ATOM 3177 C C . VAL A 1 378 ? 17.267 15.895 12.539 1.00 57.31 378 VAL A C 1
ATOM 3179 O O . VAL A 1 378 ? 17.029 16.957 13.111 1.00 57.31 378 VAL A O 1
ATOM 3182 N N . HIS A 1 379 ? 17.884 15.867 11.353 1.00 62.41 379 HIS A N 1
ATOM 3183 C CA . HIS A 1 379 ? 18.456 17.056 10.706 1.00 62.41 379 HIS A CA 1
ATOM 3184 C C . HIS A 1 379 ? 17.658 17.585 9.505 1.00 62.41 379 HIS A C 1
ATOM 3186 O O . HIS A 1 379 ? 18.113 18.511 8.831 1.00 62.41 379 HIS A O 1
ATOM 3192 N N . ARG A 1 380 ? 16.474 17.029 9.223 1.00 75.44 380 ARG A N 1
ATOM 3193 C CA . ARG A 1 380 ? 15.657 17.443 8.074 1.00 75.44 380 ARG A CA 1
ATOM 3194 C C . ARG A 1 380 ? 14.914 18.747 8.355 1.00 75.44 380 ARG A C 1
ATOM 3196 O O . ARG A 1 380 ? 14.208 18.869 9.356 1.00 75.44 380 ARG A O 1
ATOM 3203 N N . THR A 1 381 ? 15.038 19.719 7.451 1.00 83.50 381 THR A N 1
ATOM 3204 C CA . THR A 1 381 ? 14.284 20.977 7.536 1.00 83.50 381 THR A CA 1
ATOM 3205 C C . THR A 1 381 ? 12.811 20.711 7.207 1.00 83.50 381 THR A C 1
ATOM 3207 O O . THR A 1 381 ? 12.527 20.142 6.151 1.00 83.50 381 THR A O 1
ATOM 3210 N N . PRO A 1 382 ? 11.850 21.094 8.063 1.00 87.88 382 PRO A N 1
ATOM 3211 C CA . PRO A 1 382 ? 10.439 20.946 7.732 1.00 87.88 382 PRO A CA 1
ATOM 3212 C C . PRO A 1 382 ? 10.034 21.835 6.550 1.00 87.88 382 PRO A C 1
ATOM 3214 O O . PRO A 1 382 ? 10.324 23.031 6.537 1.00 87.88 382 PRO A O 1
ATOM 3217 N N . MET A 1 383 ? 9.335 21.252 5.579 1.00 90.38 383 MET A N 1
ATOM 3218 C CA . MET A 1 383 ? 8.749 21.949 4.434 1.00 90.38 383 MET A CA 1
ATOM 3219 C C . MET A 1 383 ? 7.229 21.834 4.515 1.00 90.38 383 MET A C 1
ATOM 3221 O O . MET A 1 383 ? 6.686 20.738 4.416 1.00 90.38 383 MET A O 1
ATOM 3225 N N . LEU A 1 384 ? 6.553 22.963 4.692 1.00 90.81 384 LEU A N 1
ATOM 3226 C CA . LEU A 1 384 ? 5.104 23.065 4.751 1.00 90.81 384 LEU A CA 1
ATOM 3227 C C . LEU A 1 384 ? 4.546 23.419 3.373 1.00 90.81 384 LEU A C 1
ATOM 3229 O O . LEU A 1 384 ? 4.970 24.391 2.749 1.00 90.81 384 LEU A O 1
ATOM 3233 N N . LEU A 1 385 ? 3.594 22.620 2.911 1.00 91.44 385 LEU A N 1
ATOM 3234 C CA . LEU A 1 385 ? 2.882 22.774 1.653 1.00 91.44 385 LEU A CA 1
ATOM 3235 C C . LEU A 1 385 ? 1.424 23.119 1.986 1.00 91.44 385 LEU A C 1
ATOM 3237 O O . LEU A 1 385 ? 0.703 22.290 2.545 1.00 91.44 385 LEU A O 1
ATOM 3241 N N . SER A 1 386 ? 0.996 24.336 1.663 1.00 91.62 386 SER A N 1
ATOM 3242 C CA . SER A 1 386 ? -0.346 24.829 1.985 1.00 91.62 386 SER A CA 1
ATOM 3243 C C . SER A 1 386 ? -1.270 24.680 0.782 1.00 91.62 386 SER A C 1
ATOM 3245 O O . SER A 1 386 ? -1.002 25.233 -0.292 1.00 91.62 386 SER A O 1
ATOM 3247 N N . PHE A 1 387 ? -2.373 23.958 0.967 1.00 91.50 387 PHE A N 1
ATOM 3248 C CA . PHE A 1 387 ? -3.327 23.656 -0.093 1.00 91.50 387 PHE A CA 1
ATOM 3249 C C . PHE A 1 387 ? -4.705 24.236 0.200 1.00 91.50 387 PHE A C 1
ATOM 3251 O O . PHE A 1 387 ? -5.180 24.225 1.332 1.00 91.50 387 PHE A O 1
ATOM 3258 N N . THR A 1 388 ? -5.394 24.669 -0.849 1.00 89.50 388 THR A N 1
ATOM 3259 C CA . THR A 1 388 ? -6.838 24.908 -0.832 1.00 89.50 388 THR A CA 1
ATOM 3260 C C . THR A 1 388 ? -7.547 23.743 -1.516 1.00 89.50 388 THR A C 1
ATOM 3262 O O . THR A 1 388 ? -6.983 23.068 -2.381 1.00 89.50 388 THR A O 1
ATOM 3265 N N . THR A 1 389 ? -8.792 23.470 -1.128 1.00 89.12 389 THR A N 1
ATOM 3266 C CA . THR A 1 389 ? -9.601 22.415 -1.751 1.00 89.12 389 THR A CA 1
ATOM 3267 C C . THR A 1 389 ? -10.967 22.935 -2.171 1.00 89.12 389 THR A C 1
ATOM 3269 O O . THR A 1 389 ? -11.593 23.733 -1.474 1.00 89.12 389 THR A O 1
ATOM 3272 N N . LYS A 1 390 ? -11.455 22.455 -3.317 1.00 82.56 390 LYS A N 1
ATOM 3273 C CA . LYS A 1 390 ? -12.806 22.760 -3.812 1.00 82.56 390 LYS A CA 1
ATOM 3274 C C . LYS A 1 390 ? -13.885 21.939 -3.103 1.00 82.56 390 LYS A C 1
ATOM 3276 O O . LYS A 1 390 ? -15.053 22.323 -3.126 1.00 82.56 390 LYS A O 1
ATOM 3281 N N . LYS A 1 391 ? -13.514 20.801 -2.506 1.00 79.19 391 LYS A N 1
ATOM 3282 C CA . LYS A 1 391 ? -14.439 19.860 -1.868 1.00 79.19 391 LYS A CA 1
ATOM 3283 C C . LYS A 1 391 ? -13.777 19.231 -0.646 1.00 79.19 391 LYS A C 1
ATOM 3285 O O . LYS A 1 391 ? -12.933 18.352 -0.776 1.00 79.19 391 LYS A O 1
ATOM 3290 N N . GLN A 1 392 ? -14.214 19.648 0.539 1.00 79.00 392 GLN A N 1
ATOM 3291 C CA . GLN A 1 392 ? -13.854 18.967 1.779 1.00 79.00 392 GLN A CA 1
ATOM 3292 C C . GLN A 1 392 ? -14.742 17.735 1.971 1.00 79.00 392 GLN A C 1
ATOM 3294 O O . GLN A 1 392 ? -15.970 17.817 1.931 1.00 79.00 392 GLN A O 1
ATOM 3299 N N . GLY A 1 393 ? -14.104 16.588 2.165 1.00 82.69 393 GLY A N 1
ATOM 3300 C CA . GLY A 1 393 ? -14.724 15.299 2.421 1.00 82.69 393 GLY A CA 1
ATOM 3301 C C . GLY A 1 393 ? -13.879 14.462 3.377 1.00 82.69 393 GLY A C 1
ATOM 3302 O O . GLY A 1 393 ? -12.837 14.893 3.862 1.00 82.69 393 GLY A O 1
ATOM 3303 N N . LEU A 1 394 ? -14.336 13.237 3.640 1.00 84.19 394 LEU A N 1
ATOM 3304 C CA . LEU A 1 394 ? -13.712 12.329 4.609 1.00 84.19 394 LEU A CA 1
ATOM 3305 C C . LEU A 1 394 ? -12.302 11.869 4.207 1.00 84.19 394 LEU A C 1
ATOM 3307 O O . LEU A 1 394 ? -11.552 11.430 5.072 1.00 84.19 394 LEU A O 1
ATOM 3311 N N . THR A 1 395 ? -11.967 11.907 2.914 1.00 84.94 395 THR A N 1
ATOM 3312 C CA . THR A 1 395 ? -10.684 11.451 2.350 1.00 84.94 395 THR A CA 1
ATOM 3313 C C . THR A 1 395 ? -9.743 12.594 1.986 1.00 84.94 395 THR A C 1
ATOM 3315 O O . THR A 1 395 ? -8.608 12.343 1.603 1.00 84.94 395 THR A O 1
ATOM 3318 N N . THR A 1 396 ? -10.164 13.855 2.130 1.00 88.44 396 THR A N 1
ATOM 3319 C CA . THR A 1 396 ? -9.396 15.014 1.651 1.00 88.44 396 THR A CA 1
ATOM 3320 C C . THR A 1 396 ? -8.006 15.094 2.289 1.00 88.44 396 THR A C 1
ATOM 3322 O O . THR A 1 396 ? -7.020 15.329 1.596 1.00 88.44 396 THR A O 1
ATOM 3325 N N . ARG A 1 397 ? -7.890 14.857 3.602 1.00 89.81 397 ARG A N 1
ATOM 3326 C CA . ARG A 1 397 ? -6.583 14.839 4.285 1.00 89.81 397 ARG A CA 1
ATOM 3327 C C . ARG A 1 397 ? -5.750 13.593 3.983 1.00 89.81 397 ARG A C 1
ATOM 3329 O O . ARG A 1 397 ? -4.524 13.652 4.046 1.00 89.81 397 ARG A O 1
ATOM 3336 N N . ASP A 1 398 ? -6.389 12.484 3.626 1.00 89.06 398 ASP A N 1
ATOM 3337 C CA . ASP A 1 398 ? -5.700 11.263 3.201 1.00 89.06 398 ASP A CA 1
ATOM 3338 C C . ASP A 1 398 ? -5.090 11.435 1.798 1.00 89.06 398 ASP A C 1
ATOM 3340 O O . ASP A 1 398 ? -3.925 11.114 1.578 1.00 89.06 398 ASP A O 1
ATOM 3344 N N . GLU A 1 399 ? -5.846 12.025 0.869 1.00 88.50 399 GLU A N 1
ATOM 3345 C CA . GLU A 1 399 ? -5.376 12.411 -0.470 1.00 88.50 399 GLU A CA 1
ATOM 3346 C C . GLU A 1 399 ? -4.224 13.420 -0.375 1.00 88.50 399 GLU A C 1
ATOM 3348 O O . GLU A 1 399 ? -3.203 13.284 -1.052 1.00 88.50 399 GLU A O 1
ATOM 3353 N N . LEU A 1 400 ? -4.339 14.393 0.533 1.00 90.12 400 LEU A N 1
ATOM 3354 C CA . LEU A 1 400 ? -3.263 15.335 0.816 1.00 90.12 400 LEU A CA 1
ATOM 3355 C C . LEU A 1 400 ? -2.012 14.633 1.373 1.00 90.12 400 LEU A C 1
ATOM 3357 O O . LEU A 1 400 ? -0.898 14.930 0.946 1.00 90.12 400 LEU A O 1
ATOM 3361 N N . SER A 1 401 ? -2.186 13.679 2.292 1.00 90.44 401 SER A N 1
ATOM 3362 C CA . SER A 1 401 ? -1.084 12.891 2.864 1.00 90.44 401 SER A CA 1
ATOM 3363 C C . SER A 1 401 ? -0.334 12.096 1.795 1.00 90.44 401 SER A C 1
ATOM 3365 O O . SER A 1 401 ? 0.895 12.014 1.831 1.00 90.44 401 SER A O 1
ATOM 3367 N N . PHE A 1 402 ? -1.049 11.581 0.795 1.00 90.12 402 PHE A N 1
ATOM 3368 C CA . PHE A 1 402 ? -0.453 10.933 -0.369 1.00 90.12 402 PHE A CA 1
ATOM 3369 C C . PHE A 1 402 ? 0.376 11.888 -1.229 1.00 90.12 402 PHE A C 1
ATOM 3371 O O . PHE A 1 402 ? 1.541 11.594 -1.494 1.00 90.12 402 PHE A O 1
ATOM 3378 N N . LEU A 1 403 ? -0.170 13.050 -1.601 1.00 88.81 403 LEU A N 1
ATOM 3379 C CA . LEU A 1 403 ? 0.566 14.044 -2.393 1.00 88.81 403 LEU A CA 1
ATOM 3380 C C . LEU A 1 403 ? 1.849 14.494 -1.682 1.00 88.81 403 LEU A C 1
ATOM 3382 O O . LEU A 1 403 ? 2.910 14.586 -2.295 1.00 88.81 403 LEU A O 1
ATOM 3386 N N . VAL A 1 404 ? 1.766 14.734 -0.372 1.00 90.31 404 VAL A N 1
ATOM 3387 C CA . VAL A 1 404 ? 2.919 15.120 0.451 1.00 90.31 404 VAL A CA 1
ATOM 3388 C C . VA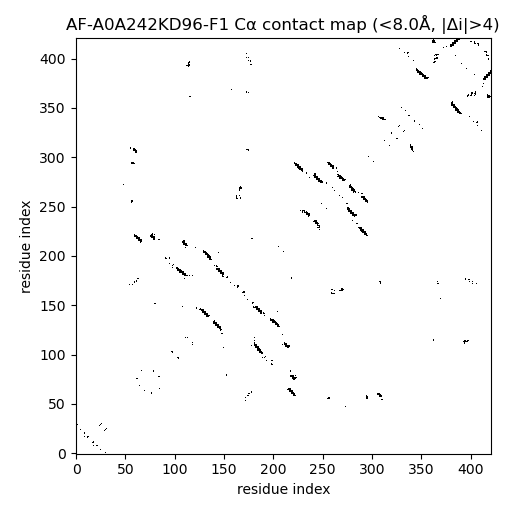L A 1 404 ? 3.946 13.992 0.540 1.00 90.31 404 VAL A C 1
ATOM 3390 O O . VAL A 1 404 ? 5.143 14.256 0.441 1.00 90.31 404 VAL A O 1
ATOM 3393 N N . SER A 1 405 ? 3.500 12.739 0.661 1.00 89.06 405 SER A N 1
ATOM 3394 C CA . SER A 1 405 ? 4.387 11.568 0.688 1.00 89.06 405 SER A CA 1
ATOM 3395 C C . SER A 1 405 ? 5.107 11.351 -0.645 1.00 89.06 405 SER A C 1
ATOM 3397 O O . SER A 1 405 ? 6.271 10.964 -0.658 1.00 89.06 405 SER A O 1
ATOM 3399 N N . GLU A 1 406 ? 4.464 11.657 -1.771 1.00 86.88 406 GLU A N 1
ATOM 3400 C CA . GLU A 1 406 ? 5.113 11.630 -3.085 1.00 86.88 406 GLU A CA 1
ATOM 3401 C C . GLU 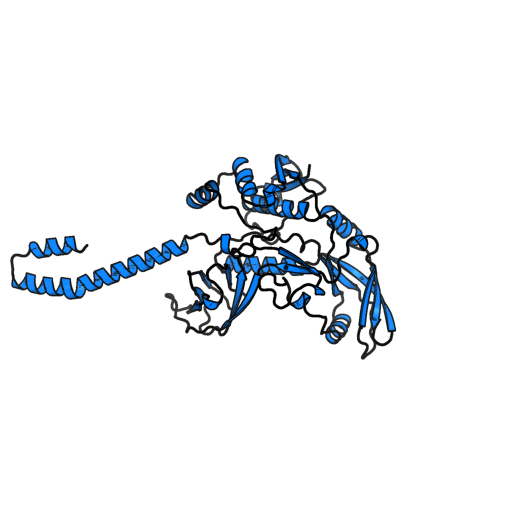A 1 406 ? 6.204 12.696 -3.204 1.00 86.88 406 GLU A C 1
ATOM 3403 O O . GLU A 1 406 ? 7.308 12.417 -3.668 1.00 86.88 406 GLU A O 1
ATOM 3408 N N . ILE A 1 407 ? 5.947 13.911 -2.715 1.00 87.94 407 ILE A N 1
ATOM 3409 C CA . ILE A 1 407 ? 6.969 14.964 -2.664 1.00 87.94 407 ILE A CA 1
ATOM 3410 C C . ILE A 1 407 ? 8.120 14.535 -1.748 1.00 87.94 407 ILE A C 1
ATOM 3412 O O . ILE A 1 407 ? 9.281 14.716 -2.110 1.00 87.94 407 ILE A O 1
ATOM 3416 N N . GLN A 1 408 ? 7.822 13.907 -0.607 1.00 86.94 408 GLN A N 1
ATOM 3417 C CA . GLN A 1 408 ? 8.823 13.410 0.341 1.00 86.94 408 GLN A CA 1
ATOM 3418 C C . GLN A 1 408 ? 9.814 12.423 -0.306 1.00 86.94 408 GLN A C 1
ATOM 3420 O O . GLN A 1 408 ? 11.000 12.462 0.029 1.00 86.94 408 GLN A O 1
ATOM 3425 N N . LEU A 1 409 ? 9.371 11.594 -1.264 1.00 83.38 409 LEU A N 1
ATOM 3426 C CA . LEU A 1 409 ? 10.245 10.686 -2.028 1.00 83.38 409 LEU A CA 1
ATOM 3427 C C . LEU A 1 409 ? 11.215 11.430 -2.949 1.00 83.38 409 LEU A C 1
ATOM 3429 O O . LEU A 1 409 ? 12.378 11.047 -3.079 1.00 83.38 409 LEU A O 1
ATOM 3433 N N . HIS A 1 410 ? 10.749 12.503 -3.585 1.00 81.56 410 HIS A N 1
ATOM 3434 C CA . HIS A 1 410 ? 11.566 13.318 -4.483 1.00 81.56 410 HIS A CA 1
ATOM 3435 C C . HIS A 1 410 ? 12.488 14.293 -3.733 1.00 81.56 410 HIS A C 1
ATOM 3437 O O . HIS A 1 410 ? 13.543 14.672 -4.251 1.00 81.56 410 HIS A O 1
ATOM 3443 N N . PHE A 1 411 ? 12.116 14.663 -2.505 1.00 84.00 411 PHE A N 1
ATOM 3444 C CA . PHE A 1 411 ? 12.801 15.644 -1.665 1.00 84.00 411 PHE A CA 1
ATOM 3445 C C . PHE A 1 411 ? 13.194 15.077 -0.282 1.00 84.00 411 PHE A C 1
ATOM 3447 O O . PHE A 1 411 ? 12.779 15.609 0.750 1.00 84.00 411 PHE A O 1
ATOM 3454 N N . PRO A 1 412 ? 14.054 14.039 -0.223 1.00 80.12 412 PRO A N 1
ATOM 3455 C CA . PRO A 1 412 ? 14.400 13.347 1.025 1.00 80.12 412 PRO A CA 1
ATOM 3456 C C . PRO A 1 412 ? 15.186 14.196 2.043 1.00 80.12 412 PRO A C 1
ATOM 3458 O O . PRO A 1 412 ? 15.476 13.751 3.149 1.00 80.12 412 PRO A O 1
ATOM 3461 N N . GLU A 1 413 ? 15.637 15.394 1.672 1.00 81.50 413 GLU A N 1
ATOM 3462 C CA . GLU A 1 413 ? 16.326 16.342 2.562 1.00 81.50 413 GLU A CA 1
ATOM 3463 C C . GLU A 1 413 ? 15.378 17.124 3.480 1.00 81.50 413 GLU A C 1
ATOM 3465 O O . GLU A 1 413 ? 15.822 17.661 4.497 1.00 81.50 413 GLU A O 1
ATOM 3470 N N . PHE A 1 414 ? 14.092 17.186 3.135 1.00 85.44 414 PHE A N 1
ATOM 3471 C CA . PHE A 1 414 ? 13.081 17.898 3.904 1.00 85.44 414 PHE A CA 1
ATOM 3472 C C . PHE A 1 414 ? 12.174 16.918 4.643 1.00 85.44 414 PHE A C 1
ATOM 3474 O O . PHE A 1 414 ? 12.084 15.747 4.284 1.00 85.44 414 PHE A O 1
ATOM 3481 N N . THR A 1 415 ? 11.490 17.419 5.669 1.00 87.06 415 THR A N 1
ATOM 3482 C CA . THR A 1 415 ? 10.325 16.750 6.258 1.00 87.06 415 THR A CA 1
ATOM 3483 C C . THR A 1 415 ? 9.084 17.440 5.717 1.00 87.06 415 THR A C 1
ATOM 3485 O O . THR A 1 415 ? 8.723 18.522 6.186 1.00 87.06 415 THR A O 1
ATOM 3488 N N . CYS A 1 416 ? 8.472 16.857 4.691 1.00 89.00 416 CYS A N 1
ATOM 3489 C CA . CYS A 1 416 ? 7.329 17.438 4.000 1.00 89.00 416 CYS A CA 1
ATOM 3490 C C . CYS A 1 416 ? 6.049 17.287 4.836 1.00 89.00 416 CYS A C 1
ATOM 3492 O O . CYS A 1 416 ? 5.751 16.220 5.370 1.00 89.00 416 CYS A O 1
ATOM 3494 N N . LEU A 1 417 ? 5.283 18.369 4.948 1.00 90.31 417 LEU A N 1
ATOM 3495 C CA . LEU A 1 417 ? 4.017 18.444 5.671 1.00 90.31 417 LEU A CA 1
ATOM 3496 C C . LEU A 1 417 ? 2.985 19.154 4.804 1.00 90.31 417 LEU A C 1
ATOM 3498 O O . LEU A 1 417 ? 3.316 20.135 4.143 1.00 90.31 417 LEU A O 1
ATOM 3502 N N . GLY A 1 418 ? 1.743 18.684 4.834 1.00 89.69 418 GLY A N 1
ATOM 3503 C CA . GLY A 1 418 ? 0.618 19.371 4.208 1.00 89.69 418 GLY A CA 1
ATOM 3504 C C . GLY A 1 418 ? -0.258 20.065 5.241 1.00 89.69 418 GLY A C 1
ATOM 3505 O O . GLY A 1 418 ? -0.443 19.553 6.345 1.00 89.69 418 GLY A O 1
ATOM 3506 N N . GLU A 1 419 ? -0.836 21.196 4.857 1.00 91.88 419 GLU A N 1
ATOM 3507 C CA . GLU A 1 419 ? -1.940 21.836 5.574 1.00 91.88 419 GLU A CA 1
ATOM 3508 C C . GLU A 1 419 ? -3.060 22.235 4.607 1.00 91.88 419 GLU A C 1
ATOM 3510 O O . GLU A 1 419 ? -2.815 22.489 3.423 1.00 91.88 419 GLU A O 1
ATOM 3515 N N . LEU A 1 420 ? -4.290 22.283 5.122 1.00 90.00 420 LEU A N 1
ATOM 3516 C CA . LEU A 1 420 ? -5.449 22.810 4.405 1.00 90.00 420 LEU A CA 1
ATOM 3517 C C . LEU A 1 420 ? -5.777 24.215 4.915 1.00 90.00 420 LEU A C 1
ATOM 3519 O O . LEU A 1 420 ? -5.976 24.397 6.115 1.00 90.00 420 LEU A O 1
ATOM 3523 N N . LEU A 1 421 ? -5.850 25.179 3.993 1.00 86.25 421 LEU A N 1
ATOM 3524 C CA . LEU A 1 421 ? -6.185 26.583 4.263 1.00 86.25 421 LEU A CA 1
ATOM 3525 C C . LEU A 1 421 ? -7.692 26.846 4.364 1.00 86.25 421 LEU A C 1
ATOM 3527 O O . LEU A 1 421 ? -8.474 26.188 3.632 1.00 86.25 421 LEU A O 1
#

Solvent-accessible surface area (backbone atoms only — not comparable to full-atom values): 24374 Å² total; per-residue (Å²): 113,72,67,64,55,54,61,56,61,73,73,53,89,52,69,68,60,42,52,54,50,49,49,49,44,64,63,52,47,46,53,49,50,51,51,50,50,52,53,49,50,52,50,49,54,52,54,53,61,70,66,61,84,65,70,74,28,65,42,40,40,49,51,76,43,47,57,89,72,57,57,94,80,51,90,58,59,32,54,80,47,70,71,73,75,49,67,82,87,41,52,67,54,51,53,50,39,55,75,74,40,72,64,37,79,75,47,64,36,35,44,75,48,38,61,70,57,50,53,49,49,54,66,72,37,64,85,46,75,34,54,31,40,39,33,36,79,83,54,74,44,78,41,46,30,40,60,41,79,40,55,71,67,56,54,52,52,48,52,49,52,52,28,31,54,56,39,75,40,84,82,70,81,78,58,56,64,65,58,84,38,28,32,28,38,23,42,47,86,70,75,85,75,59,96,88,62,40,69,74,47,78,48,73,55,63,68,94,47,51,91,32,58,36,71,58,49,42,55,26,25,24,52,46,83,41,81,45,67,55,87,51,79,50,42,71,35,97,82,72,65,34,18,35,35,62,44,78,38,60,94,78,44,61,75,38,22,78,45,56,54,43,90,84,60,60,59,76,42,46,42,78,56,79,51,31,37,40,38,33,20,67,55,71,82,65,64,64,45,51,32,41,34,21,53,57,82,53,91,84,53,72,83,53,97,69,57,52,52,45,65,57,90,44,74,68,52,59,51,44,66,73,69,72,64,85,66,94,44,74,67,42,56,52,50,63,52,64,26,32,68,68,39,83,45,46,44,82,78,47,77,44,78,42,97,63,79,69,97,72,72,66,37,59,70,73,61,76,79,70,71,63,90,86,57,72,76,90,78,40,48,28,30,40,39,36,27,42,65,83,64,90,56,61,47,46,46,42,55,44,10,43,56,31,36,54,48,30,71,78,39,74,67,39,43,57,39,38,44,80,110